Protein AF-I6B021-F1 (afdb_monomer_lite)

pLDDT: mean 76.32, std 20.02, range [21.48, 98.69]

Structure (mmCIF, N/CA/C/O backbone):
data_AF-I6B021-F1
#
_entry.id   AF-I6B021-F1
#
loop_
_atom_site.group_PDB
_atom_site.id
_atom_site.type_symbol
_atom_site.label_atom_id
_atom_site.label_alt_id
_atom_site.label_comp_id
_atom_site.label_asym_id
_atom_site.label_entity_id
_atom_site.label_seq_id
_atom_site.pdbx_PDB_ins_code
_atom_site.Cartn_x
_atom_site.Cartn_y
_atom_site.Cartn_z
_atom_site.occupancy
_atom_site.B_iso_or_equiv
_atom_site.auth_seq_id
_atom_site.auth_comp_id
_atom_site.auth_asym_id
_atom_site.auth_atom_id
_atom_site.pdbx_PDB_model_num
ATOM 1 N N . MET A 1 1 ? 35.073 -67.194 -48.717 1.00 44.25 1 MET A N 1
ATOM 2 C CA . MET A 1 1 ? 36.075 -68.282 -48.735 1.00 44.25 1 MET A CA 1
ATOM 3 C C . MET A 1 1 ? 36.448 -68.537 -50.189 1.00 44.25 1 MET A C 1
ATOM 5 O O . MET A 1 1 ? 35.555 -68.440 -51.019 1.00 44.25 1 MET A O 1
ATOM 9 N N . HIS A 1 2 ? 37.721 -68.839 -50.458 1.00 30.84 2 HIS A N 1
ATOM 10 C CA . HIS A 1 2 ? 38.329 -69.175 -51.762 1.00 30.84 2 HIS A CA 1
ATOM 11 C C . HIS A 1 2 ? 38.965 -68.032 -52.573 1.00 30.84 2 HIS A C 1
ATOM 13 O O . HIS A 1 2 ? 38.464 -67.554 -53.582 1.00 30.84 2 HIS A O 1
ATOM 19 N N . THR A 1 3 ? 40.152 -67.666 -52.087 1.00 43.66 3 THR A N 1
ATOM 20 C CA . THR A 1 3 ? 41.386 -67.383 -52.840 1.00 43.66 3 THR A CA 1
ATOM 21 C C . THR A 1 3 ? 41.690 -68.418 -53.927 1.00 43.66 3 THR A C 1
ATOM 23 O O . THR A 1 3 ? 41.572 -69.598 -53.617 1.00 43.66 3 THR A O 1
ATOM 26 N N . PHE A 1 4 ? 42.204 -67.997 -55.091 1.00 31.27 4 PHE A N 1
ATOM 27 C CA . PHE A 1 4 ? 43.034 -68.770 -56.046 1.00 31.27 4 PHE A CA 1
ATOM 28 C C . PHE A 1 4 ? 43.664 -67.790 -57.081 1.00 31.27 4 PHE A C 1
ATOM 30 O O . PHE A 1 4 ? 43.164 -66.675 -57.208 1.00 31.27 4 PHE A O 1
ATOM 37 N N . PRO A 1 5 ? 44.714 -68.146 -57.851 1.00 38.25 5 PRO A N 1
ATOM 38 C CA . PRO A 1 5 ? 46.115 -68.289 -57.443 1.00 38.25 5 PRO A CA 1
ATOM 39 C C . PRO A 1 5 ? 47.084 -67.491 -58.362 1.00 38.25 5 PRO A C 1
ATOM 41 O O . PRO A 1 5 ? 46.697 -66.927 -59.382 1.00 38.25 5 PRO A O 1
ATOM 44 N N . ALA A 1 6 ? 48.372 -67.466 -58.007 1.00 42.97 6 ALA A N 1
ATOM 45 C CA . ALA A 1 6 ? 49.461 -66.880 -58.798 1.00 42.97 6 ALA A CA 1
ATOM 46 C C . ALA A 1 6 ? 50.047 -67.867 -59.833 1.00 42.97 6 ALA A C 1
ATOM 48 O O . ALA A 1 6 ? 50.184 -69.049 -59.524 1.00 42.97 6 ALA A O 1
ATOM 49 N N . ILE A 1 7 ? 50.477 -67.372 -61.007 1.00 38.78 7 ILE A N 1
ATOM 50 C CA . ILE A 1 7 ? 51.401 -68.045 -61.955 1.00 38.78 7 ILE A CA 1
ATOM 51 C C . ILE A 1 7 ? 52.259 -66.966 -62.687 1.00 38.78 7 ILE A C 1
ATOM 53 O O . ILE A 1 7 ? 51.907 -65.790 -62.628 1.00 38.78 7 ILE A O 1
ATOM 57 N N . PRO A 1 8 ? 53.411 -67.281 -63.317 1.00 40.53 8 PRO A N 1
ATOM 58 C CA . PRO A 1 8 ? 54.750 -67.041 -62.789 1.00 40.53 8 PRO A CA 1
ATOM 59 C C . PRO A 1 8 ? 55.560 -65.995 -63.587 1.00 40.53 8 PRO A C 1
ATOM 61 O O . PRO A 1 8 ? 55.334 -65.737 -64.768 1.00 40.53 8 PRO A O 1
ATOM 64 N N . VAL A 1 9 ? 56.584 -65.446 -62.935 1.00 39.09 9 VAL A N 1
ATOM 65 C CA . VAL A 1 9 ? 57.561 -64.513 -63.513 1.00 39.09 9 VAL A CA 1
ATOM 66 C C . VAL A 1 9 ? 58.568 -65.269 -64.388 1.00 39.09 9 VAL A C 1
ATOM 68 O O . VAL A 1 9 ? 59.247 -66.176 -63.907 1.00 39.09 9 VAL A O 1
ATOM 71 N N . LYS A 1 10 ? 58.722 -64.862 -65.655 1.00 38.31 10 LYS A N 1
ATOM 72 C CA . LYS A 1 10 ? 59.912 -65.167 -66.465 1.00 38.31 10 LYS A CA 1
ATOM 73 C C . LYS A 1 10 ? 60.809 -63.934 -66.539 1.00 38.31 10 LYS A C 1
ATOM 75 O O . LYS A 1 10 ? 60.408 -62.886 -67.031 1.00 38.31 10 LYS A O 1
ATOM 80 N N . ASN A 1 11 ? 62.029 -64.112 -66.040 1.00 43.03 11 ASN A N 1
ATOM 81 C CA . ASN A 1 11 ? 63.150 -63.191 -66.159 1.00 43.03 11 ASN A CA 1
ATOM 82 C C . ASN A 1 11 ? 63.643 -63.118 -67.608 1.00 43.03 11 ASN A C 1
ATOM 84 O O . ASN A 1 11 ? 64.156 -64.106 -68.132 1.00 43.03 11 ASN A O 1
ATOM 88 N N . THR A 1 12 ? 63.617 -61.924 -68.191 1.00 42.97 12 THR A N 1
ATOM 89 C CA . THR A 1 12 ? 64.506 -61.532 -69.291 1.00 42.97 12 THR A CA 1
ATOM 90 C C . THR A 1 12 ? 65.061 -60.145 -68.977 1.00 42.97 12 THR A C 1
ATOM 92 O O . THR A 1 12 ? 64.300 -59.198 -68.786 1.00 42.97 1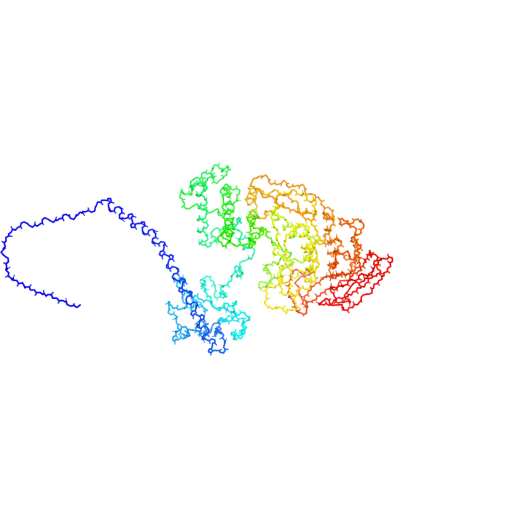2 THR A O 1
ATOM 95 N N . LYS A 1 13 ? 66.391 -60.050 -68.853 1.00 40.66 13 LYS A N 1
ATOM 96 C CA . LYS A 1 13 ? 67.132 -58.793 -68.666 1.00 40.66 13 LYS A CA 1
ATOM 97 C C . LYS A 1 13 ? 66.905 -57.868 -69.876 1.00 40.66 13 LYS A C 1
ATOM 99 O O . LYS A 1 13 ? 66.907 -58.377 -70.994 1.00 40.66 13 LYS A O 1
ATOM 104 N N . PRO A 1 14 ? 66.750 -56.549 -69.681 1.00 42.84 14 PRO A N 1
ATOM 105 C CA . PRO A 1 14 ? 66.536 -55.619 -70.780 1.00 42.84 14 PRO A CA 1
ATOM 106 C C . PRO A 1 14 ? 67.863 -55.216 -71.439 1.00 42.84 14 PRO A C 1
ATOM 108 O O . PRO A 1 14 ? 68.812 -54.822 -70.758 1.00 42.84 14 PRO A O 1
ATOM 111 N N . GLU A 1 15 ? 67.903 -55.289 -72.769 1.00 42.53 15 GLU A N 1
ATOM 112 C CA . GLU A 1 15 ? 68.868 -54.566 -73.597 1.00 42.53 15 GLU A CA 1
ATOM 113 C C . GLU A 1 15 ? 68.577 -53.061 -73.541 1.00 42.53 15 GLU A C 1
ATOM 115 O O . GLU A 1 15 ? 67.431 -52.609 -73.595 1.00 42.53 15 GLU A O 1
ATOM 120 N N . SER A 1 16 ? 69.642 -52.278 -73.401 1.00 47.78 16 SER A N 1
ATOM 121 C CA . SER A 1 16 ? 69.618 -50.825 -73.303 1.00 47.78 16 SER A CA 1
ATOM 122 C C . SER A 1 16 ? 69.362 -50.180 -74.665 1.00 47.78 16 SER A C 1
ATOM 124 O O . SER A 1 16 ? 70.294 -49.934 -75.431 1.00 47.78 16 SER A O 1
ATOM 126 N N . THR A 1 17 ? 68.108 -49.841 -74.948 1.00 46.66 17 THR A N 1
ATOM 127 C CA . THR A 1 17 ? 67.757 -48.880 -76.000 1.00 46.66 17 THR A CA 1
ATOM 128 C C . THR A 1 17 ? 67.484 -47.518 -75.369 1.00 46.66 17 THR A C 1
ATOM 130 O O . THR A 1 17 ? 66.513 -47.351 -74.630 1.00 46.66 17 THR A O 1
ATOM 133 N N . ASN A 1 18 ? 68.351 -46.545 -75.661 1.00 52.41 18 ASN A N 1
ATOM 134 C CA . ASN A 1 18 ? 68.169 -45.132 -75.332 1.00 52.41 18 ASN A CA 1
ATOM 135 C C . ASN A 1 18 ? 66.909 -44.590 -76.026 1.00 52.41 18 ASN A C 1
ATOM 137 O O . ASN A 1 18 ? 66.957 -44.170 -77.181 1.00 52.41 18 ASN A O 1
ATOM 141 N N . LEU A 1 19 ? 65.783 -44.600 -75.312 1.00 55.53 19 LEU A N 1
ATOM 142 C CA . LEU A 1 19 ? 64.585 -43.847 -75.667 1.00 55.53 19 LEU A CA 1
ATOM 143 C C . LEU A 1 19 ? 64.629 -42.488 -74.948 1.00 55.53 19 LEU A C 1
ATOM 145 O O . LEU A 1 19 ? 64.974 -42.446 -73.764 1.00 55.53 19 LEU A O 1
ATOM 149 N N . PRO A 1 20 ? 64.282 -41.373 -75.616 1.00 51.31 20 PRO A N 1
ATOM 150 C CA . PRO A 1 20 ? 64.139 -40.087 -74.948 1.00 51.31 20 PRO A CA 1
ATOM 151 C C . PRO A 1 20 ? 63.065 -40.218 -73.861 1.00 51.31 20 PRO A C 1
ATOM 153 O O . PRO A 1 20 ? 61.942 -40.646 -74.133 1.00 51.31 20 PRO A O 1
ATOM 156 N N . GLY A 1 21 ? 63.434 -39.907 -72.616 1.00 48.12 21 GLY A N 1
ATOM 157 C CA . GLY A 1 21 ? 62.544 -40.026 -71.464 1.00 48.12 21 GLY A CA 1
ATOM 158 C C . GLY A 1 21 ? 61.235 -39.250 -71.665 1.00 48.12 21 GLY A C 1
ATOM 159 O O . GLY A 1 21 ? 61.222 -38.234 -72.367 1.00 48.12 21 GLY A O 1
ATOM 160 N N . PRO A 1 22 ? 60.122 -39.700 -71.059 1.00 54.19 22 PRO A N 1
ATOM 161 C CA . PRO A 1 22 ? 58.865 -38.975 -71.126 1.00 54.19 22 PRO A CA 1
ATOM 162 C C . PRO A 1 22 ? 59.081 -37.572 -70.561 1.00 54.19 22 PRO A C 1
ATOM 164 O O . PRO A 1 22 ? 59.478 -37.408 -69.407 1.00 54.19 22 PRO A O 1
ATOM 167 N N . VAL A 1 23 ? 58.822 -36.559 -71.390 1.00 57.12 23 VAL A N 1
ATOM 168 C CA . VAL A 1 23 ? 58.752 -35.160 -70.961 1.00 57.12 23 VAL A CA 1
ATOM 169 C C . VAL A 1 23 ? 57.864 -35.119 -69.712 1.00 57.12 23 VAL A C 1
ATOM 171 O O . VAL A 1 23 ? 56.741 -35.635 -69.779 1.00 57.12 23 VAL A O 1
ATOM 174 N N . PRO A 1 24 ? 58.324 -34.570 -68.571 1.00 55.91 24 PRO A N 1
ATOM 175 C CA . PRO A 1 24 ? 57.496 -34.500 -67.379 1.00 55.91 24 PRO A CA 1
ATOM 176 C C . PRO A 1 24 ? 56.203 -33.788 -67.765 1.00 55.91 24 PRO A C 1
ATOM 178 O O . PRO A 1 24 ? 56.232 -32.645 -68.229 1.00 55.91 24 PRO A O 1
ATOM 181 N N . LYS A 1 25 ? 55.061 -34.479 -67.631 1.00 56.03 25 LYS A N 1
ATOM 182 C CA . LYS A 1 25 ? 53.746 -33.843 -67.733 1.00 56.03 25 LYS A CA 1
ATOM 183 C C . LYS A 1 25 ? 53.795 -32.660 -66.778 1.00 56.03 25 LYS A C 1
ATOM 185 O O . LYS A 1 25 ? 53.847 -32.871 -65.569 1.00 56.03 25 LYS A O 1
ATOM 190 N N . ARG A 1 26 ? 53.826 -31.438 -67.325 1.00 52.97 26 ARG A N 1
ATOM 191 C CA . ARG A 1 26 ? 53.701 -30.202 -66.552 1.00 52.97 26 ARG A CA 1
ATOM 192 C C . ARG A 1 26 ? 52.514 -30.402 -65.620 1.00 52.97 26 ARG A C 1
ATOM 194 O O . ARG A 1 26 ? 51.382 -30.524 -66.094 1.00 52.97 26 ARG A O 1
ATOM 201 N N . SER A 1 27 ? 52.775 -30.493 -64.319 1.00 60.56 27 SER A N 1
ATOM 202 C CA . SER A 1 27 ? 51.728 -30.337 -63.326 1.00 60.56 27 SER A CA 1
ATOM 203 C C . SER A 1 27 ? 51.051 -29.014 -63.664 1.00 60.56 27 SER A C 1
ATOM 205 O O . SER A 1 27 ? 51.716 -27.989 -63.824 1.00 60.56 27 SER A O 1
ATOM 207 N N . ARG A 1 28 ? 49.741 -29.052 -63.919 1.00 65.19 28 ARG A N 1
ATOM 208 C CA . ARG A 1 28 ? 48.964 -27.828 -64.100 1.00 65.19 28 ARG A CA 1
ATOM 209 C C . ARG A 1 28 ? 49.164 -27.015 -62.824 1.00 65.19 28 ARG A C 1
ATOM 211 O O . ARG A 1 28 ? 48.706 -27.426 -61.763 1.00 65.19 28 ARG A O 1
ATOM 218 N N . ALA A 1 29 ? 49.940 -25.939 -62.912 1.00 68.19 29 ALA A N 1
ATOM 219 C CA . ALA A 1 29 ? 50.064 -24.983 -61.828 1.00 68.19 29 ALA A CA 1
ATOM 220 C C . ALA A 1 29 ? 48.689 -24.340 -61.635 1.00 68.19 29 ALA A C 1
ATOM 222 O O . ALA A 1 29 ? 48.039 -23.987 -62.622 1.00 68.19 29 ALA A O 1
ATOM 223 N N . PHE A 1 30 ? 48.245 -24.240 -60.383 1.00 70.31 30 PHE A N 1
ATOM 224 C CA . PHE A 1 30 ? 46.992 -23.579 -60.037 1.00 70.31 30 PHE A CA 1
ATOM 225 C C . PHE A 1 30 ? 46.964 -22.177 -60.644 1.00 70.31 30 PHE A C 1
ATOM 227 O O . PHE A 1 30 ? 47.929 -21.417 -60.533 1.00 70.31 30 PHE A O 1
ATOM 234 N N . THR A 1 31 ? 45.860 -21.836 -61.294 1.00 82.31 31 THR A N 1
ATOM 235 C CA . THR A 1 31 ? 45.632 -20.468 -61.750 1.00 82.31 31 THR A CA 1
ATOM 236 C C . THR A 1 31 ? 45.433 -19.554 -60.540 1.00 82.31 31 THR A C 1
ATOM 238 O O . THR A 1 31 ? 44.964 -19.978 -59.481 1.00 82.31 31 THR A O 1
ATOM 241 N N . LEU A 1 32 ? 45.773 -18.270 -60.689 1.00 79.81 32 LEU A N 1
ATOM 242 C CA . LEU A 1 32 ? 45.610 -17.275 -59.625 1.00 79.81 32 LEU A CA 1
ATOM 243 C C . LEU A 1 32 ? 44.162 -17.231 -59.099 1.00 79.81 32 LEU A C 1
ATOM 245 O O . LEU A 1 32 ? 43.950 -17.070 -57.900 1.00 79.81 32 LEU A O 1
ATOM 249 N N . ILE A 1 33 ? 43.177 -17.428 -59.984 1.00 86.88 33 ILE A N 1
ATOM 250 C CA . ILE A 1 33 ? 41.755 -17.452 -59.625 1.00 86.88 33 ILE A CA 1
ATOM 251 C C . ILE A 1 33 ? 41.374 -18.693 -58.805 1.00 86.88 33 ILE A C 1
ATOM 253 O O . ILE A 1 33 ? 40.641 -18.561 -57.828 1.00 86.88 33 ILE A O 1
ATOM 257 N N . GLU A 1 34 ? 41.906 -19.875 -59.132 1.00 87.88 34 GLU A N 1
ATOM 258 C CA . GLU A 1 34 ? 41.675 -21.097 -58.350 1.00 87.88 34 GLU A CA 1
ATOM 259 C C . GLU A 1 34 ? 42.281 -20.973 -56.947 1.00 87.88 34 GLU A C 1
ATOM 261 O O . GLU A 1 34 ? 41.646 -21.349 -55.964 1.00 87.88 34 GLU A O 1
ATOM 266 N N . LEU A 1 35 ? 43.473 -20.378 -56.829 1.00 85.75 35 LEU A N 1
ATOM 267 C CA . LEU A 1 35 ? 44.103 -20.136 -55.532 1.00 85.75 35 LEU A CA 1
ATOM 268 C C . LEU A 1 35 ? 43.315 -19.117 -54.691 1.00 85.75 35 LEU A C 1
ATOM 270 O O . LEU A 1 35 ? 43.081 -19.354 -53.505 1.00 85.75 35 LEU A O 1
ATOM 274 N N . LEU A 1 36 ? 42.866 -18.016 -55.304 1.00 85.50 36 LEU A N 1
ATOM 275 C CA . LEU A 1 36 ? 42.038 -16.992 -54.655 1.00 85.50 36 LEU A CA 1
ATOM 276 C C . LEU A 1 36 ? 40.701 -17.562 -54.158 1.00 85.50 36 LEU A C 1
ATOM 278 O O . LEU A 1 36 ? 40.280 -17.266 -53.040 1.00 85.50 36 LEU A O 1
ATOM 282 N N . ALA A 1 37 ? 40.050 -18.412 -54.955 1.00 89.00 37 ALA A N 1
ATOM 283 C CA . ALA A 1 37 ? 38.807 -19.066 -54.560 1.00 89.00 37 ALA A CA 1
ATOM 284 C C . ALA A 1 37 ? 39.014 -20.010 -53.364 1.00 89.00 37 ALA A C 1
ATOM 286 O O . ALA A 1 37 ? 38.209 -20.008 -52.433 1.00 89.00 37 ALA A O 1
ATOM 287 N N . VAL A 1 38 ? 40.114 -20.770 -53.339 1.00 91.94 38 VAL A N 1
ATOM 288 C CA . VAL A 1 38 ? 40.426 -21.685 -52.229 1.00 91.94 38 VAL A CA 1
ATOM 289 C C . VAL A 1 38 ? 40.679 -20.922 -50.931 1.00 91.94 38 VAL A C 1
ATOM 291 O O . VAL A 1 38 ? 40.096 -21.274 -49.906 1.00 91.94 38 VAL A O 1
ATOM 294 N N . ILE A 1 39 ? 41.482 -19.854 -50.949 1.00 93.38 39 ILE A N 1
ATOM 295 C CA . ILE A 1 39 ? 41.706 -19.057 -49.732 1.00 93.38 39 ILE A CA 1
ATOM 296 C C . ILE A 1 39 ? 40.427 -18.346 -49.272 1.00 93.38 39 ILE A C 1
ATOM 298 O O . ILE A 1 39 ? 40.205 -18.233 -48.069 1.00 93.38 39 ILE A O 1
ATOM 302 N N . ALA A 1 40 ? 39.555 -17.928 -50.199 1.00 91.62 40 ALA A N 1
ATOM 303 C CA . ALA A 1 40 ? 38.261 -17.338 -49.868 1.00 91.62 40 ALA A CA 1
ATOM 304 C C . ALA A 1 40 ? 37.332 -18.357 -49.192 1.00 91.62 40 ALA A C 1
ATOM 306 O O . ALA A 1 40 ? 36.742 -18.053 -48.157 1.00 91.62 40 ALA A O 1
ATOM 307 N N . ILE A 1 41 ? 37.250 -19.587 -49.714 1.00 94.19 41 ILE A N 1
ATOM 308 C CA . ILE A 1 41 ? 36.461 -20.668 -49.106 1.00 94.19 41 ILE A CA 1
ATOM 309 C C . ILE A 1 41 ? 37.026 -21.039 -47.730 1.00 94.19 41 ILE A C 1
ATOM 311 O O . ILE A 1 41 ? 36.262 -21.128 -46.771 1.00 94.19 41 ILE A O 1
ATOM 315 N N . ILE A 1 42 ? 38.349 -21.198 -47.597 1.00 93.50 42 ILE A N 1
ATOM 316 C CA . ILE A 1 42 ? 38.997 -21.454 -46.299 1.00 93.50 42 ILE A CA 1
ATOM 317 C C . ILE A 1 42 ? 38.700 -20.311 -45.320 1.00 93.50 42 ILE A C 1
ATOM 319 O O . ILE A 1 42 ? 38.382 -20.577 -44.164 1.00 93.50 42 ILE A O 1
ATOM 323 N N . GLY A 1 43 ? 38.743 -19.056 -45.776 1.00 92.50 43 GLY A N 1
ATOM 324 C CA . GLY A 1 43 ? 38.418 -17.878 -44.974 1.00 92.50 43 GLY A CA 1
ATOM 325 C C . GLY A 1 43 ? 36.968 -17.866 -44.484 1.00 92.50 43 GLY A C 1
ATOM 326 O O . GLY A 1 43 ? 36.733 -17.640 -43.300 1.00 92.50 43 GLY A O 1
ATOM 327 N N . ILE A 1 44 ? 36.003 -18.176 -45.356 1.00 91.19 44 ILE A N 1
ATOM 328 C CA . ILE A 1 44 ? 34.578 -18.277 -44.999 1.00 91.19 44 ILE A CA 1
ATOM 329 C C . ILE A 1 44 ? 34.350 -19.424 -44.008 1.00 91.19 44 ILE A C 1
ATOM 331 O O . ILE A 1 44 ? 33.704 -19.233 -42.977 1.00 91.19 44 ILE A O 1
ATOM 335 N N . LEU A 1 45 ? 34.914 -20.604 -44.281 1.00 90.81 45 LEU A N 1
ATOM 336 C CA . LEU A 1 45 ? 34.806 -21.757 -43.387 1.00 90.81 45 LEU A CA 1
ATOM 337 C C . LEU A 1 45 ? 35.422 -21.444 -42.018 1.00 90.81 45 LEU A C 1
ATOM 339 O O . LEU A 1 45 ? 34.778 -21.674 -40.997 1.00 90.81 45 LEU A O 1
ATOM 343 N N . ALA A 1 46 ? 36.619 -20.854 -41.976 1.00 86.19 46 ALA A N 1
ATOM 344 C CA . ALA A 1 46 ? 37.273 -20.444 -40.737 1.00 86.19 46 ALA A CA 1
ATOM 345 C C . ALA A 1 46 ? 36.458 -19.386 -39.974 1.00 86.19 46 ALA A C 1
ATOM 347 O O . ALA A 1 46 ? 36.302 -19.507 -38.759 1.00 86.19 46 ALA A O 1
ATOM 348 N N . ALA A 1 47 ? 35.878 -18.399 -40.666 1.00 84.19 47 ALA A N 1
ATOM 349 C CA . ALA A 1 47 ? 35.047 -17.358 -40.058 1.00 84.19 47 ALA A CA 1
ATOM 350 C C . ALA A 1 47 ? 33.793 -17.919 -39.366 1.00 84.19 47 ALA A C 1
ATOM 352 O O . ALA A 1 47 ? 33.356 -17.368 -38.358 1.00 84.19 47 ALA A O 1
ATOM 353 N N . ILE A 1 48 ? 33.244 -19.034 -39.859 1.00 85.94 48 ILE A N 1
ATOM 354 C CA . ILE A 1 48 ? 32.105 -19.727 -39.236 1.00 85.94 48 ILE A CA 1
ATOM 355 C C . ILE A 1 48 ? 32.578 -20.675 -38.120 1.00 85.94 48 ILE A C 1
ATOM 357 O O . ILE A 1 48 ? 31.982 -20.727 -37.040 1.00 85.94 48 ILE A O 1
ATOM 361 N N . LEU A 1 49 ? 33.664 -21.419 -38.346 1.00 81.12 49 LEU A N 1
ATOM 362 C CA . LEU A 1 49 ? 34.179 -22.422 -37.408 1.00 81.12 49 LEU A CA 1
ATOM 363 C C . LEU A 1 49 ? 34.775 -21.802 -36.137 1.00 81.12 49 LEU A C 1
ATOM 365 O O . LEU A 1 49 ? 34.494 -22.288 -35.044 1.00 81.12 49 LEU A O 1
ATOM 369 N N . ILE A 1 50 ? 35.552 -20.721 -36.239 1.00 80.50 50 ILE A N 1
ATOM 370 C CA . ILE A 1 50 ? 36.254 -20.104 -35.098 1.00 80.50 50 ILE A CA 1
ATOM 371 C C . ILE A 1 50 ? 35.299 -19.665 -33.964 1.00 80.50 50 ILE A C 1
ATOM 373 O O . ILE A 1 50 ? 35.508 -20.100 -32.825 1.00 80.50 50 ILE A O 1
ATOM 377 N N . PRO A 1 51 ? 34.235 -18.868 -34.207 1.00 73.62 51 PRO A N 1
ATOM 378 C CA . PRO A 1 51 ? 33.311 -18.465 -33.143 1.00 73.62 51 PRO A CA 1
ATOM 379 C C . PRO A 1 51 ? 32.470 -19.640 -32.620 1.00 73.62 51 PRO A C 1
ATOM 381 O O . PRO A 1 51 ? 32.159 -19.699 -31.428 1.00 73.62 51 PRO A O 1
ATOM 384 N N . THR A 1 52 ? 32.139 -20.602 -33.486 1.00 74.38 52 THR A N 1
ATOM 385 C CA . THR A 1 52 ? 31.336 -21.779 -33.120 1.00 74.38 52 THR A CA 1
ATOM 386 C C . THR A 1 52 ? 32.109 -22.720 -32.196 1.00 74.38 52 THR A C 1
ATOM 388 O O . THR A 1 52 ? 31.579 -23.162 -31.178 1.00 74.38 52 THR A O 1
ATOM 391 N N . VAL A 1 53 ? 33.393 -22.961 -32.474 1.00 76.50 53 VAL A N 1
ATOM 392 C CA . VAL A 1 53 ? 34.271 -23.790 -31.631 1.00 76.50 53 VAL A CA 1
ATOM 393 C C . VAL A 1 53 ? 34.446 -23.183 -30.236 1.00 76.50 53 VAL A C 1
ATOM 395 O O . VAL A 1 53 ? 34.489 -23.924 -29.254 1.00 76.50 53 VAL A O 1
ATOM 398 N N . GLY A 1 54 ? 34.497 -21.850 -30.121 1.00 76.38 54 GLY A N 1
ATOM 399 C CA . GLY A 1 54 ? 34.533 -21.160 -28.827 1.00 76.38 54 GLY A CA 1
ATOM 400 C C . GLY A 1 54 ? 33.304 -21.463 -27.966 1.00 76.38 54 GLY A C 1
ATOM 401 O O . GLY A 1 54 ? 33.450 -21.873 -26.814 1.00 76.38 54 GLY A O 1
ATOM 402 N N . LYS A 1 55 ? 32.101 -21.349 -28.547 1.00 68.81 55 LYS A N 1
ATOM 403 C CA . LYS A 1 55 ? 30.838 -21.671 -27.861 1.00 68.81 55 LYS A CA 1
ATOM 404 C C . LYS A 1 55 ? 30.746 -23.150 -27.478 1.00 68.81 55 LYS A C 1
ATOM 406 O O . LYS A 1 55 ? 30.414 -23.453 -26.339 1.00 68.81 55 LYS A O 1
ATOM 411 N N . VAL A 1 56 ? 31.103 -24.063 -28.387 1.00 78.31 56 VAL A N 1
ATOM 412 C CA . VAL A 1 56 ? 31.079 -25.517 -28.129 1.00 78.31 56 VAL A CA 1
ATOM 413 C C . VAL A 1 56 ? 32.021 -25.899 -26.986 1.00 78.31 56 VAL A C 1
ATOM 415 O O . VAL A 1 56 ? 31.653 -26.696 -26.124 1.00 78.31 56 VAL A O 1
ATOM 418 N N . ARG A 1 57 ? 33.224 -25.311 -26.940 1.00 77.75 57 ARG A N 1
ATOM 419 C CA . ARG A 1 57 ? 34.174 -25.537 -25.842 1.00 77.75 57 ARG A CA 1
ATOM 420 C C . ARG A 1 57 ? 33.623 -25.051 -24.508 1.00 77.75 57 ARG A C 1
ATOM 422 O O . ARG A 1 57 ? 33.774 -25.759 -23.520 1.00 77.75 57 ARG A O 1
ATOM 429 N N . GLU A 1 58 ? 32.981 -23.887 -24.476 1.00 80.56 58 GLU A N 1
ATOM 430 C CA . GLU A 1 58 ? 32.404 -23.363 -23.237 1.00 80.56 58 GLU A CA 1
ATOM 431 C C . GLU A 1 58 ? 31.214 -24.203 -22.761 1.00 80.56 58 GLU A C 1
ATOM 433 O O . GLU A 1 58 ? 31.163 -24.584 -21.597 1.00 80.56 58 GLU A O 1
ATOM 438 N N . SER A 1 59 ? 30.320 -24.613 -23.666 1.00 77.00 59 SER A N 1
ATOM 439 C CA . SER A 1 59 ? 29.227 -25.534 -23.332 1.00 77.00 59 SER A CA 1
ATOM 440 C C . SER A 1 59 ? 29.735 -26.877 -22.795 1.00 77.00 59 SER A C 1
ATOM 442 O O . SER A 1 59 ? 29.169 -27.405 -21.840 1.00 77.00 59 SER A O 1
ATOM 444 N N . ALA A 1 60 ? 30.822 -27.418 -23.358 1.00 81.88 60 ALA A N 1
ATOM 445 C CA . ALA A 1 60 ? 31.442 -28.645 -22.859 1.00 81.88 60 ALA A CA 1
ATOM 446 C C . ALA A 1 60 ? 32.025 -28.472 -21.444 1.00 81.88 60 ALA A C 1
ATOM 448 O O . ALA A 1 60 ? 31.855 -29.351 -20.597 1.00 81.88 60 ALA A O 1
ATOM 449 N N . ARG A 1 61 ? 32.663 -27.328 -21.160 1.00 83.56 61 ARG A N 1
ATOM 450 C CA . ARG A 1 61 ? 33.176 -26.998 -19.819 1.00 83.56 61 ARG A CA 1
ATOM 451 C C . ARG A 1 61 ? 32.046 -26.817 -18.808 1.00 83.56 61 ARG A C 1
ATOM 453 O O . ARG A 1 61 ? 32.112 -27.410 -17.736 1.00 83.56 61 ARG A O 1
ATOM 460 N N . ALA A 1 62 ? 30.981 -26.105 -19.170 1.00 80.62 62 ALA A N 1
ATOM 461 C CA . ALA A 1 62 ? 29.803 -25.930 -18.322 1.00 80.62 62 ALA A CA 1
ATOM 462 C C . ALA A 1 62 ? 29.128 -27.275 -17.995 1.00 80.62 62 ALA A C 1
ATOM 464 O O . ALA A 1 62 ? 28.801 -27.547 -16.839 1.00 80.62 62 ALA A O 1
ATOM 465 N N . ALA A 1 63 ? 28.991 -28.161 -18.989 1.00 84.62 63 ALA A N 1
ATOM 466 C CA . ALA A 1 63 ? 28.473 -29.512 -18.783 1.00 84.62 63 ALA A CA 1
ATOM 467 C C . ALA A 1 63 ? 29.349 -30.325 -17.812 1.00 84.62 63 ALA A C 1
ATOM 469 O O . ALA A 1 63 ? 28.827 -31.055 -16.967 1.00 84.62 63 ALA A O 1
ATOM 470 N N . GLN A 1 64 ? 30.672 -30.162 -17.886 1.00 85.44 64 GLN A N 1
ATOM 471 C CA . GLN A 1 64 ? 31.602 -30.776 -16.943 1.00 85.44 64 GLN A CA 1
ATOM 472 C C . GLN A 1 64 ? 31.480 -30.170 -15.535 1.00 85.44 64 GLN A C 1
ATOM 474 O O . GLN A 1 64 ? 31.487 -30.930 -14.568 1.00 85.44 64 GLN A O 1
ATOM 479 N N . CYS A 1 65 ? 31.294 -28.850 -15.392 1.00 83.88 65 CYS A N 1
ATOM 480 C CA . CYS A 1 65 ? 31.071 -28.233 -14.079 1.00 83.88 65 CYS A CA 1
ATOM 481 C C . CYS A 1 65 ? 29.776 -28.735 -13.421 1.00 83.88 65 CYS A C 1
ATOM 483 O O . CYS A 1 65 ? 29.762 -29.094 -12.244 1.00 83.88 65 CYS A O 1
ATOM 485 N N . LEU A 1 66 ? 28.699 -28.868 -14.200 1.00 84.38 66 LEU A N 1
ATOM 486 C CA . LEU A 1 66 ? 27.448 -29.461 -13.726 1.00 84.38 66 LEU A CA 1
ATOM 487 C C . LEU A 1 66 ? 27.623 -30.938 -13.331 1.00 84.38 66 LEU A C 1
ATOM 489 O O . LEU A 1 66 ? 27.079 -31.389 -12.321 1.00 84.38 66 LEU A O 1
ATOM 493 N N . GLY A 1 67 ? 28.391 -31.701 -14.113 1.00 89.19 67 GLY A N 1
ATOM 494 C CA . GLY A 1 67 ? 28.734 -33.089 -13.798 1.00 89.19 67 GLY A CA 1
ATOM 495 C C . GLY A 1 67 ? 29.531 -33.220 -12.498 1.00 89.19 67 GLY A C 1
ATOM 496 O O . GLY A 1 67 ? 29.269 -34.125 -11.705 1.00 89.19 67 GLY A O 1
ATOM 497 N N . ASN A 1 68 ? 30.454 -32.295 -12.254 1.00 87.81 68 ASN A N 1
ATOM 498 C CA . ASN A 1 68 ? 31.216 -32.202 -11.015 1.00 87.81 68 ASN A CA 1
ATOM 499 C C . ASN A 1 68 ? 30.306 -31.884 -9.821 1.00 87.81 68 ASN A C 1
ATOM 501 O O . ASN A 1 68 ? 30.379 -32.573 -8.807 1.00 87.81 68 ASN A O 1
ATOM 505 N N . LEU A 1 69 ? 29.375 -30.933 -9.962 1.00 86.69 69 LEU A N 1
ATOM 506 C CA . LEU A 1 69 ? 28.418 -30.581 -8.909 1.00 86.69 69 LEU A CA 1
ATOM 507 C C . LEU A 1 69 ? 27.523 -31.764 -8.505 1.00 86.69 69 LEU A C 1
ATOM 509 O O . LEU A 1 69 ? 27.299 -32.006 -7.319 1.00 86.69 69 LEU A O 1
ATOM 513 N N . ARG A 1 70 ? 27.058 -32.555 -9.481 1.00 86.88 70 ARG A N 1
ATOM 514 C CA . ARG A 1 70 ? 26.294 -33.787 -9.213 1.00 86.88 70 ARG A CA 1
ATOM 515 C C . ARG A 1 70 ? 27.111 -34.811 -8.428 1.00 86.88 70 ARG A C 1
ATOM 517 O O . ARG A 1 70 ? 26.592 -35.411 -7.491 1.00 86.88 70 ARG A O 1
ATOM 524 N N . GLN A 1 71 ? 28.380 -34.997 -8.790 1.00 87.75 71 GLN A N 1
ATOM 525 C CA . GLN A 1 71 ? 29.275 -35.907 -8.074 1.00 87.75 71 GLN A CA 1
ATOM 526 C C . GLN A 1 71 ? 29.591 -35.399 -6.655 1.00 87.75 71 GLN A C 1
ATOM 528 O O . GLN A 1 71 ? 29.665 -36.202 -5.730 1.00 87.75 71 GLN A O 1
ATOM 533 N N . ILE A 1 72 ? 29.702 -34.079 -6.455 1.00 86.94 72 ILE A N 1
ATOM 534 C CA . ILE A 1 72 ? 29.860 -33.464 -5.128 1.00 86.94 72 ILE A CA 1
ATOM 535 C C . ILE A 1 72 ? 28.625 -33.741 -4.267 1.00 86.94 72 ILE A C 1
ATOM 537 O O . ILE A 1 72 ? 28.764 -34.218 -3.143 1.00 86.94 72 ILE A O 1
ATOM 541 N N . GLY A 1 73 ? 27.420 -33.515 -4.800 1.00 87.88 73 GLY A N 1
ATOM 542 C CA . GLY A 1 73 ? 26.175 -33.831 -4.098 1.00 87.88 73 GLY A CA 1
ATOM 543 C C . GLY A 1 73 ? 26.089 -35.309 -3.702 1.00 87.88 73 GLY A C 1
ATOM 544 O O . GLY A 1 73 ? 25.767 -35.619 -2.558 1.00 87.88 73 GLY A O 1
ATOM 545 N N . ALA A 1 74 ? 26.462 -36.224 -4.602 1.00 90.75 74 ALA A N 1
ATOM 546 C CA . ALA A 1 74 ? 26.528 -37.652 -4.291 1.00 90.75 74 ALA A CA 1
ATOM 547 C C . ALA A 1 74 ? 27.531 -37.957 -3.162 1.00 90.75 74 ALA A C 1
ATOM 549 O O . ALA A 1 74 ? 27.194 -38.687 -2.232 1.00 90.75 74 ALA A O 1
ATOM 550 N N . ALA A 1 75 ? 28.725 -37.358 -3.193 1.00 88.44 75 ALA A N 1
ATOM 551 C CA . ALA A 1 75 ? 29.735 -37.518 -2.146 1.00 88.44 75 ALA A CA 1
ATOM 552 C C . ALA A 1 75 ? 29.253 -37.006 -0.774 1.00 88.44 75 ALA A C 1
ATOM 554 O O . ALA A 1 75 ? 29.521 -37.639 0.245 1.00 88.44 75 ALA A O 1
ATOM 555 N N . MET A 1 76 ? 28.498 -35.903 -0.738 1.00 87.38 76 MET A N 1
ATOM 556 C CA . MET A 1 76 ? 27.899 -35.376 0.497 1.00 87.38 76 MET A CA 1
ATOM 557 C C . MET A 1 76 ? 26.820 -36.300 1.072 1.00 87.38 76 MET A C 1
ATOM 559 O O . MET A 1 76 ? 26.754 -36.471 2.287 1.00 87.38 76 MET A O 1
ATOM 563 N N . ILE A 1 77 ? 25.995 -36.916 0.221 1.00 89.19 77 ILE A N 1
ATOM 564 C CA . ILE A 1 77 ? 24.984 -37.888 0.662 1.00 89.19 77 ILE A CA 1
ATOM 565 C C . ILE A 1 77 ? 25.643 -39.179 1.161 1.00 89.19 77 ILE A C 1
ATOM 567 O O . ILE A 1 77 ? 25.244 -39.699 2.200 1.00 89.19 77 ILE A O 1
ATOM 571 N N . LEU A 1 78 ? 26.683 -39.669 0.478 1.00 90.88 78 LEU A N 1
ATOM 572 C CA . LEU A 1 78 ? 27.463 -40.819 0.950 1.00 90.88 78 LEU A CA 1
ATOM 573 C C . LEU A 1 78 ? 28.094 -40.542 2.320 1.00 90.88 78 LEU A C 1
ATOM 575 O O . LEU A 1 78 ? 27.986 -41.373 3.218 1.00 90.88 78 LEU A O 1
ATOM 579 N N . TYR A 1 79 ? 28.667 -39.348 2.506 1.00 88.38 79 TYR A N 1
ATOM 580 C CA . TYR A 1 79 ? 29.154 -38.908 3.810 1.00 88.38 79 TYR A CA 1
ATOM 581 C C . TYR A 1 79 ? 28.039 -38.926 4.862 1.00 88.38 79 TYR A C 1
ATOM 583 O O . TYR A 1 79 ? 28.228 -39.491 5.938 1.00 88.38 79 TYR A O 1
ATOM 591 N N . ALA A 1 80 ? 26.877 -38.338 4.565 1.00 88.06 80 ALA A N 1
ATOM 592 C CA . ALA A 1 80 ? 25.772 -38.260 5.517 1.00 88.06 80 ALA A CA 1
ATOM 593 C C . ALA A 1 80 ? 25.281 -39.648 5.953 1.00 88.06 80 ALA A C 1
ATOM 595 O O . ALA A 1 80 ? 25.096 -39.879 7.149 1.00 88.06 80 ALA A O 1
ATOM 596 N N . ASN A 1 81 ? 25.181 -40.594 5.014 1.00 90.69 81 ASN A N 1
ATOM 597 C CA . ASN A 1 81 ? 24.806 -41.979 5.300 1.00 90.69 81 ASN A CA 1
ATOM 598 C C . ASN A 1 81 ? 25.774 -42.656 6.291 1.00 90.69 81 ASN A C 1
ATOM 600 O O . ASN A 1 81 ? 25.337 -43.392 7.173 1.00 90.69 81 ASN A O 1
ATOM 604 N N . GLU A 1 82 ? 27.078 -42.379 6.199 1.00 90.75 82 GLU A N 1
ATOM 605 C CA . GLU A 1 82 ? 28.087 -42.921 7.126 1.00 90.75 82 GLU A CA 1
ATOM 606 C C . GLU A 1 82 ? 28.202 -42.125 8.442 1.00 90.75 82 GLU A C 1
ATOM 608 O O . GLU A 1 82 ? 28.801 -42.595 9.411 1.00 90.75 82 GLU A O 1
ATOM 613 N N . ASN A 1 83 ? 27.596 -40.935 8.521 1.00 88.06 83 ASN A N 1
ATOM 614 C CA . ASN A 1 83 ? 27.746 -39.999 9.639 1.00 88.06 83 ASN A CA 1
ATOM 615 C C . ASN A 1 83 ? 26.418 -39.674 10.347 1.00 88.06 83 ASN A C 1
ATOM 617 O O . ASN A 1 83 ? 26.222 -38.557 10.827 1.00 88.06 83 ASN A O 1
ATOM 621 N N . LYS A 1 84 ? 25.527 -40.667 10.498 1.00 89.38 84 LYS A N 1
ATOM 622 C CA . LYS A 1 84 ? 24.230 -40.538 11.206 1.00 89.38 84 LYS A CA 1
ATOM 623 C C . LYS A 1 84 ? 23.347 -39.423 10.626 1.00 89.38 84 LYS A C 1
ATOM 625 O O . LYS A 1 84 ? 22.818 -38.596 11.373 1.00 89.38 84 LYS A O 1
ATOM 630 N N . ASP A 1 85 ? 23.252 -39.390 9.301 1.00 87.94 85 ASP A N 1
ATOM 631 C CA . ASP A 1 85 ? 22.544 -38.391 8.492 1.00 87.94 85 ASP A CA 1
ATOM 632 C C . ASP A 1 85 ? 23.087 -36.963 8.610 1.00 87.94 85 ASP A C 1
ATOM 634 O O . ASP A 1 85 ? 22.470 -36.035 8.089 1.00 87.94 85 ASP A O 1
ATOM 638 N N . ALA A 1 86 ? 24.224 -36.755 9.279 1.00 83.50 86 ALA A N 1
ATOM 639 C CA . ALA A 1 86 ? 24.826 -35.436 9.410 1.00 83.50 86 ALA A CA 1
ATOM 640 C C . ALA A 1 86 ? 25.486 -35.006 8.098 1.00 83.50 86 ALA A C 1
ATOM 642 O O . ALA A 1 86 ? 26.325 -35.720 7.548 1.00 83.50 86 ALA A O 1
ATOM 643 N N . LEU A 1 87 ? 25.157 -33.805 7.628 1.00 84.88 87 LEU A N 1
ATOM 644 C CA . LEU A 1 87 ? 25.852 -33.203 6.496 1.00 84.88 87 LEU A CA 1
ATOM 645 C C . LEU A 1 87 ? 27.326 -32.915 6.842 1.00 84.88 87 LEU A C 1
ATOM 647 O O . LEU A 1 87 ? 27.660 -32.691 8.013 1.00 84.88 87 LEU A O 1
ATOM 651 N N . PRO A 1 88 ? 28.228 -32.923 5.840 1.00 79.00 88 PRO A N 1
ATOM 652 C CA . PRO A 1 88 ? 29.628 -32.581 6.065 1.00 79.00 88 PRO A CA 1
ATOM 653 C C . PRO A 1 88 ? 29.731 -31.153 6.592 1.00 79.00 88 PRO A C 1
ATOM 655 O O . PRO A 1 88 ? 28.966 -30.288 6.191 1.00 79.00 88 PRO A O 1
ATOM 658 N N . TYR A 1 89 ? 30.679 -30.884 7.478 1.00 72.44 89 TYR A N 1
ATOM 659 C CA . TYR A 1 89 ? 30.918 -29.550 8.027 1.00 72.44 89 TYR A CA 1
ATOM 660 C C . TYR A 1 89 ? 32.421 -29.345 8.211 1.00 72.44 89 TYR A C 1
ATOM 662 O O . TYR A 1 89 ? 33.171 -30.314 8.339 1.00 72.44 89 TYR A O 1
ATOM 670 N N . GLY A 1 90 ? 32.873 -28.092 8.195 1.00 66.25 90 GLY A N 1
ATOM 671 C CA . GLY A 1 90 ? 34.264 -27.762 8.478 1.00 66.25 90 GLY A CA 1
ATOM 672 C C . GLY A 1 90 ? 34.605 -28.017 9.948 1.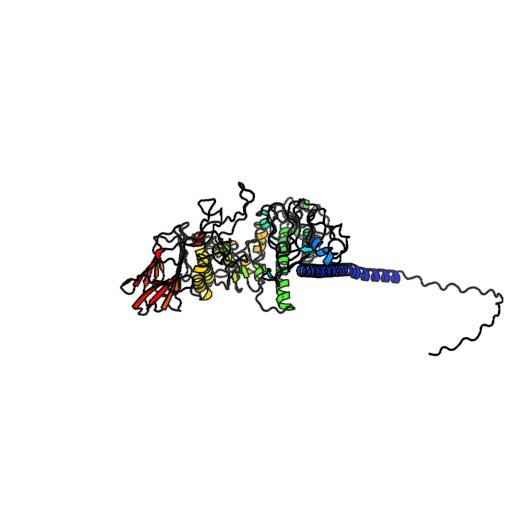00 66.25 90 GLY A C 1
ATOM 673 O O . GLY A 1 90 ? 33.890 -27.580 10.845 1.00 66.25 90 GLY A O 1
ATOM 674 N N . THR A 1 91 ? 35.707 -28.708 10.219 1.00 59.72 91 THR A N 1
ATOM 675 C CA . THR A 1 91 ? 36.202 -28.971 11.572 1.00 59.72 91 THR A CA 1
ATOM 676 C C . THR A 1 91 ? 37.414 -28.079 11.833 1.00 59.72 91 THR A C 1
ATOM 678 O O . THR A 1 91 ? 38.524 -28.566 11.696 1.00 59.72 91 THR A O 1
ATOM 681 N N . GLY A 1 92 ? 37.250 -26.783 12.130 1.00 55.59 92 GLY A N 1
ATOM 682 C CA . GLY A 1 92 ? 38.385 -25.895 12.448 1.00 55.59 92 GLY A CA 1
ATOM 683 C C . GLY A 1 92 ? 38.010 -24.440 12.761 1.00 55.59 92 GLY A C 1
ATOM 684 O O . GLY A 1 92 ? 36.942 -23.972 12.358 1.00 55.59 92 GLY A O 1
ATOM 685 N N . ILE A 1 93 ? 38.912 -23.727 13.446 1.00 50.97 93 ILE A N 1
ATOM 686 C CA . ILE A 1 93 ? 38.833 -22.289 13.784 1.00 50.97 93 ILE A CA 1
ATOM 687 C C . ILE A 1 93 ? 39.839 -21.514 12.911 1.00 50.97 93 ILE A C 1
ATOM 689 O O . ILE A 1 93 ? 40.886 -22.062 12.568 1.00 50.97 93 ILE A O 1
ATOM 693 N N . SER A 1 94 ? 39.570 -20.252 12.551 1.00 46.34 94 SER A N 1
ATOM 694 C CA . SER A 1 94 ? 40.547 -19.371 11.887 1.00 46.34 94 SER A CA 1
ATOM 695 C C . SER A 1 94 ? 41.886 -19.373 12.640 1.00 46.34 94 SER A C 1
ATOM 697 O O . SER A 1 94 ? 41.950 -18.881 13.767 1.00 46.34 94 SER A O 1
ATOM 699 N N . GLY A 1 95 ? 42.939 -19.918 12.018 1.00 46.81 95 GLY A N 1
ATOM 700 C CA . GLY A 1 95 ? 44.284 -20.039 12.601 1.00 46.81 95 GLY A CA 1
ATOM 701 C C . GLY A 1 95 ? 44.676 -21.439 13.100 1.00 46.81 95 GLY A C 1
ATOM 702 O O . GLY A 1 95 ? 45.815 -21.607 13.520 1.00 46.81 95 GLY A O 1
ATOM 703 N N . ASP A 1 96 ? 43.789 -22.440 13.037 1.00 52.12 96 ASP A N 1
ATOM 704 C CA . ASP A 1 96 ? 44.124 -23.842 13.335 1.00 52.12 96 ASP A CA 1
ATOM 705 C C . ASP A 1 96 ? 44.597 -24.580 12.071 1.00 52.12 96 ASP A C 1
ATOM 707 O O . ASP A 1 96 ? 43.831 -24.805 11.131 1.00 52.12 96 ASP A O 1
ATOM 711 N N . GLU A 1 97 ? 45.868 -24.978 12.058 1.00 52.19 97 GLU A N 1
ATOM 712 C CA . GLU A 1 97 ? 46.512 -25.712 10.960 1.00 52.19 97 GLU A CA 1
ATOM 713 C C . GLU A 1 97 ? 45.938 -27.128 10.762 1.00 52.19 97 GLU A C 1
ATOM 715 O O . GLU A 1 97 ? 46.120 -27.729 9.704 1.00 52.19 97 GLU A O 1
ATOM 720 N N . ASN A 1 98 ? 45.215 -27.659 11.757 1.00 54.75 98 ASN A N 1
ATOM 721 C CA . ASN A 1 98 ? 44.638 -29.006 11.730 1.00 54.75 98 ASN A CA 1
ATOM 722 C C . ASN A 1 98 ? 43.174 -29.035 11.268 1.00 54.75 98 ASN A C 1
ATOM 724 O O . ASN A 1 98 ? 42.565 -30.111 11.200 1.00 54.75 98 ASN A O 1
ATOM 728 N N . GLY A 1 99 ? 42.595 -27.870 10.966 1.00 58.59 99 GLY A N 1
ATOM 729 C CA . GLY A 1 99 ? 41.191 -27.767 10.621 1.00 58.59 99 GLY A CA 1
ATOM 730 C C . GLY A 1 99 ? 40.866 -28.266 9.210 1.00 58.59 99 GLY A C 1
ATOM 731 O O . GLY A 1 99 ? 41.507 -27.854 8.248 1.00 58.59 99 GLY A O 1
ATOM 732 N N . LYS A 1 100 ? 39.841 -29.118 9.053 1.00 64.94 100 LYS A N 1
ATOM 733 C CA . LYS A 1 100 ? 39.400 -29.634 7.736 1.00 64.94 100 LYS A CA 1
ATOM 734 C C . LYS A 1 100 ? 38.210 -28.849 7.199 1.00 64.94 100 LYS A C 1
ATOM 736 O O . LYS A 1 100 ? 37.272 -28.570 7.939 1.00 64.94 100 LYS A O 1
ATOM 741 N N . ARG A 1 101 ? 38.188 -28.542 5.904 1.00 68.00 101 ARG A N 1
ATOM 742 C CA . ARG A 1 101 ? 37.046 -27.909 5.215 1.00 68.00 101 ARG A CA 1
ATOM 743 C C . ARG A 1 101 ? 36.027 -28.950 4.760 1.00 68.00 101 ARG A C 1
ATOM 745 O O . ARG A 1 101 ? 36.364 -30.120 4.602 1.00 68.00 101 ARG A O 1
ATOM 752 N N . TRP A 1 102 ? 34.798 -28.526 4.450 1.00 74.06 102 TRP A N 1
ATOM 753 C CA . TRP A 1 102 ? 33.748 -29.435 3.958 1.00 74.06 102 TRP A CA 1
ATOM 754 C C . TRP A 1 102 ? 34.201 -30.242 2.726 1.00 74.06 102 TRP A C 1
ATOM 756 O O . TRP A 1 102 ? 33.917 -31.434 2.632 1.00 74.06 102 TRP A O 1
ATOM 766 N N . SER A 1 103 ? 34.956 -29.621 1.812 1.00 74.19 103 SER A N 1
ATOM 767 C CA . SER A 1 103 ? 35.454 -30.263 0.590 1.00 74.19 103 SER A CA 1
ATOM 768 C C . SER A 1 103 ? 36.511 -31.329 0.887 1.00 74.19 103 SER A C 1
ATOM 770 O O . SER A 1 103 ? 36.561 -32.352 0.214 1.00 74.19 103 SER A O 1
ATOM 772 N N . GLU A 1 104 ? 37.325 -31.123 1.925 1.00 73.31 104 GLU A N 1
ATOM 773 C CA . GLU A 1 104 ? 38.323 -32.090 2.403 1.00 73.31 104 GLU A CA 1
ATOM 774 C C . GLU A 1 104 ? 37.663 -33.236 3.177 1.00 73.31 104 GLU A C 1
ATOM 776 O O . GLU A 1 104 ? 38.081 -34.388 3.065 1.00 73.31 104 GLU A O 1
ATOM 781 N N . VAL A 1 105 ? 36.588 -32.938 3.913 1.00 77.00 105 VAL A N 1
ATOM 782 C CA . VAL A 1 105 ? 35.778 -33.928 4.635 1.00 77.00 105 VAL A CA 1
ATOM 783 C C . VAL A 1 105 ? 35.126 -34.923 3.675 1.00 77.00 105 VAL A C 1
ATOM 785 O O . VAL A 1 105 ? 35.099 -36.118 3.968 1.00 77.00 105 VAL A O 1
ATOM 788 N N . ILE A 1 106 ? 34.658 -34.465 2.511 1.00 80.88 106 ILE A N 1
ATOM 789 C CA . ILE A 1 106 ? 34.041 -35.347 1.509 1.00 80.88 106 ILE A CA 1
ATOM 790 C C . ILE A 1 106 ? 35.016 -35.859 0.439 1.00 80.88 106 ILE A C 1
ATOM 792 O O . ILE A 1 106 ? 34.603 -36.597 -0.455 1.00 80.88 106 ILE A O 1
ATOM 796 N N . ALA A 1 107 ? 36.302 -35.497 0.496 1.00 78.06 107 ALA A N 1
ATOM 797 C CA . ALA A 1 107 ? 37.263 -35.824 -0.559 1.00 78.06 107 ALA A CA 1
ATOM 798 C C . ALA A 1 107 ? 37.389 -37.341 -0.789 1.00 78.06 107 ALA A C 1
ATOM 800 O O . ALA A 1 107 ? 37.440 -37.794 -1.930 1.00 78.06 107 ALA A O 1
ATOM 801 N N . THR A 1 108 ? 37.370 -38.154 0.268 1.00 79.25 108 THR A N 1
ATOM 802 C CA . THR A 1 108 ? 37.435 -39.620 0.137 1.00 79.25 108 THR A CA 1
ATOM 803 C C . THR A 1 108 ? 36.202 -40.204 -0.550 1.00 79.25 108 THR A C 1
ATOM 805 O O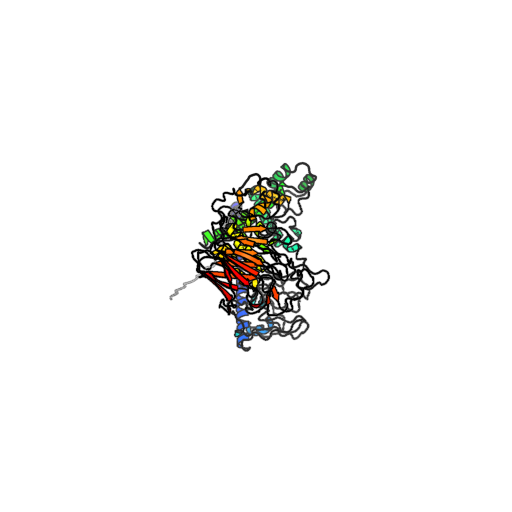 . THR A 1 108 ? 36.328 -41.094 -1.388 1.00 79.25 108 THR A O 1
ATOM 808 N N . TYR A 1 109 ? 35.026 -39.636 -0.283 1.00 83.31 109 TYR A N 1
ATOM 809 C CA . TYR A 1 109 ? 33.757 -39.998 -0.926 1.00 83.31 109 TYR A CA 1
ATOM 810 C C . TYR A 1 109 ? 33.688 -39.528 -2.384 1.00 83.31 109 TYR A C 1
ATOM 812 O O . TYR A 1 109 ? 32.989 -40.116 -3.202 1.00 83.31 109 TYR A O 1
ATOM 820 N N . ALA A 1 110 ? 34.465 -38.499 -2.722 1.00 77.50 110 ALA A N 1
ATOM 821 C CA . ALA A 1 110 ? 34.682 -38.019 -4.080 1.00 77.50 110 ALA A CA 1
ATOM 822 C C . ALA A 1 110 ? 35.832 -38.751 -4.816 1.00 77.50 110 ALA A C 1
ATOM 824 O O . ALA A 1 110 ? 36.252 -38.314 -5.889 1.00 77.50 110 ALA A O 1
ATOM 825 N N . GLY A 1 111 ? 36.364 -39.849 -4.255 1.00 75.50 111 GLY A N 1
ATOM 826 C CA . GLY A 1 111 ? 37.358 -40.717 -4.902 1.00 75.50 111 GLY A CA 1
ATOM 827 C C . GLY A 1 111 ? 38.830 -40.352 -4.660 1.00 75.50 111 GLY A C 1
ATOM 828 O O . GLY A 1 111 ? 39.707 -40.817 -5.395 1.00 75.50 111 GLY A O 1
ATOM 829 N N . PHE A 1 112 ? 39.138 -39.526 -3.656 1.00 72.19 112 PHE A N 1
ATOM 830 C CA . PHE A 1 112 ? 40.515 -39.161 -3.297 1.00 72.19 112 PHE A CA 1
ATOM 831 C C . PHE A 1 112 ? 41.070 -40.050 -2.174 1.00 72.19 112 PHE A C 1
ATOM 833 O O . PHE A 1 112 ? 40.346 -40.479 -1.286 1.00 72.19 112 PHE A O 1
ATOM 840 N N . LYS A 1 113 ? 42.380 -40.331 -2.199 1.00 64.31 113 LYS A N 1
ATOM 841 C CA . LYS A 1 113 ? 43.020 -41.266 -1.252 1.00 64.31 113 LYS A CA 1
ATOM 842 C C . LYS A 1 113 ? 43.425 -40.641 0.093 1.00 64.31 113 LYS A C 1
ATOM 844 O O . LYS A 1 113 ? 43.564 -41.385 1.057 1.00 64.31 113 LYS A O 1
ATOM 849 N N . THR A 1 114 ? 43.613 -39.321 0.183 1.00 57.56 114 THR A N 1
ATOM 850 C CA . THR A 1 114 ? 43.999 -38.625 1.427 1.00 57.56 114 THR A CA 1
ATOM 851 C C . THR A 1 114 ? 43.210 -37.318 1.613 1.00 57.56 114 THR A C 1
ATOM 853 O O . THR A 1 114 ? 43.037 -36.590 0.637 1.00 57.56 114 THR A O 1
ATOM 856 N N . PRO A 1 115 ? 42.750 -36.989 2.842 1.00 52.44 115 PRO A N 1
ATOM 857 C CA . PRO A 1 115 ? 42.053 -35.728 3.141 1.00 52.44 115 PRO A CA 1
ATOM 858 C C . PRO A 1 115 ? 42.962 -34.494 3.256 1.00 52.44 115 PRO A C 1
ATOM 860 O O . PRO A 1 115 ? 42.453 -33.408 3.495 1.00 52.44 115 PRO A O 1
ATOM 863 N N . THR A 1 116 ? 44.286 -34.655 3.167 1.00 49.88 116 THR A N 1
ATOM 864 C CA . THR A 1 116 ? 45.273 -33.589 3.385 1.00 49.88 116 THR A CA 1
ATOM 865 C C . THR A 1 116 ? 46.325 -33.594 2.272 1.00 49.88 116 THR A C 1
ATOM 867 O O . THR A 1 116 ? 46.900 -34.637 1.949 1.00 49.88 116 THR A O 1
ATOM 870 N N . GLY A 1 117 ? 46.548 -32.424 1.668 1.00 53.16 117 GLY A N 1
ATOM 871 C CA . GLY A 1 117 ? 47.491 -32.197 0.567 1.00 53.16 117 GLY A CA 1
ATOM 872 C C . GLY A 1 117 ? 46.869 -31.387 -0.573 1.00 53.16 117 GLY A C 1
ATOM 873 O O . GLY A 1 117 ? 45.670 -31.497 -0.826 1.00 53.16 117 GLY A O 1
ATOM 874 N N . ASP A 1 118 ? 47.684 -30.566 -1.246 1.00 51.09 118 ASP A N 1
ATOM 875 C CA . ASP A 1 118 ? 47.250 -29.722 -2.362 1.00 51.09 118 ASP A CA 1
ATOM 876 C C . ASP A 1 118 ? 46.477 -30.544 -3.402 1.00 51.09 118 ASP A C 1
ATOM 878 O O . ASP A 1 118 ? 47.001 -31.492 -3.994 1.00 51.09 118 ASP A O 1
ATOM 882 N N . ILE A 1 119 ? 45.207 -30.193 -3.615 1.00 52.97 119 ILE A N 1
ATOM 883 C CA . ILE A 1 119 ? 44.365 -30.825 -4.630 1.00 52.97 119 ILE A CA 1
ATOM 884 C C . ILE A 1 119 ? 45.025 -30.581 -5.991 1.00 52.97 119 ILE A C 1
ATOM 886 O O . ILE A 1 119 ? 45.167 -29.424 -6.393 1.00 52.97 119 ILE A O 1
ATOM 890 N N . PRO A 1 120 ? 45.402 -31.632 -6.743 1.00 48.59 120 PRO A N 1
ATOM 891 C CA . PRO A 1 120 ? 45.937 -31.441 -8.078 1.00 48.59 120 PRO A CA 1
ATOM 892 C C . PRO A 1 120 ? 44.875 -30.758 -8.940 1.00 48.59 120 PRO A C 1
ATOM 894 O O . PRO A 1 120 ? 43.741 -31.245 -9.027 1.00 48.59 120 PRO A O 1
ATOM 897 N N . ALA A 1 121 ? 45.239 -29.639 -9.567 1.00 46.25 121 ALA A N 1
ATOM 898 C CA . ALA A 1 121 ? 44.396 -28.948 -10.533 1.00 46.25 121 ALA A CA 1
ATOM 899 C C . ALA A 1 121 ? 43.806 -29.949 -11.552 1.00 46.25 121 ALA A C 1
ATOM 901 O O . ALA A 1 121 ? 44.521 -30.814 -12.061 1.00 46.25 121 ALA A O 1
ATOM 902 N N . GLY A 1 122 ? 42.501 -29.843 -11.836 1.00 51.31 122 GLY A N 1
ATOM 903 C CA . GLY A 1 122 ? 41.820 -30.660 -12.855 1.00 51.31 122 GLY A CA 1
ATOM 904 C C . GLY A 1 122 ? 40.921 -31.806 -12.363 1.00 51.31 122 GLY A C 1
ATOM 905 O O . GLY A 1 122 ? 40.579 -32.674 -13.164 1.00 51.31 122 GLY A O 1
ATOM 906 N N . LYS A 1 123 ? 40.514 -31.842 -11.086 1.00 68.12 123 LYS A N 1
ATOM 907 C CA . LYS A 1 123 ? 39.583 -32.863 -10.545 1.00 68.12 123 LYS A CA 1
ATOM 908 C C . LYS A 1 123 ? 38.201 -32.291 -10.180 1.00 68.12 123 LYS A C 1
ATOM 910 O O . LYS A 1 123 ? 37.962 -31.111 -10.376 1.00 68.12 123 LYS A O 1
ATOM 915 N N . ILE A 1 124 ? 37.294 -33.128 -9.660 1.00 79.31 124 ILE A N 1
ATOM 916 C CA . ILE A 1 124 ? 35.876 -32.833 -9.335 1.00 79.31 124 ILE A CA 1
ATOM 917 C C . ILE A 1 124 ? 35.614 -31.482 -8.632 1.00 79.31 124 ILE A C 1
ATOM 919 O O . ILE A 1 124 ? 34.596 -30.859 -8.894 1.00 79.31 124 ILE A O 1
ATOM 923 N N . PHE A 1 125 ? 36.524 -30.973 -7.795 1.00 76.62 125 PHE A N 1
ATOM 924 C CA . PHE A 1 125 ? 36.363 -29.674 -7.117 1.00 76.62 125 PHE A CA 1
ATOM 925 C C . PHE A 1 125 ? 36.765 -28.459 -7.970 1.00 76.62 125 PHE A C 1
ATOM 927 O O . PHE A 1 125 ? 36.657 -27.319 -7.526 1.00 76.62 125 PHE A O 1
ATOM 934 N N . TRP A 1 126 ? 37.206 -28.678 -9.207 1.00 76.19 126 TRP A N 1
ATOM 935 C CA . TRP A 1 126 ? 37.583 -27.643 -10.160 1.00 76.19 126 TRP A CA 1
ATOM 936 C C . TRP A 1 126 ? 36.516 -27.516 -11.252 1.00 76.19 126 TRP A C 1
ATOM 938 O O . TRP A 1 126 ? 36.137 -28.498 -11.894 1.00 76.19 126 TRP A O 1
ATOM 948 N N . CYS A 1 127 ? 36.005 -26.305 -11.461 1.00 78.88 127 CYS A N 1
ATOM 949 C CA . CYS A 1 127 ? 35.169 -25.987 -12.617 1.00 78.88 127 CYS A CA 1
ATOM 950 C C . CYS A 1 127 ? 36.062 -25.550 -13.790 1.00 78.88 127 CYS A C 1
ATOM 952 O O . CYS A 1 127 ? 36.731 -24.525 -13.653 1.00 78.88 127 CYS A O 1
ATOM 954 N N . PRO A 1 128 ? 36.083 -26.278 -14.928 1.00 78.12 128 PRO A N 1
ATOM 955 C CA . PRO A 1 128 ? 36.881 -25.912 -16.102 1.00 78.12 128 PRO A CA 1
ATOM 956 C C . PRO A 1 128 ? 36.498 -24.608 -16.803 1.00 78.12 128 PRO A C 1
ATOM 958 O O . PRO A 1 128 ? 37.277 -24.130 -17.632 1.00 78.12 128 PRO A O 1
ATOM 961 N N . SER A 1 129 ? 35.324 -24.043 -16.513 1.00 78.81 129 SER A N 1
ATOM 962 C CA . SER A 1 129 ? 34.955 -22.699 -16.969 1.00 78.81 129 SER A CA 1
ATOM 963 C C . SER A 1 129 ? 35.683 -21.598 -16.187 1.00 78.81 129 SER A C 1
ATOM 965 O O . SER A 1 129 ? 35.861 -20.503 -16.719 1.00 78.81 129 SER A O 1
ATOM 967 N N . GLU A 1 130 ? 36.199 -21.900 -14.987 1.00 72.00 130 GLU A N 1
ATOM 968 C CA . GLU A 1 130 ? 36.845 -20.909 -14.128 1.00 72.00 130 GLU A CA 1
ATOM 969 C C . GLU A 1 130 ? 38.349 -20.803 -14.352 1.00 72.00 130 GLU A C 1
ATOM 971 O O . GLU A 1 130 ? 39.113 -21.761 -14.219 1.00 72.00 130 GLU A O 1
ATOM 976 N N . LYS A 1 131 ? 38.763 -19.583 -14.713 1.00 62.94 131 LYS A N 1
ATOM 977 C CA . LYS A 1 131 ? 40.133 -19.250 -15.130 1.00 62.94 131 LYS A CA 1
ATOM 978 C C . LYS A 1 131 ? 41.039 -18.832 -13.974 1.00 62.94 131 LYS A C 1
ATOM 980 O O . LYS A 1 131 ? 42.257 -18.871 -14.128 1.00 62.94 131 LYS A O 1
ATOM 985 N N . ASN A 1 132 ? 40.462 -18.424 -12.847 1.00 60.38 132 ASN A N 1
ATOM 986 C CA . ASN A 1 132 ? 41.220 -18.004 -11.676 1.00 60.38 132 ASN A CA 1
ATOM 987 C C . ASN A 1 132 ? 41.541 -19.226 -10.816 1.00 60.38 132 ASN A C 1
ATOM 989 O O . ASN A 1 132 ? 40.648 -20.005 -10.499 1.00 60.38 132 ASN A O 1
ATOM 993 N N . LEU A 1 133 ? 42.804 -19.388 -10.419 1.00 54.22 133 LEU A N 1
ATOM 994 C CA . LEU A 1 133 ? 43.132 -20.300 -9.325 1.00 54.22 133 LEU A CA 1
ATOM 995 C C . LEU A 1 133 ? 42.601 -19.692 -8.018 1.00 54.22 133 LEU A C 1
ATOM 997 O O . LEU A 1 133 ? 42.713 -18.473 -7.847 1.00 54.22 133 LEU A O 1
ATOM 1001 N N . PRO A 1 134 ? 42.059 -20.493 -7.085 1.00 54.03 134 PRO A N 1
ATOM 1002 C CA . PRO A 1 134 ? 41.722 -19.991 -5.761 1.00 54.03 134 PRO A CA 1
ATOM 1003 C C . PRO A 1 134 ? 42.988 -19.407 -5.120 1.00 54.03 134 PRO A C 1
ATOM 1005 O O . PRO A 1 134 ? 43.965 -20.118 -4.877 1.00 54.03 134 PRO A O 1
ATOM 1008 N N . VAL A 1 135 ? 43.000 -18.090 -4.907 1.00 45.75 135 VAL A N 1
ATOM 1009 C CA . VAL A 1 135 ? 44.142 -17.374 -4.319 1.00 45.75 135 VAL A CA 1
ATOM 1010 C C . VAL A 1 135 ? 44.344 -17.836 -2.875 1.00 45.75 135 VAL A C 1
ATOM 1012 O O . VAL A 1 135 ? 43.407 -18.294 -2.218 1.00 45.75 135 VAL A O 1
ATOM 1015 N N . SER A 1 136 ? 45.574 -17.728 -2.369 1.00 45.28 136 SER A N 1
ATOM 1016 C CA . SER A 1 136 ? 45.960 -18.140 -1.018 1.00 45.28 136 SER A CA 1
ATOM 1017 C C . SER A 1 136 ? 45.191 -17.374 0.069 1.00 45.28 136 SER A C 1
ATOM 1019 O O . SER A 1 136 ? 45.647 -16.351 0.570 1.00 45.28 136 SER A O 1
ATOM 1021 N N . GLY A 1 137 ? 44.034 -17.904 0.452 1.00 45.38 137 GLY A N 1
ATOM 1022 C CA . GLY A 1 137 ? 43.269 -17.528 1.636 1.00 45.38 137 GLY A CA 1
ATOM 1023 C C . GLY A 1 137 ? 42.947 -18.774 2.461 1.00 45.38 137 GLY A C 1
ATOM 1024 O O . GLY A 1 137 ? 42.730 -19.859 1.912 1.00 45.38 137 GLY A O 1
ATOM 1025 N N . TRP A 1 138 ? 42.941 -18.626 3.785 1.00 45.06 138 TRP A N 1
ATOM 1026 C CA . TRP A 1 138 ? 42.859 -19.714 4.771 1.00 45.06 138 TRP A CA 1
ATOM 1027 C C . TRP A 1 138 ? 41.589 -20.584 4.673 1.00 45.06 138 TRP A C 1
ATOM 1029 O O . TRP A 1 138 ? 41.578 -21.710 5.169 1.00 45.06 138 TRP A O 1
ATOM 1039 N N . CYS A 1 139 ? 40.561 -20.129 3.954 1.00 44.03 139 CYS A N 1
ATOM 1040 C CA . CYS A 1 139 ? 39.265 -20.796 3.794 1.00 44.03 139 CYS A CA 1
ATOM 1041 C C . CYS A 1 139 ? 38.963 -21.334 2.375 1.00 44.03 139 CYS A C 1
ATOM 1043 O O . CYS A 1 139 ? 38.075 -22.172 2.246 1.00 44.03 139 CYS A O 1
ATOM 1045 N N . TRP A 1 140 ? 39.710 -20.950 1.325 1.00 45.00 140 TRP A N 1
ATOM 1046 C CA . TRP A 1 140 ? 39.249 -21.131 -0.074 1.00 45.00 140 TRP A CA 1
ATOM 1047 C C . TRP A 1 140 ? 40.185 -21.894 -1.020 1.00 45.00 140 TRP A C 1
ATOM 1049 O O . TRP A 1 140 ? 39.856 -22.059 -2.190 1.00 45.00 140 TRP A O 1
ATOM 1059 N N . LYS A 1 141 ? 41.321 -22.421 -0.548 1.00 52.12 141 LYS A N 1
ATOM 1060 C CA . LYS A 1 141 ? 42.343 -23.068 -1.404 1.00 52.12 141 LYS A CA 1
ATOM 1061 C C . LYS A 1 141 ? 41.886 -24.294 -2.238 1.00 52.12 141 LYS A C 1
ATOM 1063 O O . LYS A 1 141 ? 42.703 -24.801 -2.995 1.00 52.12 141 LYS A O 1
ATOM 1068 N N . PHE A 1 142 ? 40.649 -24.801 -2.134 1.00 58.16 142 PHE A N 1
ATOM 1069 C CA . PHE A 1 142 ? 40.341 -26.187 -2.542 1.00 58.16 142 PHE A CA 1
ATOM 1070 C C . PHE A 1 142 ? 39.059 -26.451 -3.362 1.00 58.16 142 PHE A C 1
ATOM 1072 O O . PHE A 1 142 ? 38.801 -27.612 -3.671 1.00 58.16 142 PHE A O 1
ATOM 1079 N N . SER A 1 143 ? 38.260 -25.451 -3.762 1.00 67.50 143 SER A N 1
ATOM 1080 C CA . SER A 1 143 ? 37.057 -25.710 -4.583 1.00 67.50 143 SER A CA 1
ATOM 1081 C C . SER A 1 143 ? 36.559 -24.477 -5.357 1.00 67.50 143 SER A C 1
ATOM 1083 O O . SER A 1 143 ? 36.508 -23.389 -4.795 1.00 67.50 143 SER A O 1
ATOM 1085 N N . HIS A 1 144 ? 36.140 -24.657 -6.619 1.00 72.19 144 HIS A N 1
ATOM 1086 C CA . HIS A 1 144 ? 35.332 -23.695 -7.409 1.00 72.19 144 HIS A CA 1
ATOM 1087 C C . HIS A 1 144 ? 33.818 -23.838 -7.150 1.00 72.19 144 HIS A C 1
ATOM 1089 O O . HIS A 1 144 ? 32.985 -23.250 -7.832 1.00 72.19 144 HIS A O 1
ATOM 1095 N N . TYR A 1 145 ? 33.452 -24.672 -6.186 1.00 75.50 145 TYR A N 1
ATOM 1096 C CA . TYR A 1 145 ? 32.080 -24.900 -5.757 1.00 75.50 145 TYR A CA 1
ATOM 1097 C C . TYR A 1 145 ? 31.941 -24.470 -4.303 1.00 75.50 145 TYR A C 1
ATOM 1099 O O . TYR A 1 145 ? 32.865 -24.671 -3.510 1.00 75.50 145 TYR A O 1
ATOM 1107 N N . GLY A 1 146 ? 30.796 -23.888 -3.968 1.00 70.19 146 GLY A N 1
ATOM 1108 C CA . GLY A 1 146 ? 30.382 -23.552 -2.617 1.00 70.19 146 GLY A CA 1
ATOM 1109 C C . GLY A 1 146 ? 29.479 -24.631 -2.025 1.00 70.19 146 GLY A C 1
ATOM 1110 O O . GLY A 1 146 ? 28.842 -25.409 -2.736 1.00 70.19 146 GLY A O 1
ATOM 1111 N N . CYS A 1 147 ? 29.408 -24.651 -0.701 1.00 70.50 147 CYS A N 1
ATOM 1112 C CA . CYS A 1 147 ? 28.421 -25.421 0.039 1.00 70.50 147 CYS A CA 1
ATOM 1113 C C . CYS A 1 147 ? 27.574 -24.450 0.861 1.00 70.50 147 CYS A C 1
ATOM 1115 O O . CYS A 1 147 ? 28.072 -23.405 1.282 1.00 70.50 147 CYS A O 1
ATOM 1117 N N . ASN A 1 148 ? 26.299 -24.770 1.060 1.00 71.44 148 ASN A N 1
ATOM 1118 C CA . ASN A 1 148 ? 25.379 -23.925 1.810 1.00 71.44 148 ASN A CA 1
ATOM 1119 C C . ASN A 1 148 ? 25.837 -23.811 3.282 1.00 71.44 148 ASN A C 1
ATOM 1121 O O . ASN A 1 148 ? 25.777 -24.806 4.014 1.00 71.44 148 ASN A O 1
ATOM 1125 N N . PRO A 1 149 ? 26.273 -22.620 3.737 1.00 63.78 149 PRO A N 1
ATOM 1126 C CA . PRO A 1 149 ? 26.919 -22.460 5.037 1.00 63.78 149 PRO A CA 1
ATOM 1127 C C . PRO A 1 149 ? 25.948 -22.624 6.211 1.00 63.78 149 PRO A C 1
ATOM 1129 O O . PRO A 1 149 ? 26.383 -22.920 7.320 1.00 63.78 149 PRO A O 1
ATOM 1132 N N . GLN A 1 150 ? 24.637 -22.489 5.979 1.00 61.75 150 GLN A N 1
ATOM 1133 C CA . GLN A 1 150 ? 23.619 -22.680 7.012 1.00 61.75 150 GLN A CA 1
ATOM 1134 C C . GLN A 1 150 ? 23.444 -24.148 7.400 1.00 61.75 150 GLN A C 1
ATOM 1136 O O . GLN A 1 150 ? 23.001 -24.410 8.512 1.00 61.75 150 GLN A O 1
ATOM 1141 N N . ILE A 1 151 ? 23.754 -25.086 6.498 1.00 67.81 151 ILE A N 1
ATOM 1142 C CA . ILE A 1 151 ? 23.571 -26.535 6.708 1.00 67.81 151 ILE A CA 1
ATOM 1143 C C . ILE A 1 151 ? 24.888 -27.319 6.703 1.00 67.81 151 ILE A C 1
ATOM 1145 O O . ILE A 1 151 ? 24.940 -28.450 7.176 1.00 67.81 151 ILE A O 1
ATOM 1149 N N . SER A 1 152 ? 25.950 -26.709 6.185 1.00 64.50 152 SER A N 1
ATOM 1150 C CA . SER A 1 152 ? 27.307 -27.240 6.108 1.00 64.50 152 SER A CA 1
ATOM 1151 C C . SER A 1 152 ? 28.288 -26.080 6.336 1.00 64.50 152 SER A C 1
ATOM 1153 O O . SER A 1 152 ? 28.874 -25.549 5.387 1.00 64.50 152 SER A O 1
ATOM 1155 N N . PRO A 1 153 ? 28.408 -25.592 7.585 1.00 58.34 153 PRO A N 1
ATOM 1156 C CA . PRO A 1 153 ? 29.238 -24.431 7.884 1.00 58.34 153 PRO A CA 1
ATOM 1157 C C . PRO A 1 153 ? 30.716 -24.708 7.578 1.00 58.34 153 PRO A C 1
ATOM 1159 O O . PRO A 1 153 ? 31.217 -25.820 7.768 1.00 58.34 153 PRO A O 1
ATOM 1162 N N . GLY A 1 154 ? 31.409 -23.679 7.084 1.00 56.75 154 GLY A N 1
ATOM 1163 C CA . GLY A 1 154 ? 32.856 -23.688 6.861 1.00 56.75 154 GLY A CA 1
ATOM 1164 C C . GLY A 1 154 ? 33.673 -23.493 8.148 1.00 56.75 154 GLY A C 1
ATOM 1165 O O . GLY A 1 154 ? 33.138 -23.512 9.253 1.00 56.75 154 GLY A O 1
ATOM 1166 N N . VAL A 1 155 ? 34.989 -23.307 7.992 1.00 50.47 155 VAL A N 1
ATOM 1167 C CA . VAL A 1 155 ? 35.940 -23.017 9.088 1.00 50.47 155 VAL A CA 1
ATOM 1168 C C . VAL A 1 155 ? 35.621 -21.645 9.711 1.00 50.47 155 VAL A C 1
ATOM 1170 O O . VAL A 1 155 ? 35.366 -20.690 8.981 1.00 50.47 155 VAL A O 1
ATOM 1173 N N . GLN A 1 156 ? 35.618 -21.563 11.047 1.00 51.41 156 GLN A N 1
ATOM 1174 C CA . GLN A 1 156 ? 35.145 -20.426 11.860 1.00 51.41 156 GLN A CA 1
ATOM 1175 C C . GLN A 1 156 ? 35.928 -19.116 11.612 1.00 51.41 156 GLN A C 1
ATOM 1177 O O . GLN A 1 156 ? 37.151 -19.163 11.518 1.00 51.41 156 GLN A O 1
ATOM 1182 N N . SER A 1 157 ? 35.264 -17.953 11.642 1.00 43.53 157 SER A N 1
ATOM 1183 C CA . SER A 1 157 ? 35.851 -16.688 12.124 1.00 43.53 157 SER A CA 1
ATOM 1184 C C . SER A 1 157 ? 35.589 -16.600 13.640 1.00 43.53 157 SER A C 1
ATOM 1186 O O . SER A 1 157 ? 34.575 -17.102 14.121 1.00 43.53 157 SER A O 1
ATOM 1188 N N . SER A 1 158 ? 36.500 -16.034 14.431 1.00 42.44 158 SER A N 1
ATOM 1189 C CA . SER A 1 158 ? 36.568 -16.141 15.908 1.00 42.44 158 SER A CA 1
ATOM 1190 C C . SER A 1 158 ? 35.369 -15.611 16.741 1.00 42.44 158 SER A C 1
ATOM 1192 O O . SER A 1 158 ? 35.495 -15.472 17.956 1.00 42.44 158 SER A O 1
ATOM 1194 N N . TRP A 1 159 ? 34.194 -15.354 16.148 1.00 36.94 159 TRP A N 1
ATOM 1195 C CA . TRP A 1 159 ? 33.090 -14.585 16.746 1.00 36.94 159 TRP A CA 1
ATOM 1196 C C . TRP A 1 159 ? 31.709 -15.269 16.807 1.00 36.94 159 TRP A C 1
ATOM 1198 O O . TRP A 1 159 ? 30.724 -14.600 17.117 1.00 36.94 159 TRP A O 1
ATOM 1208 N N . SER A 1 160 ? 31.568 -16.578 16.562 1.00 39.69 160 SER A N 1
ATOM 1209 C CA . SER A 1 160 ? 30.249 -17.235 16.701 1.00 39.69 160 SER A CA 1
ATOM 1210 C C . SER A 1 160 ? 30.304 -18.734 17.019 1.00 39.69 160 SER A C 1
ATOM 1212 O O . SER A 1 160 ? 31.039 -19.498 16.407 1.00 39.69 160 SER A O 1
ATOM 1214 N N . SER A 1 161 ? 29.510 -19.169 18.000 1.00 43.72 161 SER A N 1
ATOM 1215 C CA . SER A 1 161 ? 29.295 -20.572 18.374 1.00 43.72 161 SER A CA 1
ATOM 1216 C C . SER A 1 161 ? 28.685 -21.382 17.218 1.00 43.72 161 SER A C 1
ATOM 1218 O O . SER A 1 161 ? 27.646 -20.996 16.686 1.00 43.72 161 SER A O 1
ATOM 1220 N N . ILE A 1 162 ? 29.303 -22.515 16.871 1.00 49.16 162 ILE A N 1
ATOM 1221 C CA . ILE A 1 162 ? 28.858 -23.465 15.834 1.00 49.16 162 ILE A CA 1
ATOM 1222 C C . ILE A 1 162 ? 27.391 -23.905 16.066 1.00 49.16 162 ILE A C 1
ATOM 1224 O O . ILE A 1 162 ? 27.082 -24.371 17.167 1.00 49.16 162 ILE A O 1
ATOM 1228 N N . PRO A 1 163 ? 26.487 -23.853 15.063 1.00 50.12 163 PRO A N 1
ATOM 1229 C CA . PRO A 1 163 ? 25.270 -24.663 15.075 1.00 50.12 163 PRO A CA 1
ATOM 1230 C C . PRO A 1 163 ? 25.645 -26.150 15.032 1.00 50.12 163 PRO A C 1
ATOM 1232 O O . PRO A 1 163 ? 26.496 -26.553 14.242 1.00 50.12 163 PRO A O 1
ATOM 1235 N N . ALA A 1 164 ? 25.015 -26.968 15.877 1.00 55.62 164 ALA A N 1
ATOM 1236 C CA . ALA A 1 164 ? 25.217 -28.417 15.919 1.00 55.62 164 ALA A CA 1
ATOM 1237 C C . ALA A 1 164 ? 25.115 -29.070 14.524 1.00 55.62 164 ALA A C 1
ATOM 1239 O O . ALA A 1 164 ? 24.415 -28.560 13.655 1.00 55.62 164 ALA A O 1
ATOM 1240 N N . LYS A 1 165 ? 25.796 -30.213 14.331 1.00 68.75 165 LYS A N 1
ATOM 1241 C CA . LYS A 1 165 ? 25.713 -31.063 13.126 1.00 68.75 165 LYS A CA 1
ATOM 1242 C C . LYS A 1 165 ? 24.266 -31.154 12.620 1.00 68.75 165 LYS A C 1
ATOM 1244 O O . LYS A 1 165 ? 23.456 -31.801 13.281 1.00 68.75 165 LYS A O 1
ATOM 1249 N N . ILE A 1 166 ? 23.969 -30.547 11.470 1.00 74.50 166 ILE A N 1
ATOM 1250 C CA . ILE A 1 166 ? 22.625 -30.581 10.881 1.00 74.50 166 ILE A CA 1
ATOM 1251 C C . ILE A 1 166 ? 22.426 -31.918 10.185 1.00 74.50 166 ILE A C 1
ATOM 1253 O O . ILE A 1 166 ? 23.239 -32.328 9.349 1.00 74.50 166 ILE A O 1
ATOM 1257 N N . ARG A 1 167 ? 21.341 -32.603 10.542 1.00 84.12 167 ARG A N 1
ATOM 1258 C CA . ARG A 1 167 ? 20.967 -33.875 9.919 1.00 84.12 167 ARG A CA 1
ATOM 1259 C C . ARG A 1 167 ? 20.041 -33.651 8.734 1.00 84.12 167 ARG A C 1
ATOM 1261 O O . ARG A 1 167 ? 19.232 -32.729 8.748 1.00 84.12 167 ARG A O 1
ATOM 1268 N N . LEU A 1 168 ? 20.082 -34.535 7.738 1.00 79.94 168 LEU A N 1
ATOM 1269 C CA . LEU A 1 168 ? 19.188 -34.477 6.572 1.00 79.94 168 LEU A CA 1
ATOM 1270 C C . LEU A 1 168 ? 17.704 -34.387 6.974 1.00 79.94 168 LEU A C 1
ATOM 1272 O O . LEU A 1 168 ? 16.956 -33.611 6.383 1.00 79.94 168 LEU A O 1
ATOM 1276 N N . GLY A 1 169 ? 17.290 -35.120 8.014 1.00 77.06 169 GLY A N 1
ATOM 1277 C CA . GLY A 1 169 ? 15.917 -35.091 8.538 1.00 77.06 169 GLY A CA 1
ATOM 1278 C C . GLY A 1 169 ? 15.525 -33.800 9.271 1.00 77.06 169 GLY A C 1
ATOM 1279 O O . GLY A 1 169 ? 14.341 -33.560 9.487 1.00 77.06 169 GLY A O 1
ATOM 1280 N N . GLU A 1 170 ? 16.491 -32.957 9.636 1.00 76.88 170 GLU A N 1
ATOM 1281 C CA . GLU A 1 170 ? 16.251 -31.656 10.274 1.00 76.88 170 GLU A CA 1
ATOM 1282 C C . GLU A 1 170 ? 16.028 -30.542 9.239 1.00 76.88 170 GLU A C 1
ATOM 1284 O O . GLU A 1 170 ? 15.678 -29.424 9.613 1.00 76.88 170 GLU A O 1
ATOM 1289 N N . ILE A 1 171 ? 16.192 -30.835 7.941 1.00 78.69 171 ILE A N 1
ATOM 1290 C CA . ILE A 1 171 ? 15.978 -29.888 6.843 1.00 78.69 171 ILE A CA 1
ATOM 1291 C C . ILE A 1 171 ? 14.472 -29.832 6.529 1.00 78.69 171 ILE A C 1
ATOM 1293 O O . ILE A 1 171 ? 13.950 -30.736 5.871 1.00 78.69 171 ILE A O 1
ATOM 1297 N N . PRO A 1 172 ? 13.743 -28.761 6.910 1.00 63.06 172 PRO A N 1
ATOM 1298 C CA . PRO A 1 172 ? 12.277 -28.751 6.846 1.00 63.06 172 PRO A CA 1
ATOM 1299 C C . PRO A 1 172 ? 11.724 -28.775 5.414 1.00 63.06 172 PRO A C 1
ATOM 1301 O O . PRO A 1 172 ? 10.544 -29.048 5.204 1.00 63.06 172 PRO A O 1
ATOM 1304 N N . ARG A 1 173 ? 12.560 -28.430 4.422 1.00 72.38 173 ARG A N 1
ATOM 1305 C CA . ARG A 1 173 ? 12.204 -28.342 2.999 1.00 72.38 173 ARG A CA 1
ATOM 1306 C C . ARG A 1 173 ? 13.352 -28.828 2.116 1.00 72.38 173 ARG A C 1
ATOM 1308 O O . ARG A 1 173 ? 13.923 -28.055 1.348 1.00 72.38 173 ARG A O 1
ATOM 1315 N N . ALA A 1 174 ? 13.703 -30.107 2.230 1.00 70.50 174 ALA A N 1
ATOM 1316 C CA . ALA A 1 174 ? 14.803 -30.705 1.466 1.00 70.50 174 ALA A CA 1
ATOM 1317 C C . ALA A 1 174 ? 14.685 -30.463 -0.054 1.00 70.50 174 ALA A C 1
ATOM 1319 O O . ALA A 1 174 ? 15.673 -30.128 -0.699 1.00 70.50 174 ALA A O 1
ATOM 1320 N N . SER A 1 175 ? 13.470 -30.510 -0.615 1.00 72.56 175 SER A N 1
ATOM 1321 C CA . SER A 1 175 ? 13.208 -30.240 -2.041 1.00 72.56 175 SER A CA 1
ATOM 1322 C C . SER A 1 175 ? 13.434 -28.786 -2.480 1.00 72.56 175 SER A C 1
ATOM 1324 O O . SER A 1 175 ? 13.472 -28.517 -3.676 1.00 72.56 175 SER A O 1
ATOM 1326 N N . GLN A 1 176 ? 13.581 -27.850 -1.537 1.00 69.88 176 GLN A N 1
ATOM 1327 C CA . GLN A 1 176 ? 13.829 -26.423 -1.785 1.00 69.88 176 GLN A CA 1
ATOM 1328 C C . GLN A 1 176 ? 15.201 -25.967 -1.266 1.00 69.88 176 GLN A C 1
ATOM 1330 O O . GLN A 1 176 ? 15.480 -24.771 -1.236 1.00 69.88 176 GLN A O 1
ATOM 1335 N N . THR A 1 177 ? 16.045 -26.898 -0.816 1.00 67.25 177 THR A N 1
ATOM 1336 C CA . THR A 1 177 ? 17.324 -26.583 -0.176 1.00 67.25 177 THR A CA 1
ATOM 1337 C C . THR A 1 177 ? 18.476 -26.990 -1.085 1.00 67.25 177 THR A C 1
ATOM 1339 O O . THR A 1 177 ? 18.674 -28.171 -1.360 1.00 67.25 177 THR A O 1
ATOM 1342 N N . PHE A 1 178 ? 19.269 -26.015 -1.528 1.00 76.50 178 PHE A N 1
ATOM 1343 C CA . PHE A 1 178 ? 20.523 -26.285 -2.228 1.00 76.50 178 PHE A CA 1
ATOM 1344 C C . PHE A 1 178 ? 21.608 -26.668 -1.219 1.00 76.50 178 PHE A C 1
ATOM 1346 O O . PHE A 1 178 ? 21.801 -25.966 -0.224 1.00 76.50 178 PHE A O 1
ATOM 1353 N N . ILE A 1 179 ? 22.301 -27.781 -1.475 1.00 74.00 179 ILE A N 1
ATOM 1354 C CA . ILE A 1 179 ? 23.401 -28.271 -0.631 1.00 74.00 179 ILE A CA 1
ATOM 1355 C C . ILE A 1 179 ? 24.745 -27.775 -1.171 1.00 74.00 179 ILE A C 1
ATOM 1357 O O . ILE A 1 179 ? 25.495 -27.137 -0.440 1.00 74.00 179 ILE A O 1
ATOM 1361 N N . ALA A 1 180 ? 25.015 -27.996 -2.458 1.00 76.00 180 ALA A N 1
ATOM 1362 C CA . ALA A 1 180 ? 26.210 -27.522 -3.150 1.00 76.00 180 ALA A CA 1
ATOM 1363 C C . ALA A 1 180 ? 25.823 -26.647 -4.347 1.00 76.00 180 ALA A C 1
ATOM 1365 O O . ALA A 1 180 ? 24.793 -26.886 -4.982 1.00 76.00 180 ALA A O 1
ATOM 1366 N N . ILE A 1 181 ? 26.671 -25.672 -4.662 1.00 71.19 181 ILE A N 1
ATOM 1367 C CA . ILE A 1 181 ? 26.498 -24.703 -5.752 1.00 71.19 181 ILE A CA 1
ATOM 1368 C C . ILE A 1 181 ? 27.843 -24.415 -6.424 1.00 71.19 181 ILE A C 1
ATOM 1370 O O . ILE A 1 181 ? 28.898 -24.607 -5.826 1.00 71.19 181 ILE A O 1
ATOM 1374 N N . ASP A 1 182 ? 27.841 -23.947 -7.663 1.00 72.06 182 ASP A N 1
ATOM 1375 C CA . ASP A 1 182 ? 28.988 -23.259 -8.263 1.00 72.06 182 ASP A CA 1
ATOM 1376 C C . ASP A 1 182 ? 29.275 -21.936 -7.532 1.00 72.06 182 ASP A C 1
ATOM 1378 O O . ASP A 1 182 ? 28.378 -21.304 -6.977 1.00 72.06 182 ASP A O 1
ATOM 1382 N N . SER A 1 183 ? 30.551 -21.547 -7.451 1.00 61.75 183 SER A N 1
ATOM 1383 C CA . SER A 1 183 ? 30.978 -20.350 -6.721 1.00 61.75 183 SER A CA 1
ATOM 1384 C C . SER A 1 183 ? 32.202 -19.709 -7.368 1.00 61.75 183 SER A C 1
ATOM 1386 O O . SER A 1 183 ? 33.193 -20.379 -7.648 1.00 61.75 183 SER A O 1
ATOM 1388 N N . THR A 1 184 ? 32.184 -18.385 -7.521 1.00 51.50 184 THR A N 1
ATOM 1389 C CA . THR A 1 184 ? 33.341 -17.614 -7.998 1.00 51.50 184 THR A CA 1
ATOM 1390 C C . THR A 1 184 ? 34.209 -17.173 -6.819 1.00 51.50 184 THR A C 1
ATOM 1392 O O . THR A 1 184 ? 33.693 -16.604 -5.855 1.00 51.50 184 THR A O 1
ATOM 1395 N N . VAL A 1 185 ? 35.528 -17.367 -6.889 1.00 49.97 185 VAL A N 1
ATOM 1396 C CA . VAL A 1 185 ? 36.465 -16.830 -5.886 1.00 49.97 185 VAL A CA 1
ATOM 1397 C C . VAL A 1 185 ? 36.827 -15.394 -6.280 1.00 49.97 185 VAL A C 1
ATOM 1399 O O . VAL A 1 185 ? 37.517 -15.179 -7.277 1.00 49.97 185 VAL A O 1
ATOM 1402 N N . ASN A 1 186 ? 36.345 -14.397 -5.531 1.00 40.34 186 ASN A N 1
ATOM 1403 C CA . ASN A 1 186 ? 36.705 -12.993 -5.754 1.00 40.34 186 ASN A CA 1
ATOM 1404 C C . ASN A 1 186 ? 38.117 -12.724 -5.206 1.00 40.34 186 ASN A C 1
ATOM 1406 O O . ASN A 1 186 ? 38.401 -13.002 -4.045 1.00 40.34 186 ASN A O 1
ATOM 1410 N N . THR A 1 187 ? 39.012 -12.196 -6.041 1.00 42.50 187 THR A N 1
ATOM 1411 C CA . THR A 1 187 ? 40.443 -12.041 -5.734 1.00 42.50 187 THR A CA 1
ATOM 1412 C C . THR A 1 187 ? 40.807 -10.709 -5.064 1.00 42.50 187 THR A C 1
ATOM 1414 O O . THR A 1 187 ? 41.991 -10.460 -4.859 1.00 42.50 187 THR A O 1
ATOM 1417 N N . ASN A 1 188 ? 39.836 -9.841 -4.742 1.00 33.59 188 ASN A N 1
ATOM 1418 C CA . ASN A 1 188 ? 40.096 -8.432 -4.397 1.00 33.59 188 ASN A CA 1
ATOM 1419 C C . ASN A 1 188 ? 39.640 -7.967 -2.998 1.00 33.59 188 ASN A C 1
ATOM 1421 O O . ASN A 1 188 ? 39.588 -6.759 -2.765 1.00 33.59 188 ASN A O 1
ATOM 1425 N N . THR A 1 189 ? 39.331 -8.854 -2.049 1.00 36.34 189 THR A N 1
ATOM 1426 C CA . THR A 1 189 ? 38.955 -8.432 -0.686 1.00 36.34 189 THR A CA 1
ATOM 1427 C C . THR A 1 189 ? 39.913 -8.962 0.381 1.00 36.34 189 THR A C 1
ATOM 1429 O O . THR A 1 189 ? 40.423 -10.076 0.298 1.00 36.34 189 THR A O 1
ATOM 1432 N N . ALA A 1 190 ? 40.201 -8.102 1.363 1.00 31.19 190 ALA A N 1
ATOM 1433 C CA . ALA A 1 190 ? 41.059 -8.362 2.516 1.00 31.19 190 ALA A CA 1
ATOM 1434 C C . ALA A 1 190 ? 40.645 -9.639 3.293 1.00 31.19 190 ALA A C 1
ATOM 1436 O O . ALA A 1 190 ? 39.494 -10.073 3.164 1.00 31.19 190 ALA A O 1
ATOM 1437 N N . PRO A 1 191 ? 41.547 -10.215 4.123 1.00 34.34 191 PRO A N 1
ATOM 1438 C CA . PRO A 1 191 ? 41.427 -11.572 4.681 1.00 34.34 191 PRO A CA 1
ATOM 1439 C C . PRO A 1 191 ? 40.194 -11.833 5.562 1.00 34.34 191 PRO A C 1
ATOM 1441 O O . PRO A 1 191 ? 39.908 -12.989 5.863 1.00 34.34 191 PRO A O 1
ATOM 1444 N N . ASP A 1 192 ? 39.447 -10.789 5.928 1.00 32.00 192 ASP A N 1
ATOM 1445 C CA . ASP A 1 192 ? 38.429 -10.833 6.982 1.00 32.00 192 ASP A CA 1
ATOM 1446 C C . ASP A 1 192 ? 36.992 -10.668 6.448 1.00 32.00 192 ASP A C 1
ATOM 1448 O O . ASP A 1 192 ? 36.055 -10.453 7.213 1.00 32.00 192 ASP A O 1
ATOM 1452 N N . SER A 1 193 ? 36.790 -10.754 5.128 1.00 32.22 193 SER A N 1
ATOM 1453 C CA . SER A 1 193 ? 35.453 -10.687 4.520 1.00 32.22 193 SER A CA 1
ATOM 1454 C C . SER A 1 193 ? 34.934 -12.085 4.175 1.00 32.22 193 SER A C 1
ATOM 1456 O O . SER A 1 193 ? 35.420 -12.750 3.261 1.00 32.22 193 SER A O 1
ATOM 1458 N N . GLU A 1 194 ? 33.938 -12.538 4.936 1.00 31.88 194 GLU A N 1
ATOM 1459 C CA . GLU A 1 194 ? 33.186 -13.772 4.708 1.00 31.88 194 GLU A CA 1
ATOM 1460 C C . GLU A 1 194 ? 32.515 -13.740 3.325 1.00 31.88 194 GLU A C 1
ATOM 1462 O O . GLU A 1 194 ? 31.427 -13.194 3.137 1.00 31.88 194 GLU A O 1
ATOM 1467 N N . ALA A 1 195 ? 33.178 -14.327 2.328 1.00 33.03 195 ALA A N 1
ATOM 1468 C CA . ALA A 1 195 ? 32.592 -14.606 1.025 1.00 33.03 195 ALA A CA 1
ATOM 1469 C C . ALA A 1 195 ? 31.551 -15.728 1.175 1.00 33.03 195 ALA A C 1
ATOM 1471 O O . ALA A 1 195 ? 31.843 -16.912 1.021 1.00 33.03 195 ALA A O 1
ATOM 1472 N N . ILE A 1 196 ? 30.324 -15.345 1.525 1.00 34.28 196 ILE A N 1
ATOM 1473 C CA . ILE A 1 196 ? 29.149 -16.210 1.458 1.00 34.28 196 ILE A CA 1
ATOM 1474 C C . ILE A 1 196 ? 28.930 -16.566 -0.015 1.00 34.28 196 ILE A C 1
ATOM 1476 O O . ILE A 1 196 ? 28.738 -15.693 -0.866 1.00 34.28 196 ILE A O 1
ATOM 1480 N N . ALA A 1 197 ? 28.991 -17.865 -0.306 1.00 32.00 197 ALA A N 1
ATOM 1481 C CA . ALA A 1 197 ? 28.727 -18.436 -1.615 1.00 32.00 197 ALA A CA 1
ATOM 1482 C C . ALA A 1 197 ? 27.362 -17.946 -2.126 1.00 32.00 197 ALA A C 1
ATOM 1484 O O . ALA A 1 197 ? 26.314 -18.214 -1.538 1.00 32.00 197 ALA A O 1
ATOM 1485 N N . SER A 1 198 ? 27.398 -17.156 -3.194 1.00 24.83 198 SER A N 1
ATOM 1486 C CA . SER A 1 198 ? 26.222 -16.532 -3.785 1.00 24.83 198 SER A CA 1
ATOM 1487 C C . SER A 1 198 ? 25.465 -17.552 -4.629 1.00 24.83 198 SER A C 1
ATOM 1489 O O . SER A 1 198 ? 25.884 -17.846 -5.739 1.00 24.83 198 SER A O 1
ATOM 1491 N N . TYR A 1 199 ? 24.328 -18.041 -4.131 1.00 25.02 199 TYR A N 1
ATOM 1492 C CA . TYR A 1 199 ? 23.173 -18.319 -4.986 1.00 25.02 199 TYR A CA 1
ATOM 1493 C C . TYR A 1 199 ? 21.915 -17.736 -4.359 1.00 25.02 199 TYR A C 1
ATOM 1495 O O . TYR A 1 199 ? 21.457 -18.145 -3.294 1.00 25.02 199 TYR A O 1
ATOM 1503 N N . GLY A 1 200 ? 21.361 -16.774 -5.077 1.00 21.48 200 GLY A N 1
ATOM 1504 C CA . GLY A 1 200 ? 20.101 -16.115 -4.810 1.00 21.48 200 GLY A CA 1
ATOM 1505 C C . GLY A 1 200 ? 20.037 -14.902 -5.720 1.00 21.48 200 GLY A C 1
ATOM 1506 O O . GLY A 1 200 ? 20.991 -14.137 -5.777 1.00 21.48 200 GLY A O 1
ATOM 1507 N N . VAL A 1 201 ? 18.961 -14.785 -6.495 1.00 23.41 201 VAL A N 1
ATOM 1508 C CA . VAL A 1 201 ? 18.163 -13.556 -6.595 1.00 23.41 201 VAL A CA 1
ATOM 1509 C C . VAL A 1 201 ? 18.931 -12.280 -6.235 1.00 23.41 201 VAL A C 1
ATOM 1511 O O . VAL A 1 201 ? 19.330 -12.139 -5.086 1.00 23.41 201 VAL A O 1
ATOM 1514 N N . TYR A 1 202 ? 19.065 -11.335 -7.175 1.00 24.58 202 TYR A N 1
ATOM 1515 C CA . TYR A 1 202 ? 19.441 -9.939 -6.899 1.00 24.58 202 TYR A CA 1
ATOM 1516 C C . TYR A 1 202 ? 18.902 -9.494 -5.525 1.00 24.58 202 TYR A C 1
ATOM 1518 O O . TYR A 1 202 ? 17.711 -9.246 -5.356 1.00 24.58 202 TYR A O 1
ATOM 1526 N N . GLY A 1 203 ? 19.777 -9.494 -4.522 1.00 25.31 203 GLY A N 1
ATOM 1527 C CA . GLY A 1 203 ? 19.351 -9.535 -3.132 1.00 25.31 203 GLY A CA 1
ATOM 1528 C C . GLY A 1 203 ? 20.553 -9.470 -2.206 1.00 25.31 203 GLY A C 1
ATOM 1529 O O . GLY A 1 203 ? 21.112 -10.486 -1.824 1.00 25.31 203 GLY A O 1
ATOM 1530 N N . GLN A 1 204 ? 20.937 -8.239 -1.871 1.00 29.64 204 GLN A N 1
ATOM 1531 C CA . GLN A 1 204 ? 21.709 -7.875 -0.681 1.00 29.64 204 GLN A CA 1
ATOM 1532 C C . GLN A 1 204 ? 22.953 -8.730 -0.362 1.00 29.64 204 GLN A C 1
ATOM 1534 O O . GLN A 1 204 ? 22.954 -9.527 0.570 1.00 29.64 204 GLN A O 1
ATOM 1539 N N . THR A 1 205 ? 24.084 -8.427 -1.000 1.00 22.78 205 THR A N 1
ATOM 1540 C CA . THR A 1 205 ? 25.389 -8.562 -0.330 1.00 22.78 205 THR A CA 1
ATOM 1541 C C . THR A 1 205 ? 25.961 -7.169 -0.131 1.00 22.78 205 THR A C 1
ATOM 1543 O O . THR A 1 205 ? 26.357 -6.496 -1.084 1.00 22.78 205 THR A O 1
ATOM 1546 N N . GLY A 1 206 ? 25.924 -6.713 1.120 1.00 27.22 206 GLY A N 1
ATOM 1547 C CA . GLY A 1 206 ? 26.457 -5.430 1.540 1.00 27.22 206 GLY A CA 1
ATOM 1548 C C . GLY A 1 206 ? 27.962 -5.355 1.314 1.00 27.22 206 GLY A C 1
ATOM 1549 O O . GLY A 1 206 ? 28.743 -5.891 2.091 1.00 27.22 206 GLY A O 1
ATOM 1550 N N . VAL A 1 207 ? 28.362 -4.608 0.291 1.00 23.72 207 VAL A N 1
ATOM 1551 C CA . VAL A 1 207 ? 29.579 -3.805 0.370 1.00 23.72 207 VAL A CA 1
ATOM 1552 C C . VAL A 1 207 ? 29.162 -2.509 1.053 1.00 23.72 207 VAL A C 1
ATOM 1554 O O . VAL A 1 207 ? 28.299 -1.791 0.554 1.00 23.72 207 VAL A O 1
ATOM 1557 N N . GLN A 1 208 ? 29.748 -2.229 2.217 1.00 26.61 208 GLN A N 1
ATOM 1558 C CA . GLN A 1 208 ? 29.638 -0.951 2.921 1.00 26.61 208 GLN A CA 1
ATOM 1559 C C . GLN A 1 208 ? 30.368 0.164 2.149 1.00 26.61 208 GLN A C 1
ATOM 1561 O O . GLN A 1 208 ? 31.301 0.784 2.650 1.00 26.61 208 GLN A O 1
ATOM 1566 N N . SER A 1 209 ? 29.945 0.453 0.922 1.00 23.28 209 SER A N 1
ATOM 1567 C CA . SER A 1 209 ? 30.046 1.806 0.393 1.00 23.28 209 SER A CA 1
ATOM 1568 C C . SER A 1 209 ? 28.686 2.451 0.625 1.00 23.28 209 SER A C 1
ATOM 1570 O O . SER A 1 209 ? 27.664 1.910 0.212 1.00 23.28 209 SER A O 1
ATOM 1572 N N . SER A 1 210 ? 28.678 3.528 1.415 1.00 26.25 210 SER A N 1
ATOM 1573 C CA . SER A 1 210 ? 27.581 4.494 1.583 1.00 26.25 210 SER A CA 1
ATOM 1574 C C . SER A 1 210 ? 26.321 4.161 0.766 1.00 26.25 210 SER A C 1
ATOM 1576 O O . SER A 1 210 ? 26.227 4.501 -0.410 1.00 26.25 210 SER A O 1
ATOM 1578 N N . GLY A 1 211 ? 25.319 3.519 1.382 1.00 25.77 211 GLY A N 1
ATOM 1579 C CA . GLY A 1 211 ? 24.083 3.076 0.710 1.00 25.77 211 GLY A CA 1
ATOM 1580 C C . GLY A 1 211 ? 23.273 4.181 0.006 1.00 25.77 211 GLY A C 1
ATOM 1581 O O . GLY A 1 211 ? 22.338 3.885 -0.733 1.00 25.77 211 GLY A O 1
ATOM 1582 N N . ALA A 1 212 ? 23.649 5.451 0.176 1.00 28.94 212 ALA A N 1
ATOM 1583 C CA . ALA A 1 212 ? 23.130 6.573 -0.599 1.00 28.94 212 ALA A CA 1
ATOM 1584 C C . ALA A 1 212 ? 23.705 6.655 -2.030 1.00 28.94 212 ALA A C 1
ATOM 1586 O O . ALA A 1 212 ? 23.024 7.156 -2.923 1.00 28.94 212 ALA A O 1
ATOM 1587 N N . ASP A 1 213 ? 24.917 6.148 -2.279 1.00 30.47 213 ASP A N 1
ATOM 1588 C CA . ASP A 1 213 ? 25.567 6.239 -3.589 1.00 30.47 213 ASP A CA 1
ATOM 1589 C C . ASP A 1 213 ? 25.159 5.106 -4.529 1.00 30.47 213 ASP A C 1
ATOM 1591 O O . ASP A 1 213 ? 25.061 5.336 -5.728 1.00 30.47 213 ASP A O 1
ATOM 1595 N N . TRP A 1 214 ? 24.852 3.903 -4.035 1.00 29.00 214 TRP A N 1
ATOM 1596 C CA . TRP A 1 214 ? 24.495 2.784 -4.918 1.00 29.00 214 TRP A CA 1
ATOM 1597 C C . TRP A 1 214 ? 23.070 2.888 -5.474 1.00 29.00 214 TRP A C 1
ATOM 1599 O O . TRP A 1 214 ? 22.885 2.704 -6.667 1.00 29.00 214 TRP A O 1
ATOM 1609 N N . LEU A 1 215 ? 22.067 3.276 -4.676 1.00 32.06 215 LEU A N 1
ATOM 1610 C CA . LEU A 1 215 ? 20.714 3.567 -5.193 1.00 32.06 215 LEU A CA 1
ATOM 1611 C C . LEU A 1 215 ? 20.669 4.854 -6.028 1.00 32.06 215 LEU A C 1
ATOM 1613 O O . LEU A 1 215 ? 19.838 4.983 -6.929 1.00 32.06 215 LEU A O 1
ATOM 1617 N N . ALA A 1 216 ? 21.585 5.794 -5.773 1.00 32.25 216 ALA A N 1
ATOM 1618 C CA . ALA A 1 216 ? 21.816 6.888 -6.700 1.00 32.25 216 ALA A CA 1
ATOM 1619 C C . ALA A 1 216 ? 22.430 6.358 -8.011 1.00 32.25 216 ALA A C 1
ATOM 1621 O O . ALA A 1 216 ? 21.939 6.708 -9.075 1.00 32.25 216 ALA A O 1
ATOM 1622 N N . ASN A 1 217 ? 23.432 5.478 -7.978 1.00 33.81 217 ASN A N 1
ATOM 1623 C CA . ASN A 1 217 ? 24.181 5.026 -9.162 1.00 33.81 217 ASN A CA 1
ATOM 1624 C C . ASN A 1 217 ? 23.564 3.836 -9.928 1.00 33.81 217 ASN A C 1
ATOM 1626 O O . ASN A 1 217 ? 23.931 3.622 -11.078 1.00 33.81 217 ASN A O 1
ATOM 1630 N N . ALA A 1 218 ? 22.613 3.095 -9.353 1.00 36.75 218 ALA A N 1
ATOM 1631 C CA . ALA A 1 218 ? 21.909 1.967 -9.985 1.00 36.75 218 ALA A CA 1
ATOM 1632 C C . ALA A 1 218 ? 20.783 2.405 -10.933 1.00 36.75 218 ALA A C 1
ATOM 1634 O O . ALA A 1 218 ? 20.030 1.591 -11.459 1.00 36.75 218 ALA A O 1
ATOM 1635 N N . ASN A 1 219 ? 20.642 3.708 -11.132 1.00 50.81 219 ASN A N 1
ATOM 1636 C CA . ASN A 1 219 ? 19.646 4.266 -12.010 1.00 50.81 219 ASN A CA 1
ATOM 1637 C C . ASN A 1 219 ? 20.252 4.422 -13.415 1.00 50.81 219 ASN A C 1
ATOM 1639 O O . ASN A 1 219 ? 21.099 5.285 -13.641 1.00 50.81 219 ASN A O 1
ATOM 1643 N N . TRP A 1 220 ? 19.799 3.582 -14.349 1.00 55.91 220 TRP A N 1
ATOM 1644 C CA . TRP A 1 220 ? 20.304 3.478 -15.727 1.00 55.91 220 TRP A CA 1
ATOM 1645 C C . TRP A 1 220 ? 20.250 4.795 -16.517 1.00 55.91 220 TRP A C 1
ATOM 1647 O O . TRP A 1 220 ? 21.058 5.036 -17.409 1.00 55.91 220 TRP A O 1
ATOM 1657 N N . TYR A 1 221 ? 19.331 5.684 -16.145 1.00 54.97 221 TYR A N 1
ATOM 1658 C CA . TYR A 1 221 ? 19.160 7.002 -16.751 1.00 54.97 221 TYR A CA 1
ATOM 1659 C C . TYR A 1 221 ? 19.740 8.133 -15.877 1.00 54.97 221 TYR A C 1
ATOM 1661 O O . TYR A 1 221 ? 19.541 9.315 -16.166 1.00 54.97 221 TYR A O 1
ATOM 1669 N N . ASN A 1 222 ? 20.423 7.820 -14.769 1.00 52.69 222 ASN A N 1
ATOM 1670 C CA . ASN A 1 222 ? 21.037 8.843 -13.929 1.00 52.69 222 ASN A CA 1
ATOM 1671 C C . ASN A 1 222 ? 22.252 9.474 -14.619 1.00 52.69 222 ASN A C 1
ATOM 1673 O O . ASN A 1 222 ? 23.196 8.812 -15.039 1.00 52.69 222 ASN A O 1
ATOM 1677 N N . SER A 1 223 ? 22.276 10.802 -14.587 1.00 46.53 223 SER A N 1
ATOM 1678 C CA . SER A 1 223 ? 23.410 11.675 -14.908 1.00 46.53 223 SER A CA 1
ATOM 1679 C C . SER A 1 223 ? 24.737 11.422 -14.168 1.00 46.53 223 SER A C 1
ATOM 1681 O O . SER A 1 223 ? 25.700 12.143 -14.428 1.00 46.53 223 SER A O 1
ATOM 1683 N N . ARG A 1 224 ? 24.789 10.465 -13.231 1.00 47.81 224 ARG A N 1
ATOM 1684 C CA . ARG A 1 224 ? 25.996 10.040 -12.500 1.00 47.81 224 ARG A CA 1
ATOM 1685 C C . ARG A 1 224 ? 26.557 8.698 -12.973 1.00 47.81 224 ARG A C 1
ATOM 1687 O O . ARG A 1 224 ? 27.479 8.201 -12.337 1.00 47.81 224 ARG A O 1
ATOM 1694 N N . LEU A 1 225 ? 26.021 8.102 -14.045 1.00 52.72 225 LEU A N 1
ATOM 1695 C CA . LEU A 1 225 ? 26.685 6.959 -14.667 1.00 52.72 225 LEU A CA 1
ATOM 1696 C C . LEU A 1 225 ? 28.101 7.402 -15.053 1.00 52.72 225 LEU A C 1
ATOM 1698 O O . LEU A 1 225 ? 28.276 8.266 -15.908 1.00 52.72 225 LEU A O 1
ATOM 1702 N N . GLU A 1 226 ? 29.097 6.841 -14.379 1.00 56.88 226 GLU A N 1
ATOM 1703 C CA . GLU A 1 226 ? 30.508 7.051 -14.668 1.00 56.88 226 GLU A CA 1
ATOM 1704 C C . GLU A 1 226 ? 31.001 5.776 -15.358 1.00 56.88 226 GLU A C 1
ATOM 1706 O O . GLU A 1 226 ? 31.285 4.796 -14.666 1.00 56.88 226 GLU A O 1
ATOM 1711 N N . PRO A 1 227 ? 31.069 5.735 -16.706 1.00 55.66 227 PRO A N 1
ATOM 1712 C CA . PRO A 1 227 ? 31.439 4.521 -17.441 1.00 55.66 227 PRO A CA 1
ATOM 1713 C C . PRO A 1 227 ? 32.800 3.955 -17.021 1.00 55.66 227 PRO A C 1
ATOM 1715 O O . PRO A 1 227 ? 33.037 2.755 -17.126 1.00 55.66 227 PRO A O 1
ATOM 1718 N N . ASP A 1 228 ? 33.666 4.823 -16.505 1.00 53.50 228 ASP A N 1
ATOM 1719 C CA . ASP A 1 228 ? 35.014 4.517 -16.031 1.00 53.50 228 ASP A CA 1
ATOM 1720 C C . ASP A 1 228 ? 35.003 3.792 -14.668 1.00 53.50 228 ASP A C 1
ATOM 1722 O O . ASP A 1 228 ? 35.981 3.150 -14.294 1.00 53.50 228 ASP A O 1
ATOM 1726 N N . LYS A 1 229 ? 33.890 3.885 -13.923 1.00 56.97 229 LYS A N 1
ATOM 1727 C CA . LYS A 1 229 ? 33.643 3.156 -12.668 1.00 56.97 229 LYS A CA 1
ATOM 1728 C C . LYS A 1 229 ? 32.904 1.833 -12.882 1.00 56.97 229 LYS A C 1
ATOM 1730 O O . LYS A 1 229 ? 32.763 1.062 -11.933 1.00 56.97 229 LYS A O 1
ATOM 1735 N N . LEU A 1 230 ? 32.410 1.569 -14.092 1.00 61.00 230 LEU A N 1
ATOM 1736 C CA . LEU A 1 230 ? 31.802 0.285 -14.428 1.00 61.00 230 LEU A CA 1
ATOM 1737 C C . LEU A 1 230 ? 32.892 -0.766 -14.651 1.00 61.00 230 LEU A C 1
ATOM 1739 O O . LEU A 1 230 ? 33.983 -0.465 -15.135 1.00 61.00 230 LEU A O 1
ATOM 1743 N N . ALA A 1 231 ? 32.585 -2.025 -14.332 1.00 64.06 231 ALA A N 1
ATOM 1744 C CA . ALA A 1 231 ? 33.478 -3.116 -14.698 1.00 64.06 231 ALA A CA 1
ATOM 1745 C C . ALA A 1 231 ? 33.645 -3.153 -16.235 1.00 64.06 231 ALA A C 1
ATOM 1747 O O . ALA A 1 231 ? 32.653 -2.955 -16.945 1.00 64.06 231 ALA A O 1
ATOM 1748 N N . PRO A 1 232 ? 34.845 -3.469 -16.765 1.00 69.19 232 PRO A N 1
ATOM 1749 C CA . PRO A 1 232 ? 35.139 -3.378 -18.199 1.00 69.19 232 PRO A CA 1
ATOM 1750 C C . PRO A 1 232 ? 34.128 -4.086 -19.111 1.00 69.19 232 PRO A C 1
ATOM 1752 O O . PRO A 1 232 ? 33.799 -3.580 -20.182 1.00 69.19 232 PRO A O 1
ATOM 1755 N N . VAL A 1 233 ? 33.580 -5.220 -18.661 1.00 69.50 233 VAL A N 1
ATOM 1756 C CA . VAL A 1 233 ? 32.556 -5.982 -19.393 1.00 69.50 233 VAL A CA 1
ATOM 1757 C C . VAL A 1 233 ? 31.269 -5.179 -19.629 1.00 69.50 233 VAL A C 1
ATOM 1759 O O . VAL A 1 233 ? 30.694 -5.238 -20.715 1.00 69.50 233 VAL A O 1
ATOM 1762 N N . PHE A 1 234 ? 30.835 -4.379 -18.651 1.00 70.75 234 PHE A N 1
ATOM 1763 C CA . PHE A 1 234 ? 29.640 -3.544 -18.774 1.00 70.75 234 PHE A CA 1
ATOM 1764 C C . PHE A 1 234 ? 29.907 -2.322 -19.652 1.00 70.75 234 PHE A C 1
ATOM 1766 O O . PHE A 1 234 ? 29.064 -1.970 -20.475 1.00 70.75 234 PHE A O 1
ATOM 1773 N N . THR A 1 235 ? 31.093 -1.718 -19.547 1.00 70.12 235 THR A N 1
ATOM 1774 C CA . THR A 1 235 ? 31.510 -0.600 -20.406 1.00 70.12 235 THR A CA 1
ATOM 1775 C C . THR A 1 235 ? 31.577 -1.018 -21.878 1.00 70.12 235 THR A C 1
ATOM 1777 O O . THR A 1 235 ? 31.113 -0.284 -22.755 1.00 70.12 235 THR A O 1
ATOM 1780 N N . GLU A 1 236 ? 32.102 -2.214 -22.164 1.00 76.56 236 GLU A N 1
ATOM 1781 C CA . GLU A 1 236 ? 32.156 -2.776 -23.517 1.00 76.56 236 GLU A CA 1
ATOM 1782 C C . GLU A 1 236 ? 30.752 -3.071 -24.065 1.00 76.56 236 GLU A C 1
ATOM 1784 O O . GLU A 1 236 ? 30.436 -2.687 -25.195 1.00 76.56 236 GLU A O 1
ATOM 1789 N N . ALA A 1 237 ? 29.891 -3.712 -23.269 1.00 79.06 237 ALA A N 1
ATOM 1790 C CA . ALA A 1 237 ? 28.513 -4.010 -23.659 1.00 79.06 237 ALA A CA 1
ATOM 1791 C C . ALA A 1 237 ? 27.715 -2.731 -23.960 1.00 79.06 237 ALA A C 1
ATOM 1793 O O . ALA A 1 237 ? 27.080 -2.631 -25.012 1.00 79.06 237 ALA A O 1
ATOM 1794 N N . LEU A 1 238 ? 27.815 -1.724 -23.088 1.00 77.44 238 LEU A N 1
ATOM 1795 C CA . LEU A 1 238 ? 27.181 -0.418 -23.275 1.00 77.44 238 LEU A CA 1
ATOM 1796 C C . LEU A 1 238 ? 27.695 0.301 -24.521 1.00 77.44 238 LEU A C 1
ATOM 1798 O O . LEU A 1 238 ? 26.914 0.888 -25.268 1.00 77.44 238 LEU A O 1
ATOM 1802 N N . SER A 1 239 ? 29.000 0.225 -24.776 1.00 80.94 239 SER A N 1
ATOM 1803 C CA . SER A 1 239 ? 29.609 0.836 -25.953 1.00 80.94 239 SER A CA 1
ATOM 1804 C C . SER A 1 239 ? 29.124 0.160 -27.234 1.00 80.94 239 SER A C 1
ATOM 1806 O O . SER A 1 239 ? 28.766 0.856 -28.181 1.00 80.94 239 SER A O 1
ATOM 1808 N N . LYS A 1 240 ? 29.031 -1.175 -27.275 1.00 85.56 240 LYS A N 1
ATOM 1809 C CA . LYS A 1 240 ? 28.443 -1.902 -28.416 1.00 85.56 240 LYS A CA 1
ATOM 1810 C C . LYS A 1 240 ? 26.987 -1.512 -28.636 1.00 85.56 240 LYS A C 1
ATOM 1812 O O . LYS A 1 240 ? 26.599 -1.218 -29.763 1.00 85.56 240 LYS A O 1
ATOM 1817 N N . LEU A 1 241 ? 26.201 -1.468 -27.565 1.00 86.62 241 LEU A N 1
ATOM 1818 C CA . LEU A 1 241 ? 24.793 -1.094 -27.607 1.00 86.62 241 LEU A CA 1
ATOM 1819 C C . LEU A 1 241 ? 24.606 0.316 -28.183 1.00 86.62 241 LEU A C 1
ATOM 1821 O O . LEU A 1 241 ? 23.866 0.487 -29.153 1.00 86.62 241 LEU A O 1
ATOM 1825 N N . TRP A 1 242 ? 25.339 1.297 -27.653 1.00 86.06 242 TRP A N 1
ATOM 1826 C CA . TRP A 1 242 ? 25.317 2.683 -28.121 1.00 86.06 242 TRP A CA 1
ATOM 1827 C C . TRP A 1 242 ? 25.649 2.798 -29.607 1.00 86.06 242 TRP A C 1
ATOM 1829 O O . TRP A 1 242 ? 24.923 3.405 -30.390 1.00 86.06 242 TRP A O 1
ATOM 1839 N N . ASN A 1 243 ? 26.748 2.168 -30.007 1.00 87.38 243 ASN A N 1
ATOM 1840 C CA . ASN A 1 243 ? 27.265 2.249 -31.362 1.00 87.38 243 ASN A CA 1
ATOM 1841 C C . ASN A 1 243 ? 26.360 1.533 -32.376 1.00 87.38 243 ASN A C 1
ATOM 1843 O O . ASN A 1 243 ? 26.173 2.032 -33.486 1.00 87.38 243 ASN A O 1
ATOM 1847 N N . ASN A 1 244 ? 25.729 0.423 -31.986 1.00 90.19 244 ASN A N 1
ATOM 1848 C CA . ASN A 1 244 ? 24.713 -0.243 -32.800 1.00 90.19 244 ASN A CA 1
ATOM 1849 C C . ASN A 1 244 ? 23.468 0.632 -32.970 1.00 90.19 244 ASN A C 1
ATOM 1851 O O . ASN A 1 244 ? 22.908 0.703 -34.062 1.00 90.19 244 ASN A O 1
ATOM 1855 N N . TRP A 1 245 ? 23.041 1.315 -31.906 1.00 92.56 245 TRP A N 1
ATOM 1856 C CA . TRP A 1 245 ? 21.923 2.250 -31.972 1.00 92.56 245 TRP A CA 1
ATOM 1857 C C . TRP A 1 245 ? 22.223 3.425 -32.917 1.00 92.56 245 TRP A C 1
ATOM 1859 O O . TRP A 1 245 ? 21.419 3.730 -33.800 1.00 92.56 245 TRP A O 1
ATOM 1869 N N . LEU A 1 246 ? 23.419 4.018 -32.819 1.00 89.75 246 LEU A N 1
ATOM 1870 C CA . LEU A 1 246 ? 23.870 5.076 -33.729 1.00 89.75 246 LEU A CA 1
ATOM 1871 C C . LEU A 1 246 ? 23.921 4.614 -35.184 1.00 89.75 246 LEU A C 1
ATOM 1873 O O . LEU A 1 246 ? 23.485 5.349 -36.068 1.00 89.75 246 LEU A O 1
ATOM 1877 N N . ALA A 1 247 ? 24.424 3.404 -35.437 1.00 89.69 247 ALA A N 1
ATOM 1878 C CA . ALA A 1 247 ? 24.462 2.832 -36.778 1.00 89.69 247 ALA A CA 1
ATOM 1879 C C . ALA A 1 247 ? 23.051 2.666 -37.363 1.00 89.69 247 ALA A C 1
ATOM 1881 O O . ALA A 1 247 ? 22.842 2.990 -38.528 1.00 89.69 247 ALA A O 1
ATOM 1882 N N . ARG A 1 248 ? 22.060 2.250 -36.559 1.00 93.38 248 ARG A N 1
ATOM 1883 C CA . ARG A 1 248 ? 20.659 2.170 -37.009 1.00 93.38 248 ARG A CA 1
ATOM 1884 C C . ARG A 1 248 ? 20.061 3.541 -37.328 1.00 93.38 248 ARG A C 1
ATOM 1886 O O . ARG A 1 248 ? 19.347 3.663 -38.317 1.00 93.38 248 ARG A O 1
ATOM 1893 N N . LYS A 1 249 ? 20.340 4.563 -36.512 1.00 93.31 249 LYS A N 1
ATOM 1894 C CA . LYS A 1 249 ? 19.756 5.905 -36.688 1.00 93.31 249 LYS A CA 1
ATOM 1895 C C . LYS A 1 249 ? 20.428 6.726 -37.792 1.00 93.31 249 LYS A C 1
ATOM 1897 O O . LYS A 1 249 ? 19.744 7.393 -38.560 1.00 93.31 249 LYS A O 1
ATOM 1902 N N . TYR A 1 250 ? 21.758 6.715 -37.844 1.00 90.12 250 TYR A N 1
ATOM 1903 C CA . TYR A 1 250 ? 22.552 7.614 -38.689 1.00 90.12 250 TYR A CA 1
ATOM 1904 C C . TYR A 1 250 ? 23.328 6.894 -39.799 1.00 90.12 250 TYR A C 1
ATOM 1906 O O . TYR A 1 250 ? 23.925 7.552 -40.650 1.00 90.12 250 TYR A O 1
ATOM 1914 N N . GLY A 1 251 ? 23.373 5.559 -39.799 1.00 87.81 251 GLY A N 1
ATOM 1915 C CA . GLY A 1 251 ? 24.168 4.751 -40.730 1.00 87.81 251 GLY A CA 1
ATOM 1916 C C . GLY A 1 251 ? 25.667 4.722 -40.407 1.00 87.81 251 GLY A C 1
ATOM 1917 O O . GLY A 1 251 ? 26.303 3.680 -40.537 1.00 87.81 251 GLY A O 1
ATOM 1918 N N . SER A 1 252 ? 26.241 5.839 -39.946 1.00 80.00 252 SER A N 1
ATOM 1919 C CA . SER A 1 252 ? 27.658 5.954 -39.582 1.00 80.00 252 SER A CA 1
ATOM 1920 C C . SER A 1 252 ? 27.887 6.908 -38.402 1.00 80.00 252 SER A C 1
ATOM 1922 O O . SER A 1 252 ? 27.089 7.811 -38.135 1.00 80.00 252 SER A O 1
ATOM 1924 N N . ALA A 1 253 ? 29.019 6.746 -37.708 1.00 74.19 253 ALA A N 1
ATOM 1925 C CA . ALA A 1 253 ? 29.450 7.682 -36.666 1.00 74.19 253 ALA A CA 1
ATOM 1926 C C . ALA A 1 253 ? 29.754 9.086 -37.209 1.00 74.19 253 ALA A C 1
ATOM 1928 O O . ALA A 1 253 ? 29.599 10.069 -36.488 1.00 74.19 253 ALA A O 1
ATOM 1929 N N . GLU A 1 254 ? 30.168 9.190 -38.473 1.00 77.81 254 GLU A N 1
ATOM 1930 C CA . GLU A 1 254 ? 30.376 10.471 -39.152 1.00 77.81 254 GLU A CA 1
ATOM 1931 C C . GLU A 1 254 ? 29.059 11.244 -39.272 1.00 77.81 254 GLU A C 1
ATOM 1933 O O . GLU A 1 254 ? 28.982 12.396 -38.847 1.00 77.81 254 GLU A O 1
ATOM 1938 N N . ASN A 1 255 ? 27.996 10.581 -39.734 1.00 84.38 255 ASN A N 1
ATOM 1939 C CA . ASN A 1 255 ? 26.668 11.181 -39.845 1.00 84.38 255 ASN A CA 1
ATOM 1940 C C . ASN A 1 255 ? 26.108 11.589 -38.476 1.00 84.38 255 ASN A C 1
ATOM 1942 O O . ASN A 1 255 ? 25.528 12.668 -38.350 1.00 84.38 255 ASN A O 1
ATOM 1946 N N . ALA A 1 256 ? 26.326 10.768 -37.441 1.00 83.00 256 ALA A N 1
ATOM 1947 C CA . ALA A 1 256 ? 25.937 11.097 -36.070 1.00 83.00 256 ALA A CA 1
ATOM 1948 C C . ALA A 1 256 ? 26.656 12.364 -35.566 1.00 83.00 256 ALA A C 1
ATOM 1950 O O . ALA A 1 256 ? 26.0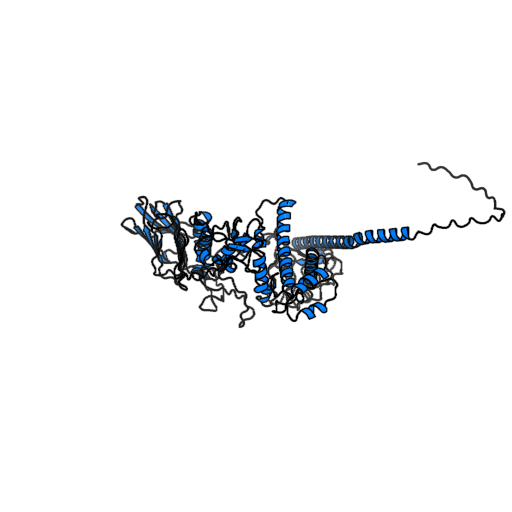11 13.318 -35.128 1.00 83.00 256 ALA A O 1
ATOM 1951 N N . ARG A 1 257 ? 27.990 12.429 -35.701 1.00 77.31 257 ARG A N 1
ATOM 1952 C CA . ARG A 1 257 ? 28.783 13.604 -35.295 1.00 77.31 257 ARG A CA 1
ATOM 1953 C C . ARG A 1 257 ? 28.405 14.852 -36.101 1.00 77.31 257 ARG A C 1
ATOM 1955 O O . ARG A 1 257 ? 28.278 15.921 -35.508 1.00 77.31 257 ARG A O 1
ATOM 1962 N N . ALA A 1 258 ? 28.155 14.725 -37.406 1.00 80.69 258 ALA A N 1
ATOM 1963 C CA . ALA A 1 258 ? 27.701 15.829 -38.255 1.00 80.69 258 ALA A CA 1
ATOM 1964 C C . ALA A 1 258 ? 26.322 16.366 -37.826 1.00 80.69 258 ALA A C 1
ATOM 1966 O O . ALA A 1 258 ? 26.117 17.582 -37.767 1.00 80.69 258 ALA A O 1
ATOM 1967 N N . ALA A 1 259 ? 25.385 15.480 -37.473 1.00 81.62 259 ALA A N 1
ATOM 1968 C CA . ALA A 1 259 ? 24.071 15.863 -36.954 1.00 81.62 259 ALA A CA 1
ATOM 1969 C C . ALA A 1 259 ? 24.179 16.619 -35.618 1.00 81.62 259 ALA A C 1
ATOM 1971 O O . ALA A 1 259 ? 23.488 17.615 -35.398 1.00 81.62 259 ALA A O 1
ATOM 1972 N N . TRP A 1 260 ? 25.088 16.194 -34.741 1.00 81.88 260 TRP A N 1
ATOM 1973 C CA . TRP A 1 260 ? 25.321 16.850 -33.456 1.00 81.88 260 TRP A CA 1
ATOM 1974 C C . TRP A 1 260 ? 26.071 18.181 -33.572 1.00 81.88 260 TRP A C 1
ATOM 1976 O O . TRP A 1 260 ? 25.841 19.072 -32.755 1.00 81.88 260 TRP A O 1
ATOM 1986 N N . GLN A 1 261 ? 26.939 18.341 -34.575 1.00 72.44 261 GLN A N 1
ATOM 1987 C CA . GLN A 1 261 ? 27.656 19.593 -34.849 1.00 72.44 261 GLN A CA 1
ATOM 1988 C C . GLN A 1 261 ? 26.737 20.683 -35.412 1.00 72.44 261 GLN A C 1
ATOM 1990 O O . GLN A 1 261 ? 26.852 21.837 -35.007 1.00 72.44 261 GLN A O 1
ATOM 1995 N N . LYS A 1 262 ? 25.775 20.332 -36.278 1.00 61.91 262 LYS A N 1
ATOM 1996 C CA . LYS A 1 262 ? 24.780 21.287 -36.809 1.00 61.91 262 LYS A CA 1
ATOM 1997 C C . LYS A 1 262 ? 23.924 21.941 -35.717 1.00 61.91 262 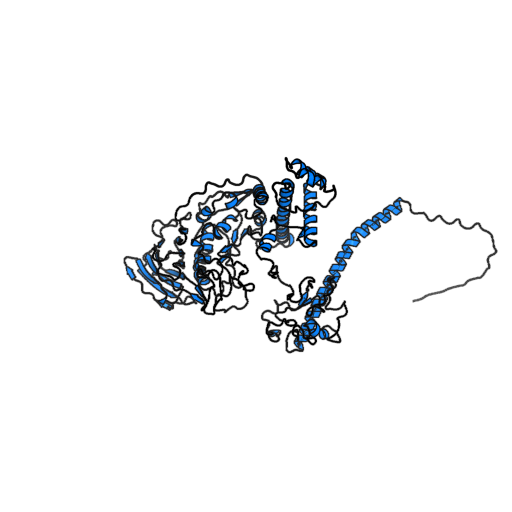LYS A C 1
ATOM 1999 O O . LYS A 1 262 ? 23.480 23.070 -35.889 1.00 61.91 262 LYS A O 1
ATOM 2004 N N . ASN A 1 263 ? 23.732 21.250 -34.593 1.00 53.34 263 ASN A N 1
ATOM 2005 C CA . ASN A 1 263 ? 22.917 21.701 -33.463 1.00 53.34 263 ASN A CA 1
ATOM 2006 C C . ASN A 1 263 ? 23.737 22.315 -32.307 1.00 53.34 263 ASN A C 1
ATOM 2008 O O . ASN A 1 263 ? 23.168 22.706 -31.288 1.00 53.34 263 ASN A O 1
ATOM 2012 N N . ALA A 1 264 ? 25.064 22.427 -32.447 1.00 55.72 264 ALA A N 1
ATOM 2013 C CA . ALA A 1 264 ? 25.957 23.022 -31.452 1.00 55.72 264 ALA A CA 1
ATOM 2014 C C . ALA A 1 264 ? 26.019 24.557 -31.604 1.00 55.72 264 ALA A C 1
ATOM 2016 O O . ALA A 1 264 ? 27.041 25.127 -31.982 1.00 55.72 264 ALA A O 1
ATOM 2017 N N . ALA A 1 265 ? 24.914 25.263 -31.352 1.00 45.72 265 ALA A N 1
ATOM 2018 C CA . ALA A 1 265 ? 24.926 26.724 -31.382 1.00 45.72 265 ALA A CA 1
ATOM 2019 C C . ALA A 1 265 ? 25.758 27.300 -30.210 1.00 45.72 265 ALA A C 1
ATOM 2021 O O . ALA A 1 265 ? 25.385 27.162 -29.049 1.00 45.72 265 ALA A O 1
ATOM 2022 N N . LYS A 1 266 ? 26.870 27.976 -30.547 1.00 46.66 266 LYS A N 1
ATOM 2023 C CA . LYS A 1 266 ? 27.654 28.926 -29.722 1.00 46.66 266 LYS A CA 1
ATOM 2024 C C . LYS A 1 266 ? 28.034 28.475 -28.294 1.00 46.66 266 LYS A C 1
ATOM 2026 O O . LYS A 1 266 ? 27.817 29.220 -27.342 1.00 46.66 266 LYS A O 1
ATOM 2031 N N . SER A 1 267 ? 28.678 27.320 -28.122 1.00 44.41 267 SER A N 1
ATOM 2032 C CA . SER A 1 267 ? 29.427 27.031 -26.884 1.00 44.41 267 SER A CA 1
ATOM 2033 C C . SER A 1 267 ? 30.836 26.518 -27.188 1.00 44.41 267 SER A C 1
ATOM 2035 O O . SER A 1 267 ? 31.109 26.035 -28.288 1.00 44.41 267 SER A O 1
ATOM 2037 N N . SER A 1 268 ? 31.743 26.638 -26.215 1.00 43.69 268 SER A N 1
ATOM 2038 C CA . SER A 1 268 ? 33.177 26.293 -26.269 1.00 43.69 268 SER A CA 1
ATOM 2039 C C . SER A 1 268 ? 33.488 24.802 -26.515 1.00 43.69 268 SER A C 1
ATOM 2041 O O . SER A 1 268 ? 34.605 24.345 -26.297 1.00 43.69 268 SER A O 1
ATOM 2043 N N . THR A 1 269 ? 32.517 24.017 -26.985 1.00 42.88 269 THR A N 1
ATOM 2044 C CA . THR A 1 269 ? 32.631 22.569 -27.219 1.00 42.88 269 THR A CA 1
ATOM 2045 C C . THR A 1 269 ? 32.874 22.156 -28.660 1.00 42.88 269 THR A C 1
ATOM 2047 O O . THR A 1 269 ? 33.164 20.985 -28.908 1.00 42.88 269 THR A O 1
ATOM 2050 N N . ALA A 1 270 ? 32.868 23.101 -29.603 1.00 42.28 270 ALA A N 1
ATOM 2051 C CA . ALA A 1 270 ? 33.271 22.835 -30.983 1.00 42.28 270 ALA A CA 1
ATOM 2052 C C . ALA A 1 270 ? 34.733 22.339 -31.096 1.00 42.28 270 ALA A C 1
ATOM 2054 O O . ALA A 1 270 ? 35.057 21.597 -32.021 1.00 42.28 270 ALA A O 1
ATOM 2055 N N . GLU A 1 271 ? 35.609 22.696 -30.149 1.00 39.91 271 GLU A N 1
ATOM 2056 C CA . GLU A 1 271 ? 37.017 22.266 -30.130 1.00 39.91 271 GLU A CA 1
ATOM 2057 C C . GLU A 1 271 ? 37.212 20.847 -29.573 1.00 39.91 271 GLU A C 1
ATOM 2059 O O . GLU A 1 271 ? 38.036 20.101 -30.097 1.00 39.91 271 GLU A O 1
ATOM 2064 N N . ALA A 1 272 ? 36.395 20.411 -28.607 1.00 41.31 272 ALA A N 1
ATOM 2065 C CA . ALA A 1 272 ? 36.459 19.053 -28.053 1.00 41.31 272 ALA A CA 1
ATOM 2066 C C . ALA A 1 272 ? 35.986 17.966 -29.042 1.00 41.31 272 ALA A C 1
ATOM 2068 O O . ALA A 1 272 ? 36.360 16.805 -28.907 1.00 41.31 272 ALA A O 1
ATOM 2069 N N . MET A 1 273 ? 35.189 18.325 -30.059 1.00 45.47 273 MET A N 1
ATOM 2070 C CA . MET A 1 273 ? 34.770 17.395 -31.120 1.00 45.47 273 MET A CA 1
ATOM 2071 C C . MET A 1 273 ? 35.792 17.258 -32.259 1.00 45.47 273 MET A C 1
ATOM 2073 O O . MET A 1 273 ? 35.641 16.360 -33.083 1.00 45.47 273 MET A O 1
ATOM 2077 N N . LYS A 1 274 ? 36.823 18.116 -32.326 1.00 44.50 274 LYS A N 1
ATOM 2078 C CA . LYS A 1 274 ? 37.885 18.025 -33.347 1.00 44.50 274 LYS A CA 1
ATOM 2079 C C . LYS A 1 274 ? 38.986 17.019 -32.990 1.00 44.50 274 LYS A C 1
ATOM 2081 O O . LYS A 1 274 ? 39.735 16.626 -33.876 1.00 44.50 274 LYS A O 1
ATOM 2086 N N . SER A 1 275 ? 39.100 16.610 -31.724 1.00 42.09 275 SER A N 1
ATOM 2087 C CA . SER A 1 275 ? 40.183 15.741 -31.235 1.00 42.09 275 SER A CA 1
ATOM 2088 C C . SER A 1 275 ? 39.848 14.243 -31.213 1.00 42.09 275 SER A C 1
ATOM 2090 O O . SER A 1 275 ? 40.745 13.428 -31.011 1.00 42.09 275 SER A O 1
ATOM 2092 N N . GLY A 1 276 ? 38.588 13.854 -31.446 1.00 42.06 276 GLY A N 1
ATOM 2093 C CA . GLY A 1 276 ? 38.183 12.452 -31.575 1.00 42.06 276 GLY A CA 1
ATOM 2094 C C . GLY A 1 276 ? 38.203 12.012 -33.037 1.00 42.06 276 GLY A C 1
ATOM 2095 O O . GLY A 1 276 ? 37.374 12.471 -33.818 1.00 42.06 276 GLY A O 1
ATOM 2096 N N . GLY A 1 277 ? 39.141 11.138 -33.413 1.00 43.66 277 GLY A N 1
ATOM 2097 C CA . GLY A 1 277 ? 39.285 10.645 -34.787 1.00 43.66 277 GLY A CA 1
ATOM 2098 C C . GLY A 1 277 ? 38.002 10.038 -35.381 1.00 43.66 277 GLY A C 1
ATOM 2099 O O . GLY A 1 277 ? 37.097 9.597 -34.671 1.00 43.66 277 GLY A O 1
ATOM 2100 N N . ASN A 1 278 ? 37.940 9.982 -36.716 1.00 45.59 278 ASN A N 1
ATOM 2101 C CA . ASN A 1 278 ? 36.765 9.547 -37.487 1.00 45.59 278 ASN A CA 1
ATOM 2102 C C . ASN A 1 278 ? 36.340 8.078 -37.272 1.00 45.59 278 ASN A C 1
ATOM 2104 O O . ASN A 1 278 ? 35.295 7.674 -37.778 1.00 45.59 278 ASN A O 1
ATOM 2108 N N . SER A 1 279 ? 37.089 7.272 -36.519 1.00 48.72 279 SER A N 1
ATOM 2109 C CA . SER A 1 279 ? 36.809 5.848 -36.326 1.00 48.72 279 SER A CA 1
ATOM 2110 C C . SER A 1 279 ? 35.830 5.558 -35.180 1.00 48.72 279 SER A C 1
ATOM 2112 O O . SER A 1 279 ? 35.665 6.335 -34.236 1.00 48.72 279 SER A O 1
ATOM 2114 N N . MET A 1 280 ? 35.177 4.400 -35.288 1.00 46.56 280 MET A N 1
ATOM 2115 C CA . MET A 1 280 ? 34.447 3.731 -34.208 1.00 46.56 280 MET A CA 1
ATOM 2116 C C . MET A 1 280 ? 35.423 3.168 -33.162 1.00 46.56 280 MET A C 1
ATOM 2118 O O . MET A 1 280 ? 36.553 2.838 -33.533 1.00 46.56 280 MET A O 1
ATOM 2122 N N . PRO A 1 281 ? 34.991 2.970 -31.900 1.00 53.97 281 PRO A N 1
ATOM 2123 C CA . PRO A 1 281 ? 33.666 3.273 -31.340 1.00 53.97 281 PRO A CA 1
ATOM 2124 C C . PRO A 1 281 ? 33.504 4.744 -30.910 1.00 53.97 281 PRO A C 1
ATOM 2126 O O . PRO A 1 281 ? 34.458 5.388 -30.483 1.00 53.97 281 PRO A O 1
ATOM 2129 N N . VAL A 1 282 ? 32.278 5.275 -30.981 1.00 61.56 282 VAL A N 1
ATOM 2130 C CA . VAL A 1 282 ? 31.912 6.541 -30.324 1.00 61.56 282 VAL A CA 1
ATOM 2131 C C . VAL A 1 282 ? 31.814 6.290 -28.820 1.00 61.56 282 VAL A C 1
ATOM 2133 O O . VAL A 1 282 ? 31.122 5.361 -28.394 1.00 61.56 282 VAL A O 1
ATOM 2136 N N . GLU A 1 283 ? 32.507 7.102 -28.020 1.00 68.44 283 GLU A N 1
ATOM 2137 C CA . GLU A 1 283 ? 32.466 7.001 -26.559 1.00 68.44 283 GLU A CA 1
ATOM 2138 C C . GLU A 1 283 ? 31.068 7.312 -25.999 1.00 68.44 283 GLU A C 1
ATOM 2140 O O . GLU A 1 283 ? 30.315 8.126 -26.542 1.00 68.44 283 GLU A O 1
ATOM 2145 N N . ILE A 1 284 ? 30.732 6.669 -24.879 1.00 70.88 284 ILE A N 1
ATOM 2146 C CA . ILE A 1 284 ? 29.526 6.967 -24.099 1.00 70.88 284 ILE A CA 1
ATOM 2147 C C . ILE A 1 284 ? 29.685 8.362 -23.460 1.00 70.88 284 ILE A C 1
ATOM 2149 O O . ILE A 1 284 ? 30.775 8.673 -22.972 1.00 70.88 284 ILE A O 1
ATOM 2153 N N . PRO A 1 285 ? 28.636 9.203 -23.396 1.00 66.75 285 PRO A N 1
ATOM 2154 C CA . PRO A 1 285 ? 28.714 10.500 -22.717 1.00 66.75 285 PRO A CA 1
ATOM 2155 C C . PRO A 1 285 ? 29.129 10.356 -21.232 1.00 66.75 285 PRO A C 1
ATOM 2157 O O . PRO A 1 285 ? 28.400 9.758 -20.446 1.00 66.75 285 PRO A O 1
ATOM 2160 N N . ARG A 1 286 ? 30.303 10.891 -20.837 1.00 55.81 286 ARG A N 1
ATOM 2161 C CA . ARG A 1 286 ? 30.960 10.591 -19.536 1.00 55.81 286 ARG A CA 1
ATOM 2162 C C . ARG A 1 286 ? 30.623 11.499 -18.344 1.00 55.81 286 ARG A C 1
ATOM 2164 O O . ARG A 1 286 ? 30.871 11.116 -17.207 1.00 55.81 286 ARG A O 1
ATOM 2171 N N . ARG A 1 287 ? 30.123 12.720 -18.547 1.00 51.06 287 ARG A N 1
ATOM 2172 C CA . ARG A 1 287 ? 29.778 13.664 -17.460 1.00 51.06 287 ARG A CA 1
ATOM 2173 C C . ARG A 1 287 ? 28.575 14.496 -17.876 1.00 51.06 287 ARG A C 1
ATOM 2175 O O . ARG A 1 287 ? 28.375 14.684 -19.075 1.00 51.06 287 ARG A O 1
ATOM 2182 N N . ARG A 1 288 ? 27.811 14.998 -16.887 1.00 51.47 288 ARG A N 1
ATOM 2183 C CA . ARG A 1 288 ? 26.751 16.021 -17.035 1.00 51.47 288 ARG A CA 1
ATOM 2184 C C . ARG A 1 288 ? 27.002 16.875 -18.287 1.00 51.47 288 ARG A C 1
ATOM 2186 O O . ARG A 1 288 ? 28.122 17.342 -18.509 1.00 51.47 288 ARG A O 1
ATOM 2193 N N . PHE A 1 289 ? 25.983 17.181 -19.092 1.00 50.31 289 PHE A N 1
ATOM 2194 C CA . PHE A 1 289 ? 25.005 18.248 -18.796 1.00 50.31 289 PHE A CA 1
ATOM 2195 C C . PHE A 1 289 ? 25.588 19.428 -17.984 1.00 50.31 289 PHE A C 1
ATOM 2197 O O . PHE A 1 289 ? 24.885 20.085 -17.223 1.00 50.31 289 PHE A O 1
ATOM 2204 N N . SER A 1 290 ? 26.894 19.701 -18.092 1.00 38.78 290 SER A N 1
ATOM 2205 C CA . SER A 1 290 ? 27.389 21.056 -17.944 1.00 38.78 290 SER A CA 1
ATOM 2206 C C . SER A 1 290 ? 26.640 21.867 -18.993 1.00 38.78 290 SER A C 1
ATOM 2208 O O . SER A 1 290 ? 26.245 21.325 -20.032 1.00 38.78 290 SER A O 1
ATOM 2210 N N . GLN A 1 291 ? 26.468 23.161 -18.766 1.00 43.56 291 GLN A N 1
ATOM 2211 C CA . GLN A 1 291 ? 25.901 24.070 -19.767 1.00 43.56 291 GLN A CA 1
ATOM 2212 C C . GLN A 1 291 ? 26.660 24.035 -21.121 1.00 43.56 291 GLN A C 1
ATOM 2214 O O . GLN A 1 291 ? 26.228 24.657 -22.083 1.00 43.56 291 GLN A O 1
ATOM 2219 N N . ASN A 1 292 ? 27.744 23.251 -21.206 1.00 43.84 292 ASN A N 1
ATOM 2220 C CA . ASN A 1 292 ? 28.615 23.062 -22.347 1.00 43.84 292 ASN A CA 1
ATOM 2221 C C . ASN A 1 292 ? 28.444 21.691 -23.055 1.00 43.84 292 ASN A C 1
ATOM 2223 O O . ASN A 1 292 ? 28.930 21.552 -24.162 1.00 43.84 292 ASN A O 1
ATOM 2227 N N . GLY A 1 293 ? 27.764 20.670 -22.510 1.00 54.94 293 GLY A N 1
ATOM 2228 C CA . GLY A 1 293 ? 27.638 19.353 -23.181 1.00 54.94 293 GLY A CA 1
ATOM 2229 C C . GLY A 1 293 ? 26.796 19.371 -24.476 1.00 54.94 293 GLY A C 1
ATOM 2230 O O . GLY A 1 293 ? 25.835 20.132 -24.573 1.00 54.94 293 GLY A O 1
ATOM 2231 N N . ASN A 1 294 ? 27.103 18.515 -25.467 1.00 69.50 294 ASN A N 1
ATOM 2232 C CA . ASN A 1 294 ? 26.320 18.447 -26.712 1.00 69.50 294 ASN A CA 1
ATOM 2233 C C . ASN A 1 294 ? 24.906 17.895 -26.442 1.00 69.50 294 ASN A C 1
ATOM 2235 O O . ASN A 1 294 ? 24.712 16.690 -26.264 1.00 69.50 294 ASN A O 1
ATOM 2239 N N . ARG A 1 295 ? 23.911 18.789 -26.420 1.00 74.25 295 ARG A N 1
ATOM 2240 C CA . ARG A 1 295 ? 22.513 18.463 -26.104 1.00 74.25 295 ARG A CA 1
ATOM 2241 C C . ARG A 1 295 ? 21.917 17.411 -27.042 1.00 74.25 295 ARG A C 1
ATOM 2243 O O . ARG A 1 295 ? 21.182 16.552 -26.571 1.00 74.25 295 ARG A O 1
ATOM 2250 N N . ALA A 1 296 ? 22.248 17.453 -28.333 1.00 78.62 296 ALA A N 1
ATOM 2251 C CA . ALA A 1 296 ? 21.726 16.504 -29.314 1.00 78.62 296 ALA A CA 1
ATOM 2252 C C . ALA A 1 296 ? 22.257 15.082 -29.065 1.00 78.62 296 ALA A C 1
ATOM 2254 O O . ALA A 1 296 ? 21.484 14.128 -29.069 1.00 78.62 296 ALA A O 1
ATOM 2255 N N . MET A 1 297 ? 23.548 14.948 -28.745 1.00 79.06 297 MET A N 1
ATOM 2256 C CA . MET A 1 297 ? 24.140 13.663 -28.355 1.00 79.06 297 MET A CA 1
ATOM 2257 C C . MET A 1 297 ? 23.511 13.110 -27.067 1.00 79.06 297 MET A C 1
ATOM 2259 O O . MET A 1 297 ? 23.267 11.913 -26.958 1.00 79.06 297 MET A O 1
ATOM 2263 N N . LEU A 1 298 ? 23.219 13.974 -26.090 1.00 76.50 298 LEU A N 1
ATOM 2264 C CA . LEU A 1 298 ? 22.590 13.572 -24.826 1.00 76.50 298 LEU A CA 1
ATOM 2265 C C . LEU A 1 298 ? 21.118 13.165 -25.005 1.00 76.50 298 LEU A C 1
ATOM 2267 O O . LEU A 1 298 ? 20.663 12.218 -24.359 1.00 76.50 298 LEU A O 1
ATOM 2271 N N . ALA A 1 299 ? 20.389 13.837 -25.900 1.00 80.25 299 ALA A N 1
ATOM 2272 C CA . ALA A 1 299 ? 19.037 13.448 -26.301 1.00 80.25 299 ALA A CA 1
ATOM 2273 C C . ALA A 1 299 ? 19.030 12.062 -26.964 1.00 80.25 299 ALA A C 1
ATOM 2275 O O . ALA A 1 299 ? 18.235 11.200 -26.589 1.00 80.25 299 ALA A O 1
ATOM 2276 N N . ASP A 1 300 ? 19.975 11.819 -27.875 1.00 86.50 300 ASP A N 1
ATOM 2277 C CA . ASP A 1 300 ? 20.162 10.519 -28.520 1.00 86.50 300 ASP A CA 1
ATOM 2278 C C . ASP A 1 300 ? 20.554 9.423 -27.533 1.00 86.50 300 ASP A C 1
ATOM 2280 O O . ASP A 1 300 ? 20.003 8.328 -27.582 1.00 86.50 300 ASP A O 1
ATOM 2284 N N . TRP A 1 301 ? 21.452 9.718 -26.595 1.00 81.31 301 TRP A N 1
ATOM 2285 C CA . TRP A 1 301 ? 21.806 8.780 -25.535 1.00 81.31 301 TRP A CA 1
ATOM 2286 C C . TRP A 1 301 ? 20.587 8.409 -24.685 1.00 81.31 301 TRP A C 1
ATOM 2288 O O . TRP A 1 301 ? 20.309 7.234 -24.466 1.00 81.31 301 TRP A O 1
ATOM 2298 N N . THR A 1 302 ? 19.788 9.398 -24.286 1.00 79.88 302 THR A N 1
ATOM 2299 C CA . THR A 1 302 ? 18.558 9.170 -23.509 1.00 79.88 302 THR A CA 1
ATOM 2300 C C . THR A 1 302 ? 17.532 8.345 -24.298 1.00 79.88 302 THR A C 1
ATOM 2302 O O . THR A 1 302 ? 16.863 7.482 -23.729 1.00 79.88 302 THR A O 1
ATOM 2305 N N . ARG A 1 303 ? 17.432 8.557 -25.618 1.00 87.25 303 ARG A N 1
ATOM 2306 C CA . ARG A 1 303 ? 16.608 7.754 -26.540 1.00 87.25 303 ARG A CA 1
ATOM 2307 C C . ARG A 1 303 ? 17.092 6.321 -26.663 1.00 87.25 303 ARG A C 1
ATOM 2309 O O . ARG A 1 303 ? 16.284 5.413 -26.510 1.00 87.25 303 ARG A O 1
ATOM 2316 N N . CYS A 1 304 ? 18.391 6.130 -26.848 1.00 86.69 304 CYS A N 1
ATOM 2317 C CA . CYS A 1 304 ? 19.028 4.822 -26.878 1.00 86.69 304 CYS A CA 1
ATOM 2318 C C . CYS A 1 304 ? 18.719 4.017 -25.606 1.00 86.69 304 CYS A C 1
ATOM 2320 O O . CYS A 1 304 ? 18.281 2.869 -25.691 1.00 86.69 304 CYS A O 1
ATOM 2322 N N . LEU A 1 305 ? 18.865 4.633 -24.428 1.00 82.31 305 LEU A N 1
ATOM 2323 C CA . LEU A 1 305 ? 18.548 3.986 -23.152 1.00 82.31 305 LEU A CA 1
ATOM 2324 C C . LEU A 1 305 ? 17.051 3.672 -23.012 1.00 82.31 305 LEU A C 1
ATOM 2326 O O . LEU A 1 305 ? 16.700 2.616 -22.495 1.00 82.31 305 LEU A O 1
ATOM 2330 N N . TYR A 1 306 ? 16.163 4.567 -23.458 1.00 85.31 306 TYR A N 1
ATOM 2331 C CA . TYR A 1 306 ? 14.712 4.339 -23.431 1.00 85.31 306 TYR A CA 1
ATOM 2332 C C . TYR A 1 306 ? 14.309 3.154 -24.306 1.00 85.31 306 TYR A C 1
ATOM 2334 O O . TYR A 1 306 ? 13.600 2.263 -23.851 1.00 85.31 306 TYR A O 1
ATOM 2342 N N . GLU A 1 307 ? 14.773 3.135 -25.554 1.00 89.75 307 GLU A N 1
ATOM 2343 C CA . GLU A 1 307 ? 14.452 2.063 -26.496 1.00 89.75 307 GLU A CA 1
ATOM 2344 C C . GLU A 1 307 ? 15.023 0.731 -26.024 1.00 89.75 307 GLU A C 1
ATOM 2346 O O . GLU A 1 307 ? 14.326 -0.269 -26.078 1.00 89.75 307 GLU A O 1
ATOM 2351 N N . THR A 1 308 ? 16.232 0.733 -25.459 1.00 87.50 308 THR A N 1
ATOM 2352 C CA . THR A 1 308 ? 16.831 -0.469 -24.864 1.00 87.50 308 THR A CA 1
ATOM 2353 C C . THR A 1 308 ? 15.964 -1.054 -23.754 1.00 87.50 308 THR A C 1
ATOM 2355 O O . THR A 1 308 ? 15.729 -2.258 -23.734 1.00 87.50 308 THR A O 1
ATOM 2358 N N . GLU A 1 309 ? 15.499 -0.223 -22.818 1.00 86.25 309 GLU A N 1
ATOM 2359 C CA . GLU A 1 309 ? 14.650 -0.693 -21.722 1.00 86.25 309 GLU A CA 1
ATOM 2360 C C . GLU A 1 309 ? 13.292 -1.180 -22.246 1.00 86.25 309 GLU A C 1
ATOM 2362 O O . GLU A 1 309 ? 12.821 -2.248 -21.858 1.00 86.25 309 GLU A O 1
ATOM 2367 N N . ARG A 1 310 ? 12.677 -0.427 -23.166 1.00 89.94 310 ARG A N 1
ATOM 2368 C CA . ARG A 1 310 ? 11.428 -0.825 -23.822 1.00 89.94 310 ARG A CA 1
ATOM 2369 C C . ARG A 1 310 ? 11.567 -2.188 -24.494 1.00 89.94 310 ARG A C 1
ATOM 2371 O O . ARG A 1 310 ? 10.725 -3.054 -24.266 1.00 89.94 310 ARG A O 1
ATOM 2378 N N . ASP A 1 311 ? 12.601 -2.362 -25.308 1.00 92.06 311 ASP A N 1
ATOM 2379 C CA . ASP A 1 311 ? 12.841 -3.586 -26.070 1.00 92.06 311 ASP A CA 1
ATOM 2380 C C . ASP A 1 311 ? 13.092 -4.751 -25.107 1.00 92.06 311 ASP A C 1
ATOM 2382 O O . ASP A 1 311 ? 12.442 -5.778 -25.226 1.00 92.06 311 ASP A O 1
ATOM 2386 N N . TYR A 1 312 ? 13.877 -4.549 -24.042 1.00 91.06 312 TYR A N 1
ATOM 2387 C CA . TYR A 1 312 ? 14.076 -5.557 -22.995 1.00 91.06 312 TYR A CA 1
ATOM 2388 C C . TYR A 1 312 ? 12.756 -6.098 -22.416 1.00 91.06 312 TYR A C 1
ATOM 2390 O O . TYR A 1 312 ? 12.556 -7.312 -22.361 1.00 91.06 312 TYR A O 1
ATOM 2398 N N . TYR A 1 313 ? 11.831 -5.224 -22.004 1.00 92.44 313 TYR A N 1
ATOM 2399 C CA . TYR A 1 313 ? 10.547 -5.675 -21.453 1.00 92.44 313 TYR A CA 1
ATOM 2400 C C . TYR A 1 313 ? 9.608 -6.246 -22.519 1.00 92.44 313 TYR A C 1
ATOM 2402 O O . TYR A 1 313 ? 8.929 -7.244 -22.269 1.00 92.44 313 TYR A O 1
ATOM 2410 N N . THR A 1 314 ? 9.534 -5.617 -23.694 1.00 94.62 314 THR A N 1
ATOM 2411 C CA . THR A 1 314 ? 8.614 -6.050 -24.756 1.00 94.62 314 THR A CA 1
ATOM 2412 C C . THR A 1 314 ? 9.046 -7.358 -25.403 1.00 94.62 314 THR A C 1
ATOM 2414 O O . THR A 1 314 ? 8.186 -8.212 -25.579 1.00 94.62 314 THR A O 1
ATOM 2417 N N . ASP A 1 315 ? 10.343 -7.588 -25.611 1.00 95.56 315 ASP A N 1
ATOM 2418 C CA . ASP A 1 315 ? 10.878 -8.863 -26.099 1.00 95.56 315 ASP A CA 1
ATOM 2419 C C . ASP A 1 315 ? 10.548 -10.004 -25.127 1.00 95.56 315 ASP A C 1
ATOM 2421 O O . ASP A 1 315 ? 10.069 -11.057 -25.545 1.00 95.56 315 ASP A O 1
ATOM 2425 N N . MET A 1 316 ? 10.728 -9.796 -23.813 1.00 95.62 316 MET A N 1
ATOM 2426 C CA . MET A 1 316 ? 10.339 -10.794 -22.807 1.00 95.62 316 MET A CA 1
ATOM 2427 C C . MET A 1 316 ? 8.834 -11.073 -22.839 1.00 95.62 316 MET A C 1
ATOM 2429 O O . MET A 1 316 ? 8.422 -12.234 -22.855 1.00 95.62 316 MET A O 1
ATOM 2433 N N . ARG A 1 317 ? 7.999 -10.028 -22.864 1.00 94.00 317 ARG A N 1
ATOM 2434 C CA . ARG A 1 317 ? 6.539 -10.172 -22.955 1.00 94.00 317 ARG A CA 1
ATOM 2435 C C . ARG A 1 317 ? 6.141 -10.926 -24.226 1.00 94.00 317 ARG A C 1
ATOM 2437 O O . ARG A 1 317 ? 5.305 -11.823 -24.154 1.00 94.00 317 ARG A O 1
ATOM 2444 N N . ASP A 1 318 ? 6.727 -10.580 -25.365 1.00 95.25 318 ASP A N 1
ATOM 2445 C CA . ASP A 1 318 ? 6.380 -11.136 -26.674 1.00 95.25 318 ASP A CA 1
ATOM 2446 C C . ASP A 1 318 ? 6.860 -12.573 -26.821 1.00 95.25 318 ASP A C 1
ATOM 2448 O O . ASP A 1 318 ? 6.129 -13.399 -27.359 1.00 95.25 318 ASP A O 1
ATOM 2452 N N . PHE A 1 319 ? 8.007 -12.921 -26.241 1.00 96.38 319 PHE A N 1
ATOM 2453 C CA . PHE A 1 319 ? 8.436 -14.308 -26.108 1.00 96.38 319 PHE A CA 1
ATOM 2454 C C . PHE A 1 319 ? 7.454 -15.123 -25.249 1.00 96.38 319 PHE A C 1
ATOM 2456 O O . PHE A 1 319 ? 6.984 -16.186 -25.664 1.00 96.38 319 PHE A O 1
ATOM 2463 N N . LEU A 1 320 ? 7.071 -14.605 -24.072 1.00 95.56 320 LEU A N 1
ATOM 2464 C CA . LEU A 1 320 ? 6.095 -15.263 -23.192 1.00 95.56 320 LEU A CA 1
ATOM 2465 C C . LEU A 1 320 ? 4.738 -15.452 -23.889 1.00 95.56 320 LEU A C 1
ATOM 2467 O O . LEU A 1 320 ? 4.112 -16.503 -23.753 1.00 95.56 320 LEU A O 1
ATOM 2471 N N . ARG A 1 321 ? 4.270 -14.443 -24.629 1.00 90.94 321 ARG A N 1
ATOM 2472 C CA . ARG A 1 321 ? 2.957 -14.438 -25.290 1.00 90.94 321 ARG A CA 1
ATOM 2473 C C . ARG A 1 321 ? 2.940 -15.219 -26.598 1.00 90.94 321 ARG A C 1
ATOM 2475 O O . ARG A 1 321 ? 2.055 -16.046 -26.794 1.00 90.94 321 ARG A O 1
ATOM 2482 N N . GLY A 1 322 ? 3.874 -14.923 -27.489 1.00 93.81 322 GLY A N 1
ATOM 2483 C CA . GLY A 1 322 ? 3.916 -15.427 -28.856 1.00 93.81 322 GLY A CA 1
ATOM 2484 C C . GLY A 1 322 ? 4.507 -16.826 -28.952 1.00 93.81 322 GLY A C 1
ATOM 2485 O O . GLY A 1 322 ? 3.892 -17.698 -29.557 1.00 93.81 322 GLY A O 1
ATOM 2486 N N . GLU A 1 323 ? 5.670 -17.056 -28.337 1.00 95.19 323 GLU A N 1
ATOM 2487 C CA . GLU A 1 323 ? 6.373 -18.339 -28.454 1.00 95.19 323 GLU A CA 1
ATOM 2488 C C . GLU A 1 323 ? 5.902 -19.359 -27.416 1.00 95.19 323 GLU A C 1
ATOM 2490 O O . GLU A 1 323 ? 5.619 -20.506 -27.759 1.00 95.19 323 GLU A O 1
ATOM 2495 N N . LEU A 1 324 ? 5.783 -18.953 -26.147 1.00 96.44 324 LEU A N 1
ATOM 2496 C CA . LEU A 1 324 ? 5.383 -19.866 -25.069 1.00 96.44 324 LEU A CA 1
ATOM 2497 C C . LEU A 1 324 ? 3.864 -19.965 -24.866 1.00 96.44 324 LEU A C 1
ATOM 2499 O O . LEU A 1 324 ? 3.400 -20.861 -24.159 1.00 96.44 324 LEU A O 1
ATOM 2503 N N . GLY A 1 325 ? 3.076 -19.057 -25.451 1.00 94.25 325 GLY A N 1
ATOM 2504 C CA . GLY A 1 325 ? 1.615 -19.074 -25.343 1.00 94.25 325 GLY A CA 1
ATOM 2505 C C . GLY A 1 325 ? 1.079 -18.828 -23.925 1.00 94.25 325 GLY A C 1
ATOM 2506 O O . GLY A 1 325 ? -0.026 -19.275 -23.600 1.00 94.25 325 GLY A O 1
ATOM 2507 N N . VAL A 1 326 ? 1.840 -18.144 -23.060 1.00 94.31 326 VAL A N 1
ATOM 2508 C CA . VAL A 1 326 ? 1.407 -17.790 -21.699 1.00 94.31 326 VAL A CA 1
ATOM 2509 C C . VAL A 1 326 ? 0.129 -16.956 -21.782 1.00 94.31 326 VAL A C 1
ATOM 2511 O O . VAL A 1 326 ? 0.052 -16.023 -22.579 1.00 94.31 326 VAL A O 1
ATOM 2514 N N . ARG A 1 327 ? -0.867 -17.258 -20.936 1.00 92.94 327 ARG A N 1
ATOM 2515 C CA . ARG A 1 327 ? -2.158 -16.537 -20.871 1.00 92.94 327 ARG A CA 1
ATOM 2516 C C . ARG A 1 327 ? -2.329 -15.649 -19.634 1.00 92.94 327 ARG A C 1
ATOM 2518 O O . ARG A 1 327 ? -3.161 -14.751 -19.654 1.00 92.94 327 ARG A O 1
ATOM 2525 N N . SER A 1 328 ? -1.553 -15.877 -18.572 1.00 91.62 328 SER A N 1
ATOM 2526 C CA . SER A 1 328 ? -1.566 -15.049 -17.354 1.00 91.62 328 SER A CA 1
ATOM 2527 C C . SER A 1 328 ? -1.096 -13.632 -17.652 1.00 91.62 328 SER A C 1
ATOM 2529 O O . SER A 1 328 ? -0.187 -13.488 -18.462 1.00 91.62 328 SER A O 1
ATOM 2531 N N . LEU A 1 329 ? -1.658 -12.606 -17.005 1.00 89.75 329 LEU A N 1
ATOM 2532 C CA . LEU A 1 329 ? -1.218 -11.210 -17.152 1.00 89.75 329 LEU A CA 1
ATOM 2533 C C . LEU A 1 329 ? 0.298 -11.083 -16.930 1.00 89.75 329 LEU A C 1
ATOM 2535 O O . LEU A 1 329 ? 0.830 -11.647 -15.975 1.00 89.75 329 LEU A O 1
ATOM 2539 N N . VAL A 1 330 ? 0.983 -10.372 -17.826 1.00 90.75 330 VAL A N 1
ATOM 2540 C CA . VAL A 1 330 ? 2.412 -10.079 -17.717 1.00 90.75 330 VAL A CA 1
ATOM 2541 C C . VAL A 1 330 ? 2.566 -8.684 -17.135 1.00 90.75 330 VAL A C 1
ATOM 2543 O O . VAL A 1 330 ? 2.040 -7.704 -17.668 1.00 90.75 330 VAL A O 1
ATOM 2546 N N . VAL A 1 331 ? 3.306 -8.622 -16.037 1.00 90.94 331 VAL A N 1
ATOM 2547 C CA . VAL A 1 331 ? 3.666 -7.397 -15.330 1.00 90.94 331 VAL A CA 1
ATOM 2548 C C . VAL A 1 331 ? 5.171 -7.213 -15.472 1.00 90.94 331 VAL A C 1
ATOM 2550 O O . VAL A 1 331 ? 5.920 -8.188 -15.404 1.00 90.94 331 VAL A O 1
ATOM 2553 N N . GLY A 1 332 ? 5.603 -5.980 -15.724 1.00 87.81 332 GLY A N 1
ATOM 2554 C CA . GLY A 1 332 ? 7.019 -5.633 -15.780 1.00 87.81 332 GLY A CA 1
ATOM 2555 C C . GLY A 1 332 ? 7.554 -5.264 -14.398 1.00 87.81 332 GLY A C 1
ATOM 2556 O O . GLY A 1 332 ? 7.395 -6.007 -13.436 1.00 87.81 332 GLY A O 1
ATOM 2557 N N . SER A 1 333 ? 8.203 -4.108 -14.313 1.00 86.81 333 SER A N 1
ATOM 2558 C CA . SER A 1 333 ? 8.671 -3.507 -13.060 1.00 86.81 333 SER A CA 1
ATOM 2559 C C . SER A 1 333 ? 7.799 -2.306 -12.683 1.00 86.81 333 SER A C 1
ATOM 2561 O O . SER A 1 333 ? 6.913 -1.907 -13.438 1.00 86.81 333 SER A O 1
ATOM 2563 N N . GLN A 1 334 ? 8.064 -1.686 -11.535 1.00 84.31 334 GLN A N 1
ATOM 2564 C CA . GLN A 1 334 ? 7.333 -0.494 -11.120 1.00 84.31 334 GLN A CA 1
ATOM 2565 C C . GLN A 1 334 ? 7.762 0.771 -11.891 1.00 84.31 334 GLN A C 1
ATOM 2567 O O . GLN A 1 334 ? 8.957 0.973 -12.146 1.00 84.31 334 GLN A O 1
ATOM 2572 N N . PRO A 1 335 ? 6.827 1.677 -12.239 1.00 83.00 335 PRO A N 1
ATOM 2573 C CA . PRO A 1 335 ? 7.162 2.996 -12.739 1.00 83.00 335 PRO A CA 1
ATOM 2574 C C . PRO A 1 335 ? 7.622 3.914 -11.600 1.00 83.00 335 PRO A C 1
ATOM 2576 O O . PRO A 1 335 ? 7.079 3.917 -10.495 1.00 83.00 335 PRO A O 1
ATOM 2579 N N . GLY A 1 336 ? 8.601 4.768 -11.892 1.00 71.06 336 GLY A N 1
ATOM 2580 C CA . GLY A 1 336 ? 9.156 5.698 -10.911 1.00 71.06 336 GLY A CA 1
ATOM 2581 C C . GLY A 1 336 ? 10.191 5.050 -9.987 1.00 71.06 336 GLY A C 1
ATOM 2582 O O . GLY A 1 336 ? 10.721 3.982 -10.267 1.00 71.06 336 GLY A O 1
ATOM 2583 N N . GLY A 1 337 ? 10.588 5.749 -8.919 1.00 58.31 337 GLY A N 1
ATOM 2584 C CA . GLY A 1 337 ? 11.480 5.177 -7.895 1.00 58.31 337 GLY A CA 1
ATOM 2585 C C . GLY A 1 337 ? 12.889 4.753 -8.353 1.00 58.31 337 GLY A C 1
ATOM 2586 O O . GLY A 1 337 ? 13.499 3.935 -7.685 1.00 58.31 337 GLY A O 1
ATOM 2587 N N . SER A 1 338 ? 13.423 5.316 -9.446 1.00 59.22 338 SER A N 1
ATOM 2588 C CA . SER A 1 338 ? 14.673 4.881 -10.116 1.00 59.22 338 SER A CA 1
ATOM 2589 C C . SER A 1 338 ? 14.598 3.527 -10.843 1.00 59.22 338 SER A C 1
ATOM 2591 O O . SER A 1 338 ? 15.634 3.078 -11.326 1.00 59.22 338 SER A O 1
ATOM 2593 N N . TYR A 1 339 ? 13.416 2.913 -10.971 1.00 73.69 339 TYR A N 1
ATOM 2594 C CA . TYR A 1 339 ? 13.255 1.585 -11.574 1.00 73.69 339 TYR A CA 1
ATOM 2595 C C . TYR A 1 339 ? 12.974 1.638 -13.076 1.00 73.69 339 TYR A C 1
ATOM 2597 O O . TYR A 1 339 ? 13.802 1.175 -13.851 1.00 73.69 339 TYR A O 1
ATOM 2605 N N . SER A 1 340 ? 11.837 2.210 -13.490 1.00 81.31 340 SER A N 1
ATOM 2606 C CA . SER A 1 340 ? 11.446 2.254 -14.905 1.00 81.31 340 SER A CA 1
ATOM 2607 C C . SER A 1 340 ? 10.557 3.450 -15.261 1.00 81.31 340 SER A C 1
ATOM 2609 O O . SER A 1 340 ? 9.984 4.111 -14.387 1.00 81.31 340 SER A O 1
ATOM 2611 N N . MET A 1 341 ? 10.432 3.749 -16.558 1.00 81.12 341 MET A N 1
ATOM 2612 C CA . MET A 1 341 ? 9.507 4.767 -17.063 1.00 81.12 341 MET A CA 1
ATOM 2613 C C . MET A 1 341 ? 8.085 4.224 -17.229 1.00 81.12 341 MET A C 1
ATOM 2615 O O . MET A 1 341 ? 7.880 3.115 -17.722 1.00 81.12 341 MET A O 1
ATOM 2619 N N . VAL A 1 342 ? 7.083 5.069 -16.963 1.00 86.19 342 VAL A N 1
ATOM 2620 C CA . VAL A 1 342 ? 5.666 4.742 -17.214 1.00 86.19 342 VAL A CA 1
ATOM 2621 C C . VAL A 1 342 ? 5.431 4.310 -18.664 1.00 86.19 342 VAL A C 1
ATOM 2623 O O . VAL A 1 342 ? 4.730 3.334 -18.900 1.00 86.19 342 VAL A O 1
ATOM 2626 N N . ASN A 1 343 ? 6.045 4.987 -19.644 1.00 88.38 343 ASN A N 1
ATOM 2627 C CA . ASN A 1 343 ? 5.896 4.642 -21.063 1.00 88.38 343 ASN A CA 1
ATOM 2628 C C . ASN A 1 343 ? 6.390 3.226 -21.398 1.00 88.38 343 ASN A C 1
ATOM 2630 O O . ASN A 1 343 ? 5.893 2.635 -22.352 1.00 88.38 343 ASN A O 1
ATOM 2634 N N . VAL A 1 344 ? 7.376 2.707 -20.658 1.00 89.56 344 VAL A N 1
ATOM 2635 C CA . VAL A 1 344 ? 7.880 1.338 -20.828 1.00 89.56 344 VAL A CA 1
ATOM 2636 C C . VAL A 1 344 ? 6.919 0.356 -20.173 1.00 89.56 344 VAL A C 1
ATOM 2638 O O . VAL A 1 344 ? 6.454 -0.578 -20.821 1.00 89.56 344 VAL A O 1
ATOM 2641 N N . GLN A 1 345 ? 6.549 0.610 -18.916 1.00 91.44 345 GLN A N 1
ATOM 2642 C CA . GLN A 1 345 ? 5.684 -0.296 -18.158 1.00 91.44 345 GLN A CA 1
ATOM 2643 C C . GLN A 1 345 ? 4.264 -0.379 -18.722 1.00 91.44 345 GLN A C 1
ATOM 2645 O O . GLN A 1 345 ? 3.642 -1.433 -18.684 1.00 91.44 345 GLN A O 1
ATOM 2650 N N . ALA A 1 346 ? 3.776 0.677 -19.371 1.00 92.50 346 ALA A N 1
ATOM 2651 C CA . ALA A 1 346 ? 2.495 0.658 -20.069 1.00 92.50 346 ALA A CA 1
ATOM 2652 C C . ALA A 1 346 ? 2.447 -0.283 -21.286 1.00 92.50 346 ALA A C 1
ATOM 2654 O O . ALA A 1 346 ? 1.357 -0.584 -21.781 1.00 92.50 346 ALA A O 1
ATOM 2655 N N . ALA A 1 347 ? 3.596 -0.759 -21.779 1.00 92.88 347 ALA A N 1
ATOM 2656 C CA . ALA A 1 347 ? 3.623 -1.809 -22.789 1.00 92.88 347 ALA A CA 1
ATOM 2657 C C . ALA A 1 347 ? 3.208 -3.172 -22.207 1.00 92.88 347 ALA A C 1
ATOM 2659 O O . ALA A 1 347 ? 2.784 -4.046 -22.958 1.00 92.88 347 ALA A O 1
ATOM 2660 N N . MET A 1 348 ? 3.294 -3.373 -20.893 1.00 93.62 348 MET A N 1
ATOM 2661 C CA . MET A 1 348 ? 2.870 -4.612 -20.236 1.00 93.62 348 MET A CA 1
ATOM 2662 C C . MET A 1 348 ? 1.336 -4.707 -20.172 1.00 93.62 348 MET A C 1
ATOM 2664 O O . MET A 1 348 ? 0.627 -3.777 -20.577 1.00 93.62 348 MET A O 1
ATOM 2668 N N . ASP A 1 349 ? 0.793 -5.834 -19.705 1.00 93.19 349 ASP A N 1
ATOM 2669 C CA . ASP A 1 349 ? -0.666 -5.998 -19.608 1.00 93.19 349 ASP A CA 1
ATOM 2670 C C . ASP A 1 349 ? -1.261 -5.169 -18.468 1.00 93.19 349 ASP A C 1
ATOM 2672 O O . ASP A 1 349 ? -2.376 -4.666 -18.593 1.00 93.19 349 ASP A O 1
ATOM 2676 N N . VAL A 1 350 ? -0.495 -4.996 -17.389 1.00 93.50 350 VAL A N 1
ATOM 2677 C CA . VAL A 1 350 ? -0.858 -4.241 -16.185 1.00 93.50 350 VAL A CA 1
ATOM 2678 C C . VAL A 1 350 ? 0.271 -3.270 -15.859 1.00 93.50 350 VAL A C 1
ATOM 2680 O O . VAL A 1 350 ? 1.446 -3.631 -15.956 1.00 93.50 350 VAL A O 1
ATOM 2683 N N . VAL A 1 351 ? -0.082 -2.049 -15.459 1.00 93.88 351 VAL A N 1
ATOM 2684 C CA . VAL A 1 351 ? 0.873 -1.123 -14.841 1.00 93.88 351 VAL A CA 1
ATOM 2685 C C . VAL A 1 351 ? 0.844 -1.370 -13.340 1.00 93.88 351 VAL A C 1
ATOM 2687 O O . VAL A 1 351 ? -0.172 -1.126 -12.697 1.00 93.88 351 VAL A O 1
ATOM 2690 N N . ASP A 1 352 ? 1.949 -1.853 -12.789 1.00 94.12 352 ASP A N 1
ATOM 2691 C CA . ASP A 1 352 ? 2.071 -2.147 -11.363 1.00 94.12 352 ASP A CA 1
ATOM 2692 C C . ASP A 1 352 ? 3.020 -1.163 -10.684 1.00 94.12 352 ASP A C 1
ATOM 2694 O O . ASP A 1 352 ? 4.027 -0.808 -11.281 1.00 94.12 352 ASP A O 1
ATOM 2698 N N . ALA A 1 353 ? 2.721 -0.699 -9.471 1.00 91.12 353 ALA A N 1
ATOM 2699 C CA . ALA A 1 353 ? 3.556 0.262 -8.750 1.00 91.12 353 ALA A CA 1
ATOM 2700 C C . ALA A 1 353 ? 3.727 -0.101 -7.271 1.00 91.12 353 ALA A C 1
ATOM 2702 O O . ALA A 1 353 ? 2.881 -0.766 -6.685 1.00 91.12 353 ALA A O 1
ATOM 2703 N N . HIS A 1 354 ? 4.824 0.329 -6.643 1.00 89.62 354 HIS A N 1
ATOM 2704 C CA . HIS A 1 354 ? 5.095 0.028 -5.234 1.00 89.62 354 HIS A CA 1
ATOM 2705 C C . HIS A 1 354 ? 5.195 1.325 -4.425 1.00 89.62 354 HIS A C 1
ATOM 2707 O O . HIS A 1 354 ? 5.670 2.353 -4.915 1.00 89.62 354 HIS A O 1
ATOM 2713 N N . GLY A 1 355 ? 4.770 1.305 -3.163 1.00 86.12 355 GLY A N 1
ATOM 2714 C CA . GLY A 1 355 ? 4.824 2.494 -2.318 1.00 86.12 355 GLY A CA 1
ATOM 2715 C C . GLY A 1 355 ? 4.855 2.180 -0.835 1.00 86.12 355 GLY A C 1
ATOM 2716 O O . GLY A 1 355 ? 4.107 1.351 -0.340 1.00 86.12 355 GLY A O 1
ATOM 2717 N N . TYR A 1 356 ? 5.694 2.897 -0.096 1.00 87.44 356 TYR A N 1
ATOM 2718 C CA . TYR A 1 356 ? 5.890 2.659 1.328 1.00 87.44 356 TYR A CA 1
ATOM 2719 C C . TYR A 1 356 ? 5.778 3.959 2.104 1.00 87.44 356 TYR A C 1
ATOM 2721 O O . TYR A 1 356 ? 6.390 4.964 1.735 1.00 87.44 356 TYR A O 1
ATOM 2729 N N . TRP A 1 357 ? 5.015 3.943 3.194 1.00 89.75 357 TRP A N 1
ATOM 2730 C CA . TRP A 1 357 ? 5.024 5.036 4.156 1.00 89.75 357 TRP A CA 1
ATOM 2731 C C . TRP A 1 357 ? 6.098 4.788 5.210 1.00 89.75 357 TRP A C 1
ATOM 2733 O O . TRP A 1 357 ? 6.242 3.669 5.718 1.00 89.75 357 TRP A O 1
ATOM 2743 N N . ALA A 1 358 ? 6.861 5.838 5.516 1.00 83.69 358 ALA A N 1
ATOM 2744 C CA . ALA A 1 358 ? 7.970 5.781 6.461 1.00 83.69 358 ALA A CA 1
ATOM 2745 C C . ALA A 1 358 ? 8.988 4.667 6.157 1.00 83.69 358 ALA A C 1
ATOM 2747 O O . ALA A 1 358 ? 9.380 3.924 7.055 1.00 83.69 358 ALA A O 1
ATOM 2748 N N . HIS A 1 359 ? 9.379 4.509 4.885 1.00 80.56 359 HIS A N 1
ATOM 2749 C CA . HIS A 1 359 ? 10.366 3.504 4.475 1.00 80.56 359 HIS A CA 1
ATOM 2750 C C . HIS A 1 359 ? 11.632 3.590 5.353 1.00 80.56 359 HIS A C 1
ATOM 2752 O O . HIS A 1 359 ? 12.118 4.700 5.582 1.00 80.56 359 HIS A O 1
ATOM 2758 N N . PRO A 1 360 ? 12.189 2.462 5.836 1.00 74.94 360 PRO A N 1
ATOM 2759 C CA . PRO A 1 360 ? 13.368 2.486 6.684 1.00 74.94 360 PRO A CA 1
ATOM 2760 C C . PRO A 1 360 ? 14.573 3.090 5.958 1.00 74.94 360 PRO A C 1
ATOM 2762 O O . PRO A 1 360 ? 14.851 2.763 4.801 1.00 74.94 360 PRO A O 1
ATOM 2765 N N . GLU A 1 361 ? 15.302 3.964 6.643 1.00 66.12 361 GLU A N 1
ATOM 2766 C CA . GLU A 1 361 ? 16.570 4.505 6.173 1.00 66.12 361 GLU A CA 1
ATOM 2767 C C . GLU A 1 361 ? 17.731 3.673 6.724 1.00 66.12 361 GLU A C 1
ATOM 2769 O O . GLU A 1 361 ? 17.982 3.653 7.926 1.00 66.12 361 GLU A O 1
ATOM 2774 N N . ASN A 1 362 ? 18.499 3.038 5.838 1.00 51.28 362 ASN A N 1
ATOM 2775 C CA . ASN A 1 362 ? 19.740 2.351 6.205 1.00 51.28 362 ASN A CA 1
ATOM 2776 C C . ASN A 1 362 ? 20.907 3.353 6.269 1.00 51.28 362 ASN A C 1
ATOM 2778 O O . ASN A 1 362 ? 21.843 3.273 5.468 1.00 51.28 362 ASN A O 1
ATOM 2782 N N . ARG A 1 363 ? 20.849 4.340 7.174 1.00 48.56 363 ARG A N 1
ATOM 2783 C CA . ARG A 1 363 ? 21.985 5.248 7.409 1.00 48.56 363 ARG A CA 1
ATOM 2784 C C . ARG A 1 363 ? 22.859 4.749 8.564 1.00 48.56 363 ARG A C 1
ATOM 2786 O O . ARG A 1 363 ? 22.322 4.430 9.623 1.00 48.56 363 ARG A O 1
ATOM 2793 N N . PRO A 1 364 ? 24.195 4.721 8.403 1.00 44.03 364 PRO A N 1
ATOM 2794 C CA . PRO A 1 364 ? 25.106 4.543 9.528 1.00 44.03 364 PRO A CA 1
ATOM 2795 C C . PRO A 1 364 ? 24.929 5.693 10.530 1.00 44.03 364 PRO A C 1
ATOM 2797 O O . PRO A 1 364 ? 24.913 6.856 10.127 1.00 44.03 364 PRO A O 1
ATOM 2800 N N . ASP A 1 365 ? 24.812 5.385 11.823 1.00 43.97 365 ASP A N 1
ATOM 2801 C CA . ASP A 1 365 ? 24.886 6.395 12.885 1.00 43.97 365 ASP A CA 1
ATOM 2802 C C . ASP A 1 365 ? 26.338 6.911 12.976 1.00 43.97 365 ASP A C 1
ATOM 2804 O O . ASP A 1 365 ? 27.234 6.109 13.261 1.00 43.97 365 ASP A O 1
ATOM 2808 N N . PRO A 1 366 ? 26.609 8.216 12.761 1.00 39.66 366 PRO A N 1
ATOM 2809 C CA . PRO A 1 366 ? 27.961 8.771 12.850 1.00 39.66 366 PRO A CA 1
ATOM 2810 C C . PRO A 1 366 ? 28.604 8.605 14.233 1.00 39.66 366 PRO A C 1
ATOM 2812 O O . PRO A 1 366 ? 29.827 8.628 14.343 1.00 39.66 366 PRO A O 1
ATOM 2815 N N . LEU A 1 367 ? 27.796 8.448 15.286 1.00 37.84 367 LEU A N 1
ATOM 2816 C CA . LEU A 1 367 ? 28.271 8.254 16.655 1.00 37.84 367 LEU A CA 1
ATOM 2817 C C . LEU A 1 367 ? 28.549 6.776 16.969 1.00 37.84 367 LEU A C 1
ATOM 2819 O O . LEU A 1 367 ? 29.279 6.487 17.918 1.00 37.84 367 LEU A O 1
ATOM 2823 N N . HIS A 1 368 ? 28.001 5.842 16.180 1.00 39.19 368 HIS A N 1
ATOM 2824 C CA . HIS A 1 368 ? 28.078 4.400 16.429 1.00 39.19 368 HIS A CA 1
ATOM 2825 C C . HIS A 1 368 ? 28.157 3.576 15.120 1.00 39.19 368 HIS A C 1
ATOM 2827 O O . HIS A 1 368 ? 27.167 2.964 14.703 1.00 39.19 368 HIS A O 1
ATOM 2833 N N . PRO A 1 369 ? 29.333 3.506 14.469 1.00 36.22 369 PRO A N 1
ATOM 2834 C CA . PRO A 1 369 ? 29.539 2.668 13.287 1.00 36.22 369 PRO A CA 1
ATOM 2835 C C . PRO A 1 369 ? 29.435 1.174 13.653 1.00 36.22 369 PRO A C 1
ATOM 2837 O O . PRO A 1 369 ? 30.252 0.664 14.414 1.00 36.22 369 PRO A O 1
ATOM 2840 N N . GLY A 1 370 ? 28.409 0.478 13.138 1.00 38.72 370 GLY A N 1
ATOM 2841 C CA . GLY A 1 370 ? 28.213 -0.975 13.319 1.00 38.72 370 GLY A CA 1
ATOM 2842 C C . GLY A 1 370 ? 26.799 -1.446 13.702 1.00 38.72 370 GLY A C 1
ATOM 2843 O O . GLY A 1 370 ? 26.582 -2.647 13.831 1.00 38.72 370 GLY A O 1
ATOM 2844 N N . TRP A 1 371 ? 25.827 -0.545 13.879 1.00 36.06 371 TRP A N 1
ATOM 2845 C CA . TRP A 1 371 ? 24.480 -0.899 14.358 1.00 36.06 371 TRP A CA 1
ATOM 2846 C C . TRP A 1 371 ? 23.441 -0.974 13.224 1.00 36.06 371 TRP A C 1
ATOM 2848 O O . TRP A 1 371 ? 23.430 -0.088 12.367 1.00 36.06 371 TRP A O 1
ATOM 2858 N N . PRO A 1 372 ? 22.527 -1.972 13.208 1.00 44.06 372 PRO A N 1
ATOM 2859 C CA . PRO A 1 372 ? 21.412 -1.998 12.265 1.00 44.06 372 PRO A CA 1
ATOM 2860 C C . PRO A 1 372 ? 20.406 -0.909 12.652 1.00 44.06 372 PRO A C 1
ATOM 2862 O O . PRO A 1 372 ? 19.549 -1.092 13.517 1.00 44.06 372 PRO A O 1
ATOM 2865 N N . ALA A 1 373 ? 20.541 0.260 12.034 1.00 48.53 373 ALA A N 1
ATOM 2866 C CA . ALA A 1 373 ? 19.643 1.383 12.230 1.00 48.53 373 ALA A CA 1
ATOM 2867 C C . ALA A 1 373 ? 18.329 1.126 11.481 1.00 48.53 373 ALA A C 1
ATOM 2869 O O . ALA A 1 373 ? 18.176 1.532 10.334 1.00 48.53 373 ALA A O 1
ATOM 2870 N N . SER A 1 374 ? 17.348 0.469 12.112 1.00 59.78 374 SER A N 1
ATOM 2871 C CA . SER A 1 374 ? 15.967 0.561 11.625 1.00 59.78 374 SER A CA 1
ATOM 2872 C C . SER A 1 374 ? 15.421 1.946 11.995 1.00 59.78 374 SER A C 1
ATOM 2874 O O . SER A 1 374 ? 14.694 2.106 12.982 1.00 59.78 374 SER A O 1
ATOM 2876 N N . GLN A 1 375 ? 15.857 2.966 11.261 1.00 73.75 375 GLN A N 1
ATOM 2877 C CA . GLN A 1 375 ? 15.326 4.315 11.374 1.00 73.75 375 GLN A CA 1
ATOM 2878 C C . GLN A 1 375 ? 14.116 4.428 10.454 1.00 73.75 375 GLN A C 1
ATOM 2880 O O . GLN A 1 375 ? 14.239 4.199 9.258 1.00 73.75 375 GLN A O 1
ATOM 2885 N N . VAL A 1 376 ? 12.958 4.774 11.003 1.00 79.12 376 VAL A N 1
ATOM 2886 C CA . VAL A 1 376 ? 11.739 5.065 10.237 1.00 79.12 376 VAL A CA 1
ATOM 2887 C C . VAL A 1 376 ? 11.239 6.436 10.656 1.00 79.12 376 VAL A C 1
ATOM 2889 O O . VAL A 1 376 ? 11.354 6.802 11.824 1.00 79.12 376 VAL A O 1
ATOM 2892 N N . THR A 1 377 ? 10.672 7.207 9.735 1.00 81.44 377 THR A N 1
ATOM 2893 C CA . THR A 1 377 ? 9.959 8.425 10.127 1.00 81.44 377 THR A CA 1
ATOM 2894 C C . THR A 1 377 ? 8.688 8.031 10.873 1.00 81.44 377 THR A C 1
ATOM 2896 O O . THR A 1 377 ? 7.803 7.372 10.332 1.00 81.44 377 THR A O 1
ATOM 2899 N N . ASN A 1 378 ? 8.596 8.379 12.153 1.00 89.12 378 ASN A N 1
ATOM 2900 C CA . ASN A 1 378 ? 7.436 8.022 12.961 1.00 89.12 378 ASN A CA 1
ATOM 2901 C C . ASN A 1 378 ? 6.340 9.088 12.842 1.00 89.12 378 ASN A C 1
ATOM 2903 O O . ASN A 1 378 ? 6.125 9.886 13.750 1.00 89.12 378 ASN A O 1
ATOM 2907 N N . GLU A 1 379 ? 5.671 9.100 11.694 1.00 88.56 379 GLU A N 1
ATOM 2908 C CA . GLU A 1 379 ? 4.621 10.058 11.349 1.00 88.56 379 GLU A CA 1
ATOM 2909 C C . GLU A 1 379 ? 3.387 9.333 10.809 1.00 88.56 379 GLU A C 1
ATOM 2911 O O . GLU A 1 379 ? 3.498 8.270 10.194 1.00 88.56 379 GLU A O 1
ATOM 2916 N N . SER A 1 380 ? 2.213 9.926 11.009 1.00 91.81 380 SER A N 1
ATOM 2917 C CA . SER A 1 380 ? 0.962 9.457 10.413 1.00 91.81 380 SER A CA 1
ATOM 2918 C C . SER A 1 380 ? 0.768 10.075 9.024 1.00 91.81 380 SER A C 1
ATOM 2920 O O . SER A 1 380 ? 0.934 11.281 8.823 1.00 91.81 380 SER A O 1
ATOM 2922 N N . LEU A 1 381 ? 0.383 9.239 8.062 1.00 91.00 381 LEU A N 1
ATOM 2923 C CA . LEU A 1 381 ? 0.074 9.586 6.679 1.00 91.00 381 LEU A CA 1
ATOM 2924 C C . LEU A 1 381 ? -1.073 10.594 6.573 1.00 91.00 381 LEU A C 1
ATOM 2926 O O . LEU A 1 381 ? -1.109 11.361 5.609 1.00 91.00 381 LEU A O 1
ATOM 2930 N N . VAL A 1 382 ? -1.978 10.655 7.557 1.00 90.88 382 VAL A N 1
ATOM 2931 C CA . VAL A 1 382 ? -3.084 11.634 7.572 1.00 90.88 382 VAL A CA 1
ATOM 2932 C C . VAL A 1 382 ? -2.591 13.083 7.519 1.00 90.88 382 VAL A C 1
ATOM 2934 O O . VAL A 1 382 ? -3.312 13.956 7.047 1.00 90.88 382 VAL A O 1
ATOM 2937 N N . ASN A 1 383 ? -1.349 13.345 7.931 1.00 87.81 383 ASN A N 1
ATOM 2938 C CA . ASN A 1 383 ? -0.738 14.673 7.872 1.00 87.81 383 ASN A CA 1
ATOM 2939 C C . ASN A 1 383 ? -0.050 14.976 6.529 1.00 87.81 383 ASN A C 1
ATOM 2941 O O . ASN A 1 383 ? 0.386 16.103 6.309 1.00 87.81 383 ASN A O 1
ATOM 2945 N N . ALA A 1 384 ? 0.046 14.002 5.619 1.00 82.94 384 ALA A N 1
ATOM 2946 C CA . ALA A 1 384 ? 0.727 14.142 4.332 1.00 82.94 384 ALA A CA 1
ATOM 2947 C C . ALA A 1 384 ? -0.071 13.555 3.144 1.00 82.94 384 ALA A C 1
ATOM 2949 O O . ALA A 1 384 ? 0.502 12.829 2.328 1.00 82.94 384 ALA A O 1
ATOM 2950 N N . PRO A 1 385 ? -1.366 13.888 2.973 1.00 72.81 385 PRO A N 1
ATOM 2951 C CA . PRO A 1 385 ? -2.244 13.260 1.977 1.00 72.81 385 PRO A CA 1
ATOM 2952 C C . PRO A 1 385 ? -1.701 13.250 0.542 1.00 72.81 385 PRO A C 1
ATOM 2954 O O . PRO A 1 385 ? -1.639 12.211 -0.108 1.00 72.81 385 PRO A O 1
ATOM 2957 N N . ALA A 1 386 ? -1.304 14.423 0.038 1.00 71.06 386 ALA A N 1
ATOM 2958 C CA . ALA A 1 386 ? -0.888 14.600 -1.355 1.00 71.06 386 ALA A CA 1
ATOM 2959 C C . ALA A 1 386 ? 0.617 14.367 -1.575 1.00 71.06 386 ALA A C 1
ATOM 2961 O O . ALA A 1 386 ? 1.059 14.124 -2.700 1.00 71.06 386 ALA A O 1
ATOM 2962 N N . ALA A 1 387 ? 1.417 14.486 -0.512 1.00 67.69 387 ALA A N 1
ATOM 2963 C CA . ALA A 1 387 ? 2.864 14.282 -0.552 1.00 67.69 387 ALA A CA 1
ATOM 2964 C C . ALA A 1 387 ? 3.260 12.823 -0.272 1.00 67.69 387 ALA A C 1
ATOM 2966 O O . ALA A 1 387 ? 4.351 12.404 -0.659 1.00 67.69 387 ALA A O 1
ATOM 2967 N N . GLY A 1 388 ? 2.381 12.062 0.384 1.00 77.38 388 GLY A N 1
ATOM 2968 C CA . GLY A 1 388 ? 2.579 10.661 0.710 1.00 77.38 388 GLY A CA 1
ATOM 2969 C C . GLY A 1 388 ? 2.469 9.717 -0.495 1.00 77.38 388 GLY A C 1
ATOM 2970 O O . GLY A 1 388 ? 2.084 10.118 -1.597 1.00 77.38 388 GLY A O 1
ATOM 2971 N N . PRO A 1 389 ? 2.801 8.430 -0.296 1.00 86.56 389 PRO A N 1
ATOM 2972 C CA . PRO A 1 389 ? 2.911 7.440 -1.361 1.00 86.56 389 PRO A CA 1
ATOM 2973 C C . PRO A 1 389 ? 1.596 7.220 -2.108 1.00 86.56 389 PRO A C 1
ATOM 2975 O O . PRO A 1 389 ? 1.639 7.003 -3.309 1.00 86.56 389 PRO A O 1
ATOM 2978 N N . LEU A 1 390 ? 0.437 7.328 -1.448 1.00 89.56 390 LEU A N 1
ATOM 2979 C CA . LEU A 1 390 ? -0.867 7.115 -2.091 1.00 89.56 390 LEU A CA 1
ATOM 2980 C C . LEU A 1 390 ? -1.111 8.111 -3.237 1.00 89.56 390 LEU A C 1
ATOM 2982 O O . LEU A 1 390 ? -1.346 7.698 -4.373 1.00 89.56 390 LEU A O 1
ATOM 2986 N N . GLY A 1 391 ? -0.945 9.411 -2.973 1.00 84.94 391 GLY A N 1
ATOM 2987 C CA . GLY A 1 391 ? -1.082 10.447 -4.000 1.00 84.94 391 GLY A CA 1
ATOM 2988 C C . GLY A 1 391 ? -0.035 10.339 -5.113 1.00 84.94 391 GLY A C 1
ATOM 2989 O O . GLY A 1 391 ? -0.316 10.675 -6.260 1.00 84.94 391 GLY A O 1
ATOM 2990 N N . VAL A 1 392 ? 1.167 9.832 -4.813 1.00 83.19 392 VAL A N 1
ATOM 2991 C CA . VAL A 1 392 ? 2.203 9.575 -5.830 1.00 83.19 392 VAL A CA 1
ATOM 2992 C C . VAL A 1 392 ? 1.849 8.370 -6.703 1.00 83.19 392 VAL A C 1
ATOM 2994 O O . VAL A 1 392 ? 2.010 8.450 -7.919 1.00 83.19 392 VAL A O 1
ATOM 2997 N N . LEU A 1 393 ? 1.356 7.281 -6.110 1.00 89.69 393 LEU A N 1
ATOM 2998 C CA . LEU A 1 393 ? 0.980 6.052 -6.812 1.00 89.69 393 LEU A CA 1
ATOM 2999 C C . LEU A 1 393 ? -0.128 6.299 -7.838 1.00 89.69 393 LEU A C 1
ATOM 3001 O O . LEU A 1 393 ? -0.002 5.869 -8.983 1.00 89.69 393 LEU A O 1
ATOM 3005 N N . ALA A 1 394 ? -1.156 7.072 -7.471 1.00 89.19 394 ALA A N 1
ATOM 3006 C CA . ALA A 1 394 ? -2.256 7.411 -8.379 1.00 89.19 394 ALA A CA 1
ATOM 3007 C C . ALA A 1 394 ? -1.775 8.063 -9.688 1.00 89.19 394 ALA A C 1
ATOM 3009 O O . ALA A 1 394 ? -2.378 7.889 -10.743 1.00 89.19 394 ALA A O 1
ATOM 3010 N N . GLN A 1 395 ? -0.641 8.768 -9.651 1.00 86.00 395 GLN A N 1
ATOM 3011 C CA . GLN A 1 395 ? -0.092 9.496 -10.798 1.00 86.00 395 GLN A CA 1
ATOM 3012 C C . GLN A 1 395 ? 0.583 8.607 -11.845 1.00 86.00 395 GLN A C 1
ATOM 3014 O O . GLN A 1 395 ? 1.060 9.142 -12.849 1.00 86.00 395 GLN A O 1
ATOM 3019 N N . TYR A 1 396 ? 0.652 7.294 -11.613 1.00 89.88 396 TYR A N 1
ATOM 3020 C CA . TYR A 1 396 ? 1.190 6.317 -12.558 1.00 89.88 396 TYR A CA 1
ATOM 3021 C C . TYR A 1 396 ? 0.111 5.536 -13.317 1.00 89.88 396 TYR A C 1
ATOM 3023 O O . TYR A 1 396 ? 0.445 4.836 -14.272 1.00 89.88 396 TYR A O 1
ATOM 3031 N N . ARG A 1 397 ? -1.171 5.676 -12.949 1.00 90.75 397 ARG A N 1
ATOM 3032 C CA . ARG A 1 397 ? -2.284 5.008 -13.637 1.00 90.75 397 ARG A CA 1
ATOM 3033 C C . ARG A 1 397 ? -2.376 5.478 -15.089 1.00 90.75 397 ARG A C 1
ATOM 3035 O O . ARG A 1 397 ? -2.456 6.676 -15.359 1.00 90.75 397 ARG A O 1
ATOM 3042 N N . VAL A 1 398 ? -2.401 4.537 -16.030 1.00 91.81 398 VAL A N 1
ATOM 3043 C CA . VAL A 1 398 ? -2.537 4.813 -17.468 1.00 91.81 398 VAL A CA 1
ATOM 3044 C C . VAL A 1 398 ? -3.972 4.529 -17.898 1.00 91.81 398 VAL A C 1
ATOM 3046 O O . VAL A 1 398 ? -4.510 3.465 -17.611 1.00 91.81 398 VAL A O 1
ATOM 3049 N N . ALA A 1 399 ? -4.604 5.479 -18.586 1.00 90.12 399 ALA A N 1
ATOM 3050 C CA . ALA A 1 399 ? -5.977 5.323 -19.053 1.00 90.12 399 ALA A CA 1
ATOM 3051 C C . ALA A 1 399 ? -6.109 4.102 -19.983 1.00 90.12 399 ALA A C 1
ATOM 3053 O O . ALA A 1 399 ? -5.327 3.940 -20.922 1.00 90.12 399 ALA A O 1
ATOM 3054 N N . GLY A 1 400 ? -7.104 3.249 -19.723 1.00 88.75 400 GLY A N 1
ATOM 3055 C CA . GLY A 1 400 ? -7.344 2.020 -20.489 1.00 88.75 400 GLY A CA 1
ATOM 3056 C C . GLY A 1 400 ? -6.419 0.846 -20.142 1.00 88.75 400 GLY A C 1
ATOM 3057 O O . GLY A 1 400 ? -6.442 -0.161 -20.848 1.00 88.75 400 GLY A O 1
ATOM 3058 N N . LYS A 1 401 ? -5.609 0.953 -19.082 1.00 92.38 401 LYS A N 1
ATOM 3059 C CA . LYS A 1 401 ? -4.783 -0.139 -18.556 1.00 92.38 401 LYS A CA 1
ATOM 3060 C C . LYS A 1 401 ? -5.206 -0.481 -17.128 1.00 92.38 401 LYS A C 1
ATOM 3062 O O . LYS A 1 401 ? -5.423 0.453 -16.354 1.00 92.38 401 LYS A O 1
ATOM 3067 N N . PRO A 1 402 ? -5.248 -1.774 -16.762 1.00 93.94 402 PRO A N 1
ATOM 3068 C CA . PRO A 1 402 ? -5.342 -2.156 -15.365 1.00 93.94 402 PRO A CA 1
ATOM 3069 C C . PRO A 1 402 ? -4.163 -1.587 -14.570 1.00 93.94 402 PRO A C 1
ATOM 3071 O O . PRO A 1 402 ? -3.025 -1.569 -15.060 1.00 93.94 402 PRO A O 1
ATOM 3074 N N . PHE A 1 403 ? -4.436 -1.141 -13.349 1.00 95.12 403 PHE A N 1
ATOM 3075 C CA . PHE A 1 403 ? -3.451 -0.604 -12.425 1.00 95.12 403 PHE A CA 1
ATOM 3076 C C . PHE A 1 403 ? -3.442 -1.396 -11.121 1.00 95.12 403 PHE A C 1
ATOM 3078 O O . PHE A 1 403 ? -4.469 -1.532 -10.453 1.00 95.12 403 PHE A O 1
ATOM 3085 N N . SER A 1 404 ? -2.269 -1.894 -10.742 1.00 95.44 404 SER A N 1
ATOM 3086 C CA . SER A 1 404 ? -2.076 -2.605 -9.484 1.00 95.44 404 SER A CA 1
ATOM 3087 C C . SER A 1 404 ? -1.017 -1.954 -8.607 1.00 95.44 404 SER A C 1
ATOM 3089 O O . SER A 1 404 ? -0.120 -1.255 -9.076 1.00 95.44 404 SER A O 1
ATOM 3091 N N . VAL A 1 405 ? -1.134 -2.193 -7.304 1.00 95.25 405 VAL A N 1
ATOM 3092 C CA . VAL A 1 405 ? -0.086 -1.885 -6.334 1.00 95.25 405 VAL A CA 1
ATOM 3093 C C . VAL A 1 405 ? 0.311 -3.167 -5.625 1.00 95.25 405 VAL A C 1
ATOM 3095 O O . VAL A 1 405 ? -0.295 -3.531 -4.614 1.00 95.25 405 VAL A O 1
ATOM 3098 N N . SER A 1 406 ? 1.285 -3.882 -6.195 1.00 92.00 406 SER A N 1
ATOM 3099 C CA . SER A 1 406 ? 1.755 -5.183 -5.696 1.00 92.00 406 SER A CA 1
ATOM 3100 C C . SER A 1 406 ? 2.571 -5.110 -4.405 1.00 92.00 406 SER A C 1
ATOM 3102 O O . SER A 1 406 ? 2.705 -6.115 -3.702 1.00 92.00 406 SER A O 1
ATOM 3104 N N . GLU A 1 407 ? 3.036 -3.917 -4.029 1.00 90.31 407 GLU A N 1
ATOM 3105 C CA . GLU A 1 407 ? 3.695 -3.710 -2.749 1.00 90.31 407 GLU A CA 1
ATOM 3106 C C . GLU A 1 407 ? 3.290 -2.389 -2.087 1.00 90.31 407 GLU A C 1
ATOM 3108 O O . GLU A 1 407 ? 3.685 -1.302 -2.520 1.00 90.31 407 GLU A O 1
ATOM 3113 N N . TYR A 1 408 ? 2.542 -2.482 -0.983 1.00 93.75 408 TYR A N 1
ATOM 3114 C CA . TYR A 1 408 ? 2.314 -1.348 -0.092 1.00 93.75 408 TYR A CA 1
ATOM 3115 C C . TYR A 1 408 ? 2.407 -1.710 1.387 1.00 93.75 408 TYR A C 1
ATOM 3117 O O . TYR A 1 408 ? 1.851 -2.722 1.824 1.00 93.75 408 TYR A O 1
ATOM 3125 N N . ASN A 1 409 ? 3.061 -0.849 2.177 1.00 92.12 409 ASN A N 1
ATOM 3126 C CA . ASN A 1 409 ? 3.032 -0.930 3.639 1.00 92.12 409 ASN A CA 1
ATOM 3127 C C . ASN A 1 409 ? 3.418 0.378 4.338 1.00 92.12 409 ASN A C 1
ATOM 3129 O O . ASN A 1 409 ? 4.044 1.268 3.763 1.00 92.12 409 ASN A O 1
ATOM 3133 N N . HIS A 1 410 ? 3.101 0.444 5.626 1.00 91.56 410 HIS A N 1
ATOM 3134 C CA . HIS A 1 410 ? 3.678 1.372 6.591 1.00 91.56 410 HIS A CA 1
ATOM 3135 C C . HIS A 1 410 ? 4.770 0.635 7.353 1.00 91.56 410 HIS A C 1
ATOM 3137 O O . HIS A 1 410 ? 4.524 -0.454 7.853 1.00 91.56 410 HIS A O 1
ATOM 3143 N N . SER A 1 411 ? 5.980 1.178 7.432 1.00 86.00 411 SER A N 1
ATOM 3144 C CA . SER A 1 411 ? 7.103 0.416 7.996 1.00 86.00 411 SER A CA 1
ATOM 3145 C C . SER A 1 411 ? 7.093 0.425 9.523 1.00 86.00 411 SER A C 1
ATOM 3147 O O . SER A 1 411 ? 7.084 1.477 10.152 1.00 86.00 411 SER A O 1
ATOM 3149 N N . SER A 1 412 ? 7.193 -0.741 10.156 1.00 87.38 412 SER A N 1
ATOM 3150 C CA . SER A 1 412 ? 7.519 -0.852 11.578 1.00 87.38 412 SER A CA 1
ATOM 3151 C C . SER A 1 412 ? 8.916 -0.268 11.825 1.00 87.38 412 SER A C 1
ATOM 3153 O O . SER A 1 412 ? 9.790 -0.406 10.967 1.00 87.38 412 SER A O 1
ATOM 3155 N N . PRO A 1 413 ? 9.190 0.302 13.002 1.00 86.00 413 PRO A N 1
ATOM 3156 C CA . PRO A 1 413 ? 8.298 0.420 14.153 1.00 86.00 413 PRO A CA 1
ATOM 3157 C C . PRO A 1 413 ? 7.417 1.692 14.153 1.00 86.00 413 PRO A C 1
ATOM 3159 O O . PRO A 1 413 ? 7.100 2.184 15.231 1.00 86.00 413 PRO A O 1
ATOM 3162 N N . ASN A 1 414 ? 7.000 2.228 12.992 1.00 90.12 414 ASN A N 1
ATOM 3163 C CA . ASN A 1 414 ? 6.065 3.358 12.949 1.00 90.12 414 ASN A CA 1
ATOM 3164 C C . ASN A 1 414 ? 4.794 3.032 13.753 1.00 90.12 414 ASN A C 1
ATOM 3166 O O . ASN A 1 414 ? 4.080 2.057 13.495 1.00 90.12 414 ASN A O 1
ATOM 3170 N N . THR A 1 415 ? 4.536 3.878 14.740 1.00 92.50 415 THR A N 1
ATOM 3171 C CA . THR A 1 415 ? 3.514 3.705 15.773 1.00 92.50 415 THR A CA 1
ATOM 3172 C C . THR A 1 415 ? 2.092 3.984 15.277 1.00 92.50 415 THR A C 1
ATOM 3174 O O . THR A 1 415 ? 1.137 3.535 15.903 1.00 92.50 415 THR A O 1
ATOM 3177 N N . PHE A 1 416 ? 1.960 4.605 14.101 1.00 94.06 416 PHE A N 1
ATOM 3178 C CA . PHE A 1 416 ? 0.706 4.931 13.416 1.00 94.06 416 PHE A CA 1
ATOM 3179 C C . PHE A 1 416 ? 0.302 3.883 12.361 1.00 94.06 416 PHE A C 1
ATOM 3181 O O . PHE A 1 416 ? -0.622 4.092 11.584 1.00 94.06 416 PHE A O 1
ATOM 3188 N N . SER A 1 417 ? 0.956 2.714 12.334 1.00 91.50 417 SER A N 1
ATOM 3189 C CA . SER A 1 417 ? 0.783 1.690 11.285 1.00 91.50 417 SER A CA 1
ATOM 3190 C C . SER A 1 417 ? -0.651 1.155 11.091 1.00 91.50 417 SER A C 1
ATOM 3192 O O . SER A 1 417 ? -0.902 0.482 10.090 1.00 91.50 417 SER A O 1
ATOM 3194 N N . ALA A 1 418 ? -1.588 1.383 12.023 1.00 95.44 418 ALA A N 1
ATOM 3195 C CA . ALA A 1 418 ? -2.959 0.867 11.912 1.00 95.44 418 ALA A CA 1
ATOM 3196 C C . ALA A 1 418 ? -3.763 1.517 10.766 1.00 95.44 418 ALA A C 1
ATOM 3198 O O . ALA A 1 418 ? -4.685 0.892 10.242 1.00 95.44 418 ALA A O 1
ATOM 3199 N N . GLU A 1 419 ? -3.404 2.735 10.342 1.00 95.94 419 GLU A N 1
ATOM 3200 C CA . GLU A 1 419 ? -4.081 3.443 9.242 1.00 95.94 419 GLU A CA 1
ATOM 3201 C C . GLU A 1 419 ? -3.752 2.882 7.855 1.00 95.94 419 GLU A C 1
ATOM 3203 O O . GLU A 1 419 ? -4.499 3.122 6.908 1.00 95.94 419 GLU A O 1
ATOM 3208 N N . GLY A 1 420 ? -2.643 2.147 7.718 1.00 95.19 420 GLY A N 1
ATOM 3209 C CA . GLY A 1 420 ? -2.045 1.859 6.417 1.00 95.19 420 GLY A CA 1
ATOM 3210 C C . GLY A 1 420 ? -2.985 1.155 5.442 1.00 95.19 420 GLY A C 1
ATOM 3211 O O . GLY A 1 420 ? -3.197 1.649 4.336 1.00 95.19 420 GLY A O 1
ATOM 3212 N N . PHE A 1 421 ? -3.578 0.027 5.841 1.00 96.69 421 PHE A N 1
ATOM 3213 C CA . PHE A 1 421 ? -4.457 -0.745 4.954 1.00 96.69 421 PHE A CA 1
ATOM 3214 C C . PHE A 1 421 ? -5.854 -0.144 4.768 1.00 96.69 421 PHE A C 1
ATOM 3216 O O . PHE A 1 421 ? -6.321 -0.151 3.629 1.00 96.69 421 PHE A O 1
ATOM 3223 N N . PRO A 1 422 ? -6.517 0.424 5.796 1.00 97.94 422 PRO A N 1
ATOM 3224 C CA . PRO A 1 422 ? -7.748 1.184 5.585 1.00 97.94 422 PRO A CA 1
ATOM 3225 C C . PRO A 1 422 ? -7.573 2.353 4.612 1.00 97.94 422 PRO A C 1
ATOM 3227 O O . PRO A 1 422 ? -8.384 2.497 3.699 1.00 97.94 422 PRO A O 1
ATOM 3230 N N . LEU A 1 423 ? -6.504 3.149 4.756 1.00 97.31 423 LEU A N 1
ATOM 3231 C CA . LEU A 1 423 ? -6.235 4.273 3.855 1.00 97.31 423 LEU A CA 1
ATOM 3232 C C . LEU A 1 423 ? -5.863 3.800 2.449 1.00 97.31 423 LEU A C 1
ATOM 3234 O O . LEU A 1 423 ? -6.370 4.363 1.484 1.00 97.31 423 LEU A O 1
ATOM 3238 N N . LEU A 1 424 ? -5.039 2.751 2.316 1.00 97.25 424 LEU A N 1
ATOM 3239 C CA . LEU A 1 424 ? -4.745 2.139 1.018 1.00 97.25 424 LEU A CA 1
ATOM 3240 C C . LEU A 1 424 ? -6.031 1.693 0.317 1.00 97.25 424 LEU A C 1
ATOM 3242 O O . LEU A 1 424 ? -6.242 2.050 -0.834 1.00 97.25 424 LEU A O 1
ATOM 3246 N N . ALA A 1 425 ? -6.887 0.935 1.004 1.00 98.06 425 ALA A N 1
ATOM 3247 C CA . ALA A 1 425 ? -8.114 0.394 0.433 1.00 98.06 425 ALA A CA 1
ATOM 3248 C C . ALA A 1 425 ? -9.114 1.487 0.047 1.00 98.06 425 ALA A C 1
ATOM 3250 O O . ALA A 1 425 ? -9.639 1.462 -1.064 1.00 98.06 425 ALA A O 1
ATOM 3251 N N . ALA A 1 426 ? -9.348 2.460 0.933 1.00 97.12 426 ALA A N 1
ATOM 3252 C CA . ALA A 1 426 ? -10.236 3.584 0.654 1.00 97.12 426 ALA A CA 1
ATOM 3253 C C . ALA A 1 426 ? -9.733 4.416 -0.532 1.00 97.12 426 ALA A C 1
ATOM 3255 O O . ALA A 1 426 ? -10.500 4.758 -1.428 1.00 97.12 426 ALA A O 1
ATOM 3256 N N . PHE A 1 427 ? -8.435 4.716 -0.563 1.00 95.62 427 PHE A N 1
ATOM 3257 C CA . PHE A 1 427 ? -7.844 5.515 -1.626 1.00 95.62 427 PHE A CA 1
ATOM 3258 C C . PHE A 1 427 ? -7.804 4.763 -2.962 1.00 95.62 427 PHE A C 1
ATOM 3260 O O . PHE A 1 427 ? -8.152 5.329 -3.992 1.00 95.62 427 PHE A O 1
ATOM 3267 N N . ALA A 1 428 ? -7.446 3.477 -2.955 1.00 96.25 428 ALA A N 1
ATOM 3268 C CA . ALA A 1 428 ? -7.445 2.630 -4.145 1.00 96.25 428 ALA A CA 1
ATOM 3269 C C . ALA A 1 428 ? -8.852 2.468 -4.739 1.00 96.25 428 ALA A C 1
ATOM 3271 O O . ALA A 1 428 ? -9.014 2.550 -5.954 1.00 96.25 428 ALA A O 1
ATOM 3272 N N . ALA A 1 429 ? -9.874 2.301 -3.891 1.00 95.44 429 ALA A N 1
ATOM 3273 C CA . ALA A 1 429 ? -11.267 2.242 -4.327 1.00 95.44 429 ALA A CA 1
ATOM 3274 C C . ALA A 1 429 ? -11.739 3.581 -4.917 1.00 95.44 429 ALA A C 1
ATOM 3276 O O . ALA A 1 429 ? -12.417 3.594 -5.943 1.00 95.44 429 ALA A O 1
ATOM 3277 N N . LEU A 1 430 ? -11.340 4.711 -4.315 1.00 93.19 430 LEU A N 1
ATOM 3278 C CA . LEU A 1 430 ? -11.633 6.046 -4.845 1.00 93.19 430 LEU A CA 1
ATOM 3279 C C . LEU A 1 430 ? -10.985 6.259 -6.215 1.00 93.19 430 LEU A C 1
ATOM 3281 O O . LEU A 1 430 ? -11.583 6.894 -7.074 1.00 93.19 430 LEU A O 1
ATOM 3285 N N . GLN A 1 431 ? -9.760 5.766 -6.398 1.00 92.25 431 GLN A N 1
ATOM 3286 C CA . GLN A 1 431 ? -8.967 5.949 -7.612 1.00 92.25 431 GLN A CA 1
ATOM 3287 C C . GLN A 1 431 ? -9.246 4.914 -8.708 1.00 92.25 431 GLN A C 1
ATOM 3289 O O . GLN A 1 431 ? -8.603 4.985 -9.759 1.00 92.25 431 GLN A O 1
ATOM 3294 N N . ASP A 1 432 ? -10.176 3.982 -8.481 1.00 91.44 432 ASP A N 1
ATOM 3295 C CA . ASP A 1 432 ? -10.495 2.901 -9.420 1.00 91.44 432 ASP A CA 1
ATOM 3296 C C . ASP A 1 432 ? -9.244 2.078 -9.792 1.00 91.44 432 ASP A C 1
ATOM 3298 O O . ASP A 1 432 ? -8.851 1.970 -10.958 1.00 91.44 432 ASP A O 1
ATOM 3302 N N . TRP A 1 433 ? -8.533 1.593 -8.767 1.00 94.44 433 TRP A N 1
ATOM 3303 C CA . TRP A 1 433 ? -7.416 0.656 -8.928 1.00 94.44 433 TRP A CA 1
ATOM 3304 C C . TRP A 1 433 ? -7.932 -0.784 -8.987 1.00 94.44 433 TRP A C 1
ATOM 3306 O O . TRP A 1 433 ? -8.853 -1.144 -8.258 1.00 94.44 433 TRP A O 1
ATOM 3316 N N . ASP A 1 434 ? -7.292 -1.630 -9.791 1.00 94.44 434 ASP A N 1
ATOM 3317 C CA . ASP A 1 434 ? -7.742 -3.003 -10.040 1.00 94.44 434 ASP A CA 1
ATOM 3318 C C . ASP A 1 434 ? -7.250 -3.997 -8.980 1.00 94.44 434 ASP A C 1
ATOM 3320 O O . ASP A 1 434 ? -7.914 -4.997 -8.697 1.00 94.44 434 ASP A O 1
ATOM 3324 N N . ALA A 1 435 ? -6.079 -3.752 -8.378 1.00 94.38 435 ALA A N 1
ATOM 3325 C CA . ALA A 1 435 ? -5.540 -4.623 -7.336 1.00 94.38 435 ALA A CA 1
ATOM 3326 C C . ALA A 1 435 ? -4.604 -3.900 -6.359 1.00 94.38 435 ALA A C 1
ATOM 3328 O O . ALA A 1 435 ? -3.801 -3.053 -6.744 1.00 94.38 435 ALA A O 1
ATOM 3329 N N . ILE A 1 436 ? -4.655 -4.304 -5.090 1.00 95.69 436 ILE A N 1
ATOM 3330 C CA . ILE A 1 436 ? -3.740 -3.860 -4.034 1.00 95.69 436 ILE A CA 1
ATOM 3331 C C . ILE A 1 436 ? -3.241 -5.056 -3.229 1.00 95.69 436 ILE A C 1
ATOM 3333 O O . ILE A 1 436 ? -3.995 -5.991 -2.951 1.00 95.69 436 ILE A O 1
ATOM 3337 N N . TYR A 1 437 ? -1.974 -5.008 -2.830 1.00 93.12 437 TYR A N 1
ATOM 3338 C CA . TYR A 1 437 ? -1.309 -6.086 -2.113 1.00 93.12 437 TYR A CA 1
ATOM 3339 C C . TYR A 1 437 ? -0.563 -5.529 -0.902 1.00 93.12 437 TYR A C 1
ATOM 3341 O O . TYR A 1 437 ? 0.205 -4.568 -0.972 1.00 93.12 437 TYR A O 1
ATOM 3349 N N . ALA A 1 438 ? -0.801 -6.164 0.239 1.00 91.31 438 ALA A N 1
ATOM 3350 C CA . ALA A 1 438 ? -0.155 -5.821 1.491 1.00 91.31 438 ALA A CA 1
ATOM 3351 C C . ALA A 1 438 ? 1.244 -6.460 1.549 1.00 91.31 438 ALA A C 1
ATOM 3353 O O . ALA A 1 438 ? 1.369 -7.683 1.655 1.00 91.31 438 ALA A O 1
ATOM 3354 N N . PHE A 1 439 ? 2.297 -5.643 1.497 1.00 88.19 439 PHE A N 1
ATOM 3355 C CA . PHE A 1 439 ? 3.681 -6.120 1.552 1.00 88.19 439 PHE A CA 1
ATOM 3356 C C . PHE A 1 439 ? 4.212 -6.089 2.987 1.00 88.19 439 PHE A C 1
ATOM 3358 O O . PHE A 1 439 ? 4.109 -5.074 3.639 1.00 88.19 439 PHE A O 1
ATOM 3365 N N . ALA A 1 440 ? 4.825 -7.108 3.565 1.00 84.88 440 ALA A N 1
ATOM 3366 C CA . ALA A 1 440 ? 4.845 -8.493 3.137 1.00 84.88 440 ALA A CA 1
ATOM 3367 C C . ALA A 1 440 ? 4.341 -9.355 4.290 1.00 84.88 440 ALA A C 1
ATOM 3369 O O . ALA A 1 440 ? 4.403 -8.969 5.459 1.00 84.88 440 ALA A O 1
ATOM 3370 N N . TRP A 1 441 ? 3.865 -10.557 3.976 1.00 87.00 441 TRP A N 1
ATOM 3371 C CA . TRP A 1 441 ? 3.382 -11.467 5.009 1.00 87.00 441 TRP A CA 1
ATOM 3372 C C . TRP A 1 441 ? 4.465 -11.768 6.062 1.00 87.00 441 TRP A C 1
ATOM 3374 O O . TRP A 1 441 ? 4.256 -11.516 7.249 1.00 87.00 441 TRP A O 1
ATOM 3384 N N . SER A 1 442 ? 5.637 -12.249 5.638 1.00 83.50 442 SER A N 1
ATOM 3385 C CA . SER A 1 442 ? 6.798 -12.505 6.501 1.00 83.50 442 SER A CA 1
ATOM 3386 C C . SER A 1 442 ? 8.090 -12.551 5.687 1.00 83.50 442 SER A C 1
ATOM 3388 O O . SER A 1 442 ? 8.129 -13.215 4.653 1.00 83.50 442 SER A O 1
ATOM 3390 N N . HIS A 1 443 ? 9.162 -11.951 6.203 1.00 74.56 443 HIS A N 1
ATOM 3391 C CA . HIS A 1 443 ? 10.523 -12.081 5.670 1.00 74.56 443 HIS A CA 1
ATOM 3392 C C . HIS A 1 443 ? 11.330 -13.220 6.314 1.00 74.56 443 HIS A C 1
ATOM 3394 O O . HIS A 1 443 ? 12.493 -13.421 5.973 1.00 74.56 443 HIS A O 1
ATOM 3400 N N . GLY A 1 444 ? 10.760 -13.991 7.249 1.00 68.00 444 GLY A N 1
ATOM 3401 C CA . GLY A 1 444 ? 11.475 -15.126 7.845 1.00 68.00 444 GLY A CA 1
ATOM 3402 C C . GLY A 1 444 ? 10.603 -16.333 8.179 1.00 68.00 444 GLY A C 1
ATOM 3403 O O . GLY A 1 444 ? 9.380 -16.247 8.228 1.00 68.00 444 GLY A O 1
ATOM 3404 N N . GLY A 1 445 ? 11.253 -17.471 8.431 1.00 69.19 445 GLY A N 1
ATOM 3405 C CA . GLY A 1 445 ? 10.587 -18.773 8.571 1.00 69.19 445 GLY A CA 1
ATOM 3406 C C . GLY A 1 445 ? 9.946 -19.078 9.931 1.00 69.19 445 GLY A C 1
ATOM 3407 O O . GLY A 1 445 ? 9.276 -20.098 10.053 1.00 69.19 445 GLY A O 1
ATOM 3408 N N . ALA A 1 446 ? 10.141 -18.239 10.955 1.00 74.12 446 ALA A N 1
ATOM 3409 C CA . ALA A 1 446 ? 9.527 -18.438 12.271 1.00 74.12 446 ALA A CA 1
ATOM 3410 C C . ALA A 1 446 ? 8.124 -17.811 12.313 1.00 74.12 446 ALA A C 1
ATOM 3412 O O . ALA A 1 446 ? 7.994 -16.590 12.333 1.00 74.12 446 ALA A O 1
ATOM 3413 N N . TRP A 1 447 ? 7.082 -18.645 12.330 1.00 78.12 447 TRP A N 1
ATOM 3414 C CA . TRP A 1 447 ? 5.685 -18.208 12.185 1.00 78.12 447 TRP A CA 1
ATOM 3415 C C . TRP A 1 447 ? 5.054 -17.667 13.479 1.00 78.12 447 TRP A C 1
ATOM 3417 O O . TRP A 1 447 ? 4.243 -16.741 13.426 1.00 78.12 447 TRP A O 1
ATOM 3427 N N . ASP A 1 448 ? 5.435 -18.209 14.641 1.00 84.50 448 ASP A N 1
ATOM 3428 C CA . ASP A 1 448 ? 4.920 -17.780 15.949 1.00 84.50 448 ASP A CA 1
ATOM 3429 C C . ASP A 1 448 ? 5.972 -16.995 16.739 1.00 84.50 448 ASP A C 1
ATOM 3431 O O . ASP A 1 448 ? 6.642 -17.508 17.635 1.00 84.50 448 ASP A O 1
ATOM 3435 N N . ARG A 1 449 ? 6.155 -15.724 16.373 1.00 82.00 449 ARG A N 1
ATOM 3436 C CA . ARG A 1 449 ? 7.074 -14.827 17.089 1.00 82.00 449 ARG A CA 1
ATOM 3437 C C . ARG A 1 449 ? 6.411 -14.127 18.272 1.00 82.00 449 ARG A C 1
ATOM 3439 O O . ARG A 1 449 ? 7.129 -13.611 19.125 1.00 82.00 449 ARG A O 1
ATOM 3446 N N . ARG A 1 450 ? 5.071 -14.064 18.299 1.00 88.62 450 ARG A N 1
ATOM 3447 C CA . ARG A 1 450 ? 4.246 -13.299 19.261 1.00 88.62 450 ARG A CA 1
ATOM 3448 C C . ARG A 1 450 ? 4.690 -11.841 19.460 1.00 88.62 450 ARG A C 1
ATOM 3450 O O . ARG A 1 450 ? 4.423 -11.237 20.499 1.00 88.62 450 ARG A O 1
ATOM 3457 N N . ARG A 1 451 ? 5.415 -11.291 18.482 1.00 89.44 451 ARG A N 1
ATOM 3458 C CA . ARG A 1 451 ? 5.942 -9.928 18.474 1.00 89.44 451 ARG A CA 1
ATOM 3459 C C . ARG A 1 451 ? 6.112 -9.414 17.048 1.00 89.44 451 ARG A C 1
ATOM 3461 O O . ARG A 1 451 ? 6.327 -10.213 16.136 1.00 89.44 451 ARG A O 1
ATOM 3468 N N . ILE A 1 452 ? 6.167 -8.096 16.889 1.00 88.44 452 ILE A N 1
ATOM 3469 C CA . ILE A 1 452 ? 6.616 -7.442 15.653 1.00 88.44 452 ILE A CA 1
ATOM 3470 C C . ILE A 1 452 ? 8.125 -7.681 15.509 1.00 88.44 452 ILE A C 1
ATOM 3472 O O . ILE A 1 452 ? 8.888 -7.367 16.423 1.00 88.44 452 ILE A O 1
ATOM 3476 N N . ALA A 1 453 ? 8.571 -8.256 14.393 1.00 76.81 453 ALA A N 1
ATOM 3477 C CA . ALA A 1 453 ? 9.964 -8.694 14.232 1.00 76.81 453 ALA A CA 1
ATOM 3478 C C . ALA A 1 453 ? 10.679 -8.133 12.995 1.00 76.81 453 ALA A C 1
ATOM 3480 O O . ALA A 1 453 ? 11.863 -8.405 12.811 1.00 76.81 453 ALA A O 1
ATOM 3481 N N . GLY A 1 454 ? 9.982 -7.352 12.173 1.00 80.19 454 GLY A N 1
ATOM 3482 C CA . GLY A 1 454 ? 10.530 -6.773 10.955 1.00 80.19 454 GLY A CA 1
ATOM 3483 C C . GLY A 1 454 ? 9.806 -5.493 10.563 1.00 80.19 454 GLY A C 1
ATOM 3484 O O . GLY A 1 454 ? 8.684 -5.227 11.005 1.00 80.19 454 GLY A O 1
ATOM 3485 N N . ASN A 1 455 ? 10.459 -4.697 9.718 1.00 84.00 455 ASN A N 1
ATOM 3486 C CA . ASN A 1 455 ? 9.916 -3.435 9.221 1.00 84.00 455 ASN A CA 1
ATOM 3487 C C . ASN A 1 455 ? 8.628 -3.647 8.415 1.00 84.00 455 ASN A C 1
ATOM 3489 O O . ASN A 1 455 ? 7.663 -2.917 8.595 1.00 84.00 455 ASN A O 1
ATOM 3493 N N . PHE A 1 456 ? 8.565 -4.686 7.588 1.00 85.94 456 PHE A N 1
ATOM 3494 C CA . PHE A 1 456 ? 7.437 -4.888 6.675 1.00 85.94 456 PHE A CA 1
ATOM 3495 C C . PHE A 1 456 ? 6.557 -6.092 7.014 1.00 85.94 456 PHE A C 1
ATOM 3497 O O . PHE A 1 456 ? 5.536 -6.292 6.366 1.00 85.94 456 PHE A O 1
ATOM 3504 N N . ASP A 1 457 ? 6.919 -6.884 8.024 1.00 85.62 457 ASP A N 1
ATOM 3505 C CA . ASP A 1 457 ? 6.184 -8.101 8.368 1.00 85.62 457 ASP A CA 1
ATOM 3506 C C . ASP A 1 457 ? 4.771 -7.774 8.874 1.00 85.62 457 ASP A C 1
ATOM 3508 O O . ASP A 1 457 ? 4.587 -6.988 9.809 1.00 85.62 457 ASP A O 1
ATOM 3512 N N . ILE A 1 458 ? 3.769 -8.381 8.236 1.00 89.44 458 ILE A N 1
ATOM 3513 C CA . ILE A 1 458 ? 2.353 -8.265 8.610 1.00 89.44 458 ILE A CA 1
ATOM 3514 C C . ILE A 1 458 ? 1.958 -9.385 9.569 1.00 89.44 458 ILE A C 1
ATOM 3516 O O . ILE A 1 458 ? 1.176 -9.150 10.495 1.00 89.44 458 ILE A O 1
ATOM 3520 N N . HIS A 1 459 ? 2.497 -10.597 9.381 1.00 84.88 459 HIS A N 1
ATOM 3521 C CA . HIS A 1 459 ? 2.251 -11.691 10.315 1.00 84.88 459 HIS A CA 1
ATOM 3522 C C . HIS A 1 459 ? 2.681 -11.242 11.721 1.00 84.88 459 HIS A C 1
ATOM 3524 O O . HIS A 1 459 ? 3.747 -10.657 11.905 1.00 84.88 459 HIS A O 1
ATOM 3530 N N . GLN A 1 460 ? 1.824 -11.482 12.715 1.00 84.81 460 GLN A N 1
ATOM 3531 C CA . GLN A 1 460 ? 2.046 -11.072 14.109 1.00 84.81 460 GLN A CA 1
ATOM 3532 C C . GLN A 1 460 ? 2.082 -9.547 14.354 1.00 84.81 460 GLN A C 1
ATOM 3534 O O . GLN A 1 460 ? 2.403 -9.132 15.466 1.00 84.81 460 GLN A O 1
ATOM 3539 N N . HIS A 1 461 ? 1.722 -8.703 13.376 1.00 92.12 461 HIS A N 1
ATOM 3540 C CA . HIS A 1 461 ? 1.508 -7.270 13.594 1.00 92.12 461 HIS A CA 1
ATOM 3541 C C . HIS A 1 461 ? 0.019 -7.000 13.865 1.00 92.12 461 HIS A C 1
ATOM 3543 O O . HIS A 1 461 ? -0.784 -6.908 12.930 1.00 92.12 461 HIS A O 1
ATOM 3549 N N . PRO A 1 462 ? -0.394 -6.839 15.129 1.00 91.94 462 PRO A N 1
ATOM 3550 C CA . PRO A 1 462 ? -1.789 -7.046 15.490 1.00 91.94 462 PRO A CA 1
ATOM 3551 C C . PRO A 1 462 ? -2.718 -5.953 14.956 1.00 91.94 462 PRO A C 1
ATOM 3553 O O . PRO A 1 462 ? -3.761 -6.274 14.402 1.00 91.94 462 PRO A O 1
ATOM 3556 N N . VAL A 1 463 ? -2.317 -4.678 15.003 1.00 94.00 463 VAL A N 1
ATOM 3557 C CA . VAL A 1 463 ? -3.158 -3.577 14.488 1.00 94.00 463 VAL A CA 1
ATOM 3558 C C . VAL A 1 463 ? -3.255 -3.543 12.961 1.00 94.00 463 VAL A C 1
ATOM 3560 O O . VAL A 1 463 ? -4.210 -3.000 12.426 1.00 94.00 463 VAL A O 1
ATOM 3563 N N . ARG A 1 464 ? -2.291 -4.144 12.247 1.00 92.75 464 ARG A N 1
ATOM 3564 C CA . ARG A 1 464 ? -2.351 -4.277 10.783 1.00 92.75 464 ARG A CA 1
ATOM 3565 C C . ARG A 1 464 ? -3.346 -5.361 10.400 1.00 92.75 464 ARG A C 1
ATOM 3567 O O . ARG A 1 464 ? -4.164 -5.149 9.520 1.00 92.75 464 ARG A O 1
ATOM 3574 N N . LEU A 1 465 ? -3.293 -6.505 11.087 1.00 92.56 465 LEU A N 1
ATOM 3575 C CA . LEU A 1 465 ? -4.245 -7.598 10.892 1.00 92.56 465 LEU A CA 1
ATOM 3576 C C . LEU A 1 465 ? -5.664 -7.197 11.317 1.00 92.56 465 LEU A C 1
ATOM 3578 O O . LEU A 1 465 ? -6.621 -7.527 10.619 1.00 92.56 465 LEU A O 1
ATOM 3582 N N . ALA A 1 466 ? -5.799 -6.450 12.416 1.00 94.62 466 ALA A N 1
ATOM 3583 C CA . ALA A 1 466 ? -7.090 -6.031 12.952 1.00 94.62 466 ALA A CA 1
ATOM 3584 C C . ALA A 1 466 ? -7.899 -5.156 11.999 1.00 94.62 466 ALA A C 1
ATOM 3586 O O . ALA A 1 466 ? -9.123 -5.278 11.966 1.00 94.62 466 ALA A O 1
ATOM 3587 N N . THR A 1 467 ? -7.231 -4.330 11.193 1.00 96.31 467 THR A N 1
ATOM 3588 C CA . THR A 1 467 ? -7.879 -3.410 10.254 1.00 96.31 467 THR A CA 1
ATOM 3589 C C . THR A 1 467 ? -8.086 -3.992 8.850 1.00 96.31 467 THR A C 1
ATOM 3591 O O . THR A 1 467 ? -8.770 -3.372 8.033 1.00 96.31 467 THR A O 1
ATOM 3594 N N . LEU A 1 468 ? -7.583 -5.202 8.557 1.00 94.69 468 LEU A N 1
ATOM 3595 C CA . LEU A 1 468 ? -7.783 -5.861 7.256 1.00 94.69 468 LEU A CA 1
ATOM 3596 C C . LEU A 1 468 ? -9.255 -6.126 6.897 1.00 94.69 468 LEU A C 1
ATOM 3598 O O . LEU A 1 468 ? -9.588 -5.927 5.729 1.00 94.69 468 LEU A O 1
ATOM 3602 N N . PRO A 1 469 ? -10.155 -6.540 7.816 1.00 95.19 469 PRO A N 1
ATOM 3603 C CA . PRO A 1 469 ? -11.572 -6.700 7.485 1.00 95.19 469 PRO A CA 1
ATOM 3604 C C . PRO A 1 469 ? -12.205 -5.404 6.964 1.00 95.19 469 PRO A C 1
ATOM 3606 O O . PRO A 1 469 ? -12.895 -5.432 5.946 1.00 95.19 469 PRO A O 1
ATOM 3609 N N . LEU A 1 470 ? -11.896 -4.266 7.602 1.00 97.06 470 LEU A N 1
ATOM 3610 C CA . LEU A 1 470 ? -12.348 -2.944 7.161 1.00 97.06 470 LEU A CA 1
ATOM 3611 C C . LEU A 1 470 ? -11.789 -2.613 5.775 1.00 97.06 470 LEU A C 1
ATOM 3613 O O . LEU A 1 470 ? -12.544 -2.254 4.877 1.00 97.06 470 LEU A O 1
ATOM 3617 N N . ALA A 1 471 ? -10.483 -2.799 5.565 1.00 97.62 471 ALA A N 1
ATOM 3618 C CA . ALA A 1 471 ? -9.857 -2.590 4.260 1.00 97.62 471 ALA A CA 1
ATOM 3619 C C . ALA A 1 471 ? -10.493 -3.469 3.159 1.00 97.62 471 ALA A C 1
ATOM 3621 O O . ALA A 1 471 ? -10.762 -3.003 2.052 1.00 97.62 471 ALA A O 1
ATOM 3622 N N . ALA A 1 472 ? -10.795 -4.733 3.469 1.00 96.12 472 ALA A N 1
ATOM 3623 C CA . ALA A 1 472 ? -11.447 -5.652 2.543 1.00 96.12 472 ALA A CA 1
ATOM 3624 C C . ALA A 1 472 ? -12.888 -5.228 2.213 1.00 96.12 472 ALA A C 1
ATOM 3626 O O . ALA A 1 472 ? -13.288 -5.319 1.053 1.00 96.12 472 ALA A O 1
ATOM 3627 N N . ALA A 1 473 ? -13.657 -4.736 3.186 1.00 96.38 473 ALA A N 1
ATOM 3628 C CA . ALA A 1 473 ? -14.989 -4.187 2.936 1.00 96.38 473 ALA A CA 1
ATOM 3629 C C . ALA A 1 473 ? -14.941 -2.954 2.022 1.00 96.38 473 ALA A C 1
ATOM 3631 O O . ALA A 1 473 ? -15.692 -2.865 1.052 1.00 96.38 473 ALA A O 1
ATOM 3632 N N . LEU A 1 474 ? -14.002 -2.042 2.273 1.00 97.19 474 LEU A N 1
ATOM 3633 C CA . LEU A 1 474 ? -13.850 -0.824 1.479 1.00 97.19 474 LEU A CA 1
ATOM 3634 C C . LEU A 1 474 ? -13.530 -1.124 0.014 1.00 97.19 474 LEU A C 1
ATOM 3636 O O . LEU A 1 474 ? -14.203 -0.596 -0.865 1.00 97.19 474 LEU A O 1
ATOM 3640 N N . PHE A 1 475 ? -12.545 -1.991 -0.239 1.00 96.88 475 PHE A N 1
ATOM 3641 C CA . PHE A 1 475 ? -12.047 -2.247 -1.592 1.00 96.88 475 PHE A CA 1
ATOM 3642 C C . PHE A 1 475 ? -12.719 -3.448 -2.268 1.00 96.88 475 PHE A C 1
ATOM 3644 O O . PHE A 1 475 ? -13.317 -3.318 -3.329 1.00 96.88 475 PHE A O 1
ATOM 3651 N N . ARG A 1 476 ? -12.665 -4.639 -1.655 1.00 94.19 476 ARG A N 1
ATOM 3652 C CA . ARG A 1 476 ? -13.128 -5.880 -2.301 1.00 94.19 476 ARG A CA 1
ATOM 3653 C C . ARG A 1 476 ? -14.643 -6.030 -2.346 1.00 94.19 476 ARG A C 1
ATOM 3655 O O . ARG A 1 476 ? -15.155 -6.628 -3.287 1.00 94.19 476 ARG A O 1
ATOM 3662 N N . ARG A 1 477 ? -15.349 -5.577 -1.307 1.00 94.19 477 ARG A N 1
ATOM 3663 C CA . ARG A 1 477 ? -16.822 -5.578 -1.293 1.00 94.19 477 ARG A CA 1
ATOM 3664 C C . ARG A 1 477 ? -17.395 -4.374 -2.047 1.00 94.19 477 ARG A C 1
ATOM 3666 O O . ARG A 1 477 ? -18.544 -4.418 -2.479 1.00 94.19 477 ARG A O 1
ATOM 3673 N N . GLY A 1 478 ? -16.573 -3.343 -2.255 1.00 92.50 478 GLY A N 1
ATOM 3674 C CA . GLY A 1 478 ? -16.934 -2.136 -2.989 1.00 92.50 478 GLY A CA 1
ATOM 3675 C C . GLY A 1 478 ? -17.858 -1.218 -2.197 1.00 92.50 478 GLY A C 1
ATOM 3676 O O . GLY A 1 478 ? -18.773 -0.635 -2.786 1.00 92.50 478 GLY A O 1
ATOM 3677 N N . ASP A 1 479 ? -17.658 -1.129 -0.875 1.00 93.94 479 ASP A N 1
ATOM 3678 C CA . ASP A 1 479 ? -18.371 -0.173 -0.019 1.00 93.94 479 ASP A CA 1
ATOM 3679 C C . ASP A 1 479 ? -18.007 1.272 -0.390 1.00 93.94 479 ASP A C 1
ATOM 3681 O O . ASP A 1 479 ? -18.872 2.150 -0.398 1.00 93.94 479 ASP A O 1
ATOM 3685 N N . LEU A 1 480 ? -16.734 1.514 -0.730 1.00 92.94 480 LEU A N 1
ATOM 3686 C CA . LEU A 1 480 ? -16.286 2.754 -1.355 1.00 92.94 480 LEU A CA 1
ATOM 3687 C C . LEU A 1 480 ? -16.164 2.529 -2.861 1.00 92.94 480 LEU A C 1
ATOM 3689 O O . LEU A 1 480 ? -15.709 1.471 -3.294 1.00 92.94 480 LEU A O 1
ATOM 3693 N N . ARG A 1 481 ? -16.592 3.504 -3.666 1.00 88.94 481 ARG A N 1
ATOM 3694 C CA . ARG A 1 481 ? -16.504 3.425 -5.126 1.00 88.94 481 ARG A CA 1
ATOM 3695 C C . ARG A 1 481 ? -15.973 4.725 -5.702 1.00 88.94 481 ARG A C 1
ATOM 3697 O O . ARG A 1 481 ? -16.179 5.795 -5.131 1.00 88.94 481 ARG A O 1
ATOM 3704 N N . ALA A 1 482 ? -15.319 4.623 -6.849 1.00 87.25 482 ALA A N 1
ATOM 3705 C CA . ALA A 1 482 ? -15.019 5.788 -7.656 1.00 87.25 482 ALA A CA 1
ATOM 3706 C C . ALA A 1 482 ? -16.327 6.470 -8.122 1.00 87.25 482 ALA A C 1
ATOM 3708 O O . ALA A 1 482 ? -17.342 5.789 -8.318 1.00 87.25 482 ALA A O 1
ATOM 3709 N N . PRO A 1 483 ? -16.335 7.800 -8.317 1.00 81.12 483 PRO A N 1
ATOM 3710 C CA . PRO A 1 483 ? -17.516 8.506 -8.798 1.00 81.12 483 PRO A CA 1
ATOM 3711 C C . PRO A 1 483 ? -17.872 8.056 -10.226 1.00 81.12 483 PRO A C 1
ATOM 3713 O O . PRO A 1 483 ? -17.036 8.121 -11.126 1.00 81.12 483 PRO A O 1
ATOM 3716 N N . VAL A 1 484 ? -19.123 7.628 -10.441 1.00 66.69 484 VAL A N 1
ATOM 3717 C CA . VAL A 1 484 ? -19.610 7.064 -11.723 1.00 66.69 484 VAL A CA 1
ATOM 3718 C C . VAL A 1 484 ? -19.552 8.078 -12.874 1.00 66.69 484 VAL A C 1
ATOM 3720 O O . VAL A 1 484 ? -19.327 7.701 -14.020 1.00 66.69 484 VAL A O 1
ATOM 3723 N N . GLU A 1 485 ? -19.724 9.368 -12.576 1.00 59.28 485 GLU A N 1
ATOM 3724 C CA . GLU A 1 485 ? -19.741 10.454 -13.569 1.00 59.28 485 GLU A CA 1
ATOM 3725 C C . GLU A 1 485 ? -18.378 11.137 -13.760 1.00 59.28 485 GLU A C 1
ATOM 3727 O O . GLU A 1 485 ? -18.289 12.148 -14.461 1.00 59.28 485 GLU A O 1
ATOM 3732 N N . HIS A 1 486 ? -17.302 10.621 -13.151 1.00 63.41 486 HIS A N 1
ATOM 3733 C CA . HIS A 1 486 ? -16.004 11.286 -13.228 1.00 63.41 486 HIS A CA 1
ATOM 3734 C C . HIS A 1 486 ? -15.384 11.176 -14.621 1.00 63.41 486 HIS A C 1
ATOM 3736 O O . HIS A 1 486 ? -14.669 10.231 -14.953 1.00 63.41 486 HIS A O 1
ATOM 3742 N N . ALA A 1 487 ? -15.628 12.194 -15.438 1.00 55.53 487 ALA A N 1
ATOM 3743 C CA . ALA A 1 487 ? -15.029 12.370 -16.750 1.00 55.53 487 ALA A CA 1
ATOM 3744 C C . ALA A 1 487 ? -13.817 13.316 -16.685 1.00 55.53 487 ALA A C 1
ATOM 3746 O O . ALA A 1 487 ? -13.724 14.263 -17.474 1.00 55.53 487 ALA A O 1
ATOM 3747 N N . GLN A 1 488 ? -12.864 13.108 -15.764 1.00 63.41 488 GLN A N 1
ATOM 3748 C CA . GLN A 1 488 ? -11.589 13.815 -15.914 1.00 63.41 488 GLN A CA 1
ATOM 3749 C C . GLN A 1 488 ? -10.884 13.333 -17.176 1.00 63.41 488 GLN A C 1
ATOM 3751 O O . GLN A 1 488 ? -10.606 12.147 -17.362 1.00 63.41 488 GLN A O 1
ATOM 3756 N N . LYS A 1 489 ? -10.557 14.293 -18.045 1.00 73.31 489 LYS A N 1
ATOM 3757 C CA . LYS A 1 489 ? -9.669 14.048 -19.178 1.00 73.31 489 LYS A CA 1
ATOM 3758 C C . LYS A 1 489 ? -8.308 13.617 -18.619 1.00 73.31 489 LYS A C 1
ATOM 3760 O O . LYS A 1 489 ? -7.754 14.356 -17.802 1.00 73.31 489 LYS A O 1
ATOM 3765 N N . PRO A 1 490 ? -7.766 12.462 -19.041 1.00 85.06 490 PRO A N 1
ATOM 3766 C CA . PRO A 1 490 ? -6.438 12.043 -18.620 1.00 85.06 490 PRO A CA 1
ATOM 3767 C C . PRO A 1 490 ? -5.403 13.139 -18.891 1.00 85.06 490 PRO A C 1
ATOM 3769 O O . PRO A 1 490 ? -5.498 13.862 -19.886 1.00 85.06 490 PRO A O 1
ATOM 3772 N N . THR A 1 491 ? -4.396 13.246 -18.027 1.00 85.38 491 THR A N 1
ATOM 3773 C CA . THR A 1 491 ? -3.280 14.174 -18.238 1.00 85.38 491 THR A CA 1
ATOM 3774 C C . THR A 1 491 ? -2.419 13.678 -19.391 1.00 85.38 491 THR A C 1
ATOM 3776 O O . THR A 1 491 ? -1.990 12.521 -19.402 1.00 85.38 491 THR A O 1
ATOM 3779 N N . ASP A 1 492 ? -2.148 14.554 -20.357 1.00 87.00 492 ASP A N 1
ATOM 3780 C CA . ASP A 1 492 ? -1.277 14.215 -21.475 1.00 87.00 492 ASP A CA 1
ATOM 3781 C C . ASP A 1 492 ? 0.148 13.966 -21.006 1.00 87.00 492 ASP A C 1
ATOM 3783 O O . ASP A 1 492 ? 0.753 14.775 -20.301 1.00 87.00 492 ASP A O 1
ATOM 3787 N N . PHE A 1 493 ? 0.690 12.837 -21.452 1.00 86.94 493 PHE A N 1
ATOM 3788 C CA . PHE A 1 493 ? 2.018 12.366 -21.097 1.00 86.94 493 PHE A CA 1
ATOM 3789 C C . PHE A 1 493 ? 2.835 12.085 -22.371 1.00 86.94 493 PHE A C 1
ATOM 3791 O O . PHE A 1 493 ? 2.975 10.925 -22.781 1.00 86.94 493 PHE A O 1
ATOM 3798 N N . PRO A 1 494 ? 3.325 13.143 -23.055 1.00 87.69 494 PRO A N 1
ATOM 3799 C CA . PRO A 1 494 ? 4.039 13.007 -24.316 1.00 87.69 494 PRO A CA 1
ATOM 3800 C C . PRO A 1 494 ? 5.439 1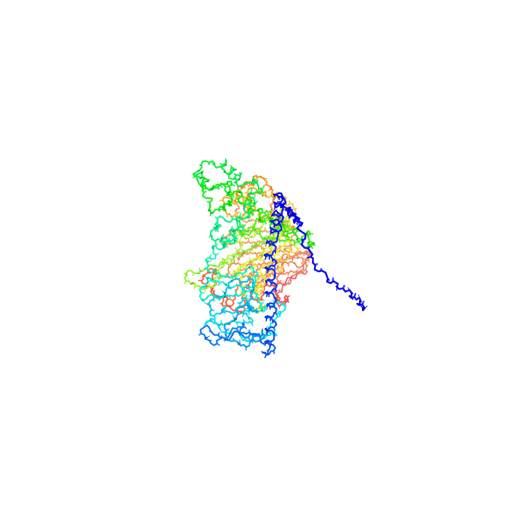2.454 -24.089 1.00 87.69 494 PRO A C 1
ATOM 3802 O O . PRO A 1 494 ? 6.212 13.034 -23.322 1.00 87.69 494 PRO A O 1
ATOM 3805 N N . LEU A 1 495 ? 5.783 11.377 -24.793 1.00 88.19 495 LEU A N 1
ATOM 3806 C CA . LEU A 1 495 ? 7.081 10.718 -24.700 1.00 88.19 495 LEU A CA 1
ATOM 3807 C C . LEU A 1 495 ? 8.218 11.734 -24.872 1.00 88.19 495 LEU A C 1
ATOM 3809 O O . LEU A 1 495 ? 9.037 11.859 -23.968 1.00 88.19 495 LEU A O 1
ATOM 3813 N N . GLU A 1 496 ? 8.230 12.529 -25.947 1.00 87.00 496 GLU A N 1
ATOM 3814 C CA . GLU A 1 496 ? 9.296 13.524 -26.186 1.00 87.00 496 GLU A CA 1
ATOM 3815 C C . GLU A 1 496 ? 9.483 14.506 -25.017 1.00 87.00 496 GLU A C 1
ATOM 3817 O O . GLU A 1 496 ? 10.609 14.798 -24.614 1.00 87.00 496 GLU A O 1
ATOM 3822 N N . SER A 1 497 ? 8.392 14.930 -24.379 1.00 83.44 497 SER A N 1
ATOM 3823 C CA . SER A 1 497 ? 8.438 15.815 -23.210 1.00 83.44 497 SER A CA 1
ATOM 3824 C C . SER A 1 497 ? 8.979 15.108 -21.956 1.00 83.44 497 SER A C 1
ATOM 3826 O O . SER A 1 497 ? 9.720 15.709 -21.175 1.00 83.44 497 SER A O 1
ATOM 3828 N N . VAL A 1 498 ? 8.669 13.819 -21.771 1.00 81.75 498 VAL A N 1
ATOM 3829 C CA . VAL A 1 498 ? 9.242 12.973 -20.703 1.00 81.75 498 VAL A CA 1
ATOM 3830 C C . VAL A 1 498 ? 10.753 12.881 -20.834 1.00 81.75 498 VAL A C 1
ATOM 3832 O O . VAL A 1 498 ? 11.478 13.069 -19.858 1.00 81.75 498 VAL A O 1
ATOM 3835 N N . LEU A 1 499 ? 11.243 12.670 -22.042 1.00 81.75 499 LEU A N 1
ATOM 3836 C CA . LEU A 1 499 ? 12.661 12.462 -22.312 1.00 81.75 499 LEU A CA 1
ATOM 3837 C C . LEU A 1 499 ? 13.438 13.765 -22.181 1.00 81.75 499 LEU A C 1
ATOM 3839 O O . LEU A 1 499 ? 14.493 13.801 -21.552 1.00 81.75 499 LEU A O 1
ATOM 3843 N N . GLU A 1 500 ? 12.860 14.859 -22.668 1.00 78.31 500 GLU A N 1
ATOM 3844 C CA . GLU A 1 500 ? 13.350 16.212 -22.424 1.00 78.31 500 GLU A CA 1
ATOM 3845 C C . GLU A 1 500 ? 13.429 16.541 -20.925 1.00 78.31 500 GLU A C 1
ATOM 3847 O O . GLU A 1 500 ? 14.379 17.191 -20.480 1.00 78.31 500 GLU A O 1
ATOM 3852 N N . SER A 1 501 ? 12.483 16.057 -20.112 1.00 75.12 501 SER A N 1
ATOM 3853 C CA . SER A 1 501 ? 12.521 16.239 -18.655 1.00 75.12 501 SER A CA 1
ATOM 3854 C C . SER A 1 501 ? 13.687 15.488 -17.993 1.00 75.12 501 SER A C 1
ATOM 3856 O O . SER A 1 501 ? 14.254 15.962 -17.004 1.00 75.12 501 SER A O 1
ATOM 3858 N N . ILE A 1 502 ? 14.093 14.343 -18.550 1.00 72.19 502 ILE A N 1
ATOM 3859 C CA . ILE A 1 502 ? 15.251 13.573 -18.076 1.00 72.19 502 ILE A CA 1
ATOM 3860 C C . ILE A 1 502 ? 16.546 14.330 -18.383 1.00 72.19 502 ILE A C 1
ATOM 3862 O O . ILE A 1 502 ? 17.416 14.416 -17.517 1.00 72.19 502 ILE A O 1
ATOM 3866 N N . LEU A 1 503 ? 16.634 14.970 -19.556 1.00 70.56 503 LEU A N 1
ATOM 3867 C CA . LEU A 1 503 ? 17.772 15.822 -19.930 1.00 70.56 503 LEU A CA 1
ATOM 3868 C C . LEU A 1 503 ? 17.938 17.048 -19.016 1.00 70.56 503 LEU A C 1
ATOM 3870 O O . LEU A 1 503 ? 19.035 17.599 -18.932 1.00 70.56 503 LEU A O 1
ATOM 3874 N N . ARG A 1 504 ? 16.856 17.521 -18.381 1.00 65.94 504 ARG A N 1
ATOM 3875 C CA . ARG A 1 504 ? 16.868 18.703 -17.499 1.00 65.94 504 ARG A CA 1
ATOM 3876 C C . ARG A 1 504 ? 17.181 18.349 -16.050 1.00 65.94 504 ARG A C 1
ATOM 3878 O O . ARG A 1 504 ? 18.114 18.910 -15.480 1.00 65.94 504 ARG A O 1
ATOM 3885 N N . ASP A 1 505 ? 16.431 17.406 -15.479 1.00 59.44 505 ASP A N 1
ATOM 3886 C CA . ASP A 1 505 ? 16.431 17.191 -14.025 1.00 59.44 505 ASP A CA 1
ATOM 3887 C C . ASP A 1 505 ? 17.025 15.836 -13.605 1.00 59.44 505 ASP A C 1
ATOM 3889 O O . ASP A 1 505 ? 16.981 15.492 -12.426 1.00 59.44 505 ASP A O 1
ATOM 3893 N N . SER A 1 506 ? 17.595 15.063 -14.543 1.00 53.03 506 SER A N 1
ATOM 3894 C CA . SER A 1 506 ? 18.349 13.818 -14.296 1.00 53.03 506 SER A CA 1
ATOM 3895 C C . SER A 1 506 ? 17.604 12.708 -13.536 1.00 53.03 506 SER A C 1
ATOM 3897 O O . SER A 1 506 ? 18.233 11.798 -12.989 1.00 53.03 506 SER A O 1
ATOM 3899 N N . VAL A 1 507 ? 16.275 12.780 -13.449 1.00 52.31 507 VAL A N 1
ATOM 3900 C CA . VAL A 1 507 ? 15.472 11.920 -12.575 1.00 52.31 507 VAL A CA 1
ATOM 3901 C C . VAL A 1 507 ? 14.187 11.484 -13.286 1.00 52.31 507 VAL A C 1
ATOM 3903 O O . VAL A 1 507 ? 13.380 12.316 -13.698 1.00 52.31 507 VAL A O 1
ATOM 3906 N N . HIS A 1 508 ? 13.949 10.172 -13.352 1.00 56.53 508 HIS A N 1
ATOM 3907 C CA . HIS A 1 508 ? 12.851 9.516 -14.107 1.00 56.53 508 HIS A CA 1
ATOM 3908 C C . HIS A 1 508 ? 11.565 9.433 -13.289 1.00 56.53 508 HIS A C 1
ATOM 3910 O O . HIS A 1 508 ? 10.754 8.531 -13.448 1.00 56.53 508 HIS A O 1
ATOM 3916 N N . ARG A 1 509 ? 11.356 10.405 -12.398 1.00 62.59 509 ARG A N 1
ATOM 3917 C CA . ARG A 1 509 ? 10.121 10.560 -11.611 1.00 62.59 509 ARG A CA 1
ATOM 3918 C C . ARG A 1 509 ? 9.030 11.252 -12.435 1.00 62.59 509 ARG A C 1
ATOM 3920 O O . ARG A 1 509 ? 8.312 12.108 -11.928 1.00 62.59 509 ARG A O 1
ATOM 3927 N N . ALA A 1 510 ? 8.985 10.978 -13.737 1.00 70.62 510 ALA A N 1
ATOM 3928 C CA . ALA A 1 510 ? 7.966 11.525 -14.614 1.00 70.62 510 ALA A CA 1
ATOM 3929 C C . ALA A 1 510 ? 6.643 10.816 -14.304 1.00 70.62 510 ALA A C 1
ATOM 3931 O O . ALA A 1 510 ? 6.526 9.604 -14.450 1.00 70.62 510 ALA A O 1
ATOM 3932 N N . ASN A 1 511 ? 5.675 11.586 -13.824 1.00 75.56 511 ASN A N 1
ATOM 3933 C CA . ASN A 1 511 ? 4.328 11.148 -13.484 1.00 75.56 511 ASN A CA 1
ATOM 3934 C C . ASN A 1 511 ? 3.354 12.306 -13.744 1.00 75.56 511 ASN A C 1
ATOM 3936 O O . ASN A 1 511 ? 3.804 13.402 -14.088 1.00 75.56 511 ASN A O 1
ATOM 3940 N N . ALA A 1 512 ? 2.049 12.104 -13.552 1.00 74.12 512 ALA A N 1
ATOM 3941 C CA . ALA A 1 512 ? 1.049 13.143 -13.831 1.00 74.12 512 ALA A CA 1
ATOM 3942 C C . ALA A 1 512 ? 1.378 14.496 -13.167 1.00 74.12 512 ALA A C 1
ATOM 3944 O O . ALA A 1 512 ? 1.264 15.544 -13.802 1.00 74.12 512 ALA A O 1
ATOM 3945 N N . GLY A 1 513 ? 1.882 14.479 -11.925 1.00 74.56 513 GLY A N 1
ATOM 3946 C CA . GLY A 1 513 ? 2.210 15.691 -11.173 1.00 74.56 513 GLY A CA 1
ATOM 3947 C C . GLY A 1 513 ? 3.300 16.557 -11.812 1.00 74.56 513 GLY A C 1
ATOM 3948 O O . GLY A 1 513 ? 3.253 17.784 -11.755 1.00 74.56 513 GLY A O 1
ATOM 3949 N N . ARG A 1 514 ? 4.282 15.934 -12.472 1.00 73.81 514 ARG A N 1
ATOM 3950 C CA . ARG A 1 514 ? 5.342 16.659 -13.196 1.00 73.81 514 ARG A CA 1
ATOM 3951 C C . ARG A 1 514 ? 4.864 17.232 -14.533 1.00 73.81 514 ARG A C 1
ATOM 3953 O O . ARG A 1 514 ? 5.498 18.136 -15.068 1.00 73.81 514 ARG A O 1
ATOM 3960 N N . PHE A 1 515 ? 3.748 16.718 -15.040 1.00 74.94 515 PHE A N 1
ATOM 3961 C CA . PHE A 1 515 ? 3.135 17.087 -16.315 1.00 74.94 515 PHE A CA 1
ATOM 3962 C C . PHE A 1 515 ? 1.857 17.904 -16.110 1.00 74.94 515 PHE A C 1
ATOM 3964 O O . PHE A 1 515 ? 0.983 17.901 -16.963 1.00 74.94 515 PHE A O 1
ATOM 3971 N N . GLY A 1 516 ? 1.774 18.618 -14.983 1.00 69.06 516 GLY A N 1
ATOM 3972 C CA . GLY A 1 516 ? 0.796 19.673 -14.746 1.00 69.06 516 GLY A CA 1
ATOM 3973 C C . GLY A 1 516 ? -0.423 19.287 -13.909 1.00 69.06 516 GLY A C 1
ATOM 3974 O O . GLY A 1 516 ? -1.195 20.184 -13.578 1.00 69.06 516 GLY A O 1
ATOM 3975 N N . ALA A 1 517 ? -0.574 18.015 -13.522 1.00 73.75 517 ALA A N 1
ATOM 3976 C CA . ALA A 1 517 ? -1.640 17.597 -12.610 1.00 73.75 517 ALA A CA 1
ATOM 3977 C C . ALA A 1 517 ? -1.351 18.049 -11.168 1.00 73.75 517 ALA A C 1
ATOM 3979 O O . ALA A 1 517 ? -0.226 17.910 -10.678 1.00 73.75 517 ALA A O 1
ATOM 3980 N N . ASP A 1 518 ? -2.356 18.550 -10.449 1.00 77.31 518 ASP A N 1
ATOM 3981 C CA . ASP A 1 518 ? -2.204 18.798 -9.017 1.00 77.31 518 ASP A CA 1
ATOM 3982 C C . ASP A 1 518 ? -2.266 17.463 -8.265 1.00 77.31 518 ASP A C 1
ATOM 3984 O O . ASP A 1 518 ? -3.153 16.635 -8.468 1.00 77.31 518 ASP A O 1
ATOM 3988 N N . ARG A 1 519 ? -1.322 17.236 -7.347 1.00 76.94 519 ARG A N 1
ATOM 3989 C CA . ARG A 1 519 ? -1.336 16.035 -6.503 1.00 76.94 519 ARG A CA 1
ATOM 3990 C C . ARG A 1 519 ? -2.584 15.958 -5.630 1.00 76.94 519 ARG A C 1
ATOM 3992 O O . ARG A 1 519 ? -3.009 14.865 -5.279 1.00 76.94 519 ARG A O 1
ATOM 3999 N N . ARG A 1 520 ? -3.167 17.094 -5.264 1.00 78.38 520 ARG A N 1
ATOM 4000 C CA . ARG A 1 520 ? -4.346 17.169 -4.396 1.00 78.38 520 ARG A CA 1
ATOM 4001 C C . ARG A 1 520 ? -5.624 16.748 -5.117 1.00 78.38 520 ARG A C 1
ATOM 4003 O O . ARG A 1 520 ? -6.545 16.287 -4.450 1.00 78.38 520 ARG A O 1
ATOM 4010 N N . ASP A 1 521 ? -5.644 16.771 -6.451 1.00 81.88 521 ASP A N 1
ATOM 4011 C CA . ASP A 1 521 ? -6.753 16.208 -7.231 1.00 81.88 521 ASP A CA 1
ATOM 4012 C C . ASP A 1 521 ? -6.902 14.700 -6.997 1.00 81.88 521 ASP A C 1
ATOM 4014 O O . ASP A 1 521 ? -8.018 14.188 -6.982 1.00 81.88 521 ASP A O 1
ATOM 4018 N N . THR A 1 522 ? -5.802 14.003 -6.683 1.00 86.94 522 THR A N 1
ATOM 4019 C CA . THR A 1 522 ? -5.826 12.569 -6.339 1.00 86.94 522 THR A CA 1
ATOM 4020 C C . THR A 1 522 ? -6.598 12.268 -5.050 1.00 86.94 522 THR A C 1
ATOM 4022 O O . THR A 1 522 ? -7.038 11.146 -4.837 1.00 86.94 522 THR A O 1
ATOM 4025 N N . LEU A 1 523 ? -6.808 13.261 -4.182 1.00 87.62 523 LEU A N 1
ATOM 4026 C CA . LEU A 1 523 ? -7.645 13.116 -2.985 1.00 87.62 523 LEU A CA 1
ATOM 4027 C C . LEU A 1 523 ? -9.128 13.313 -3.304 1.00 87.62 523 LEU A C 1
ATOM 4029 O O . LEU A 1 523 ? -9.985 12.945 -2.503 1.00 87.62 523 LEU A O 1
ATOM 4033 N N . ARG A 1 524 ? -9.429 13.940 -4.448 1.00 86.50 524 ARG A N 1
ATOM 4034 C CA . ARG A 1 524 ? -10.791 14.274 -4.846 1.00 86.50 524 ARG A CA 1
ATOM 4035 C C . ARG A 1 524 ? -11.405 13.193 -5.719 1.00 86.50 524 ARG A C 1
ATOM 4037 O O . ARG A 1 524 ? -12.526 12.781 -5.447 1.00 86.50 524 ARG A O 1
ATOM 4044 N N . ALA A 1 525 ? -10.693 12.746 -6.744 1.00 87.25 525 ALA A N 1
ATOM 4045 C CA . ALA A 1 525 ? -11.262 11.875 -7.762 1.00 87.25 525 ALA A CA 1
ATOM 4046 C C . ALA A 1 525 ? -10.176 11.076 -8.508 1.00 87.25 525 ALA A C 1
ATOM 4048 O O . ALA A 1 525 ? -8.993 11.419 -8.392 1.00 87.25 525 ALA A O 1
ATOM 4049 N N . PRO A 1 526 ? -10.543 10.016 -9.258 1.00 89.19 526 PRO A N 1
ATOM 4050 C CA . PRO A 1 526 ? -9.594 9.245 -10.056 1.00 89.19 526 PRO A CA 1
ATOM 4051 C C . PRO A 1 526 ? -8.769 10.112 -11.008 1.00 89.19 526 PRO A C 1
ATOM 4053 O O . PRO A 1 526 ? -9.322 10.903 -11.770 1.00 89.19 526 PRO A O 1
ATOM 4056 N N . VAL A 1 527 ? -7.453 9.898 -11.037 1.00 87.12 527 VAL A N 1
ATOM 4057 C CA . VAL A 1 527 ? -6.559 10.505 -12.037 1.00 87.12 527 VAL A CA 1
ATOM 4058 C C . VAL A 1 527 ? -5.965 9.449 -12.971 1.00 87.12 527 VAL A C 1
ATOM 4060 O O . VAL A 1 527 ? -5.892 8.262 -12.649 1.00 87.12 527 VAL A O 1
ATOM 4063 N N . SER A 1 528 ? -5.549 9.863 -14.169 1.00 88.25 528 SER A N 1
ATOM 4064 C CA . SER A 1 528 ? -4.854 8.976 -15.110 1.00 88.25 528 SER A CA 1
ATOM 4065 C C . SER A 1 528 ? -4.016 9.731 -16.137 1.00 88.25 528 SER A C 1
ATOM 4067 O O . SER A 1 528 ? -4.181 10.934 -16.350 1.00 88.25 528 SER A O 1
ATOM 4069 N N . LEU A 1 529 ? -3.122 8.992 -16.787 1.00 88.75 529 LEU A N 1
ATOM 4070 C CA . LEU A 1 529 ? -2.254 9.443 -17.866 1.00 88.75 529 LEU A CA 1
ATOM 4071 C C . LEU A 1 529 ? -2.776 8.987 -19.231 1.00 88.75 529 LEU A C 1
ATOM 4073 O O . LEU A 1 529 ? -3.161 7.828 -19.397 1.00 88.75 529 LEU A O 1
ATOM 4077 N N . ARG A 1 530 ? -2.687 9.864 -20.236 1.00 90.44 530 ARG A N 1
ATOM 4078 C CA . ARG A 1 530 ? -2.803 9.503 -21.656 1.00 90.44 530 ARG A CA 1
ATOM 4079 C C . ARG A 1 530 ? -1.435 9.585 -22.314 1.00 90.44 530 ARG A C 1
ATOM 4081 O O . ARG A 1 530 ? -0.865 10.664 -22.466 1.00 90.44 530 ARG A O 1
ATOM 4088 N N . LEU A 1 531 ? -0.921 8.434 -22.729 1.00 90.62 531 LEU A N 1
ATOM 4089 C CA . LEU A 1 531 ? 0.366 8.351 -23.411 1.00 90.62 531 LEU A CA 1
ATOM 4090 C C . LEU A 1 531 ? 0.235 8.885 -24.837 1.00 90.62 531 LEU A C 1
ATOM 4092 O O . LEU A 1 531 ? -0.625 8.443 -25.598 1.00 90.62 531 LEU A O 1
ATOM 4096 N N . THR A 1 532 ? 1.100 9.825 -25.203 1.00 89.75 532 THR A N 1
ATOM 4097 C CA . THR A 1 532 ? 1.192 10.366 -26.566 1.00 89.75 532 THR A CA 1
ATOM 4098 C C . THR A 1 532 ? 2.649 10.367 -27.021 1.00 89.75 532 THR A C 1
ATOM 4100 O O . THR A 1 532 ? 3.562 10.330 -26.198 1.00 89.75 532 THR A O 1
ATOM 4103 N N . ALA A 1 533 ? 2.904 10.363 -28.331 1.00 86.50 533 ALA A N 1
ATOM 4104 C CA . ALA A 1 533 ? 4.277 10.442 -28.839 1.00 86.50 533 ALA A CA 1
ATOM 4105 C C . ALA A 1 533 ? 4.836 11.866 -28.680 1.00 86.50 533 ALA A C 1
ATOM 4107 O O . ALA A 1 533 ? 5.882 12.079 -28.069 1.00 86.50 533 ALA A O 1
ATOM 4108 N N . THR A 1 534 ? 4.085 12.845 -29.184 1.00 82.19 534 THR A N 1
ATOM 4109 C CA . THR A 1 534 ? 4.455 14.262 -29.244 1.00 82.19 534 THR A CA 1
ATOM 4110 C C . THR A 1 534 ? 3.343 15.136 -28.681 1.00 82.19 534 THR A C 1
ATOM 4112 O O . THR A 1 534 ? 2.171 14.776 -28.754 1.00 82.19 534 THR A O 1
ATOM 4115 N N . GLY A 1 535 ? 3.703 16.315 -28.187 1.00 76.88 535 GLY A N 1
ATOM 4116 C CA . GLY A 1 535 ? 2.762 17.288 -27.639 1.00 76.88 535 GLY A CA 1
ATOM 4117 C C . GLY A 1 535 ? 3.418 18.119 -26.545 1.00 76.88 535 GLY A C 1
ATOM 4118 O O . GLY A 1 535 ? 4.446 17.724 -25.987 1.00 76.88 535 GLY A O 1
ATOM 4119 N N . ALA A 1 536 ? 2.830 19.272 -26.240 1.00 67.94 536 ALA A N 1
ATOM 4120 C CA . ALA A 1 536 ? 3.230 20.027 -25.063 1.00 67.94 536 ALA A CA 1
ATOM 4121 C C . ALA A 1 536 ? 2.757 19.278 -23.803 1.00 67.94 536 ALA A C 1
ATOM 4123 O O . ALA A 1 536 ? 1.639 18.757 -23.803 1.00 67.94 536 ALA A O 1
ATOM 4124 N N . PRO A 1 537 ? 3.578 19.201 -22.739 1.00 65.25 537 PRO A N 1
ATOM 4125 C CA . PRO A 1 537 ? 3.084 18.735 -21.450 1.00 65.25 537 PRO A CA 1
ATOM 4126 C C . PRO A 1 537 ? 1.951 19.665 -21.002 1.00 65.25 537 PRO A C 1
ATOM 4128 O O . PRO A 1 537 ? 1.977 20.857 -21.334 1.00 65.25 537 PRO A O 1
ATOM 4131 N N . ALA A 1 538 ? 0.965 19.150 -20.263 1.00 63.53 538 ALA A N 1
ATOM 4132 C CA . ALA A 1 538 ? -0.077 20.029 -19.751 1.00 63.53 538 ALA A CA 1
ATOM 4133 C C . ALA A 1 538 ? 0.588 21.122 -18.899 1.00 63.53 538 ALA A C 1
ATOM 4135 O O . ALA A 1 538 ? 1.474 20.862 -18.077 1.00 63.53 538 ALA A O 1
ATOM 4136 N N . THR A 1 539 ? 0.228 22.378 -19.156 1.00 57.84 539 THR A N 1
ATOM 4137 C CA . THR A 1 539 ? 0.717 23.494 -18.351 1.00 57.84 539 THR A CA 1
ATOM 4138 C C . THR A 1 539 ? 0.268 23.265 -16.919 1.00 57.84 539 THR A C 1
ATOM 4140 O O . THR A 1 539 ? -0.917 23.013 -16.701 1.00 57.84 539 THR A O 1
ATOM 4143 N N . LYS A 1 540 ? 1.198 23.357 -15.959 1.00 55.41 540 LYS A N 1
ATOM 4144 C CA . LYS A 1 540 ? 0.870 23.299 -14.532 1.00 55.41 540 LYS A CA 1
ATOM 4145 C C . LYS A 1 540 ? -0.223 24.330 -14.269 1.00 55.41 540 LYS A C 1
ATOM 4147 O O . LYS A 1 540 ? 0.033 25.529 -14.388 1.00 55.41 540 LYS A O 1
ATOM 4152 N N . ALA A 1 541 ? -1.442 23.860 -14.004 1.00 54.50 541 ALA A N 1
ATOM 4153 C CA . ALA A 1 541 ? -2.520 24.745 -13.600 1.00 54.50 541 ALA A CA 1
ATOM 4154 C C . ALA A 1 541 ? -2.057 25.500 -12.345 1.00 54.50 541 ALA A C 1
ATOM 4156 O O . ALA A 1 541 ? -1.266 24.966 -11.560 1.00 54.50 541 ALA A O 1
ATOM 4157 N N . ALA A 1 542 ? -2.487 26.756 -12.184 1.00 52.28 542 ALA A N 1
ATOM 4158 C CA . ALA A 1 542 ? -2.215 27.498 -10.957 1.00 52.28 542 ALA A CA 1
ATOM 4159 C C . ALA A 1 542 ? -2.635 26.622 -9.774 1.00 52.28 542 ALA A C 1
ATOM 4161 O O . ALA A 1 542 ? -3.748 26.112 -9.795 1.00 52.28 542 ALA A O 1
ATOM 4162 N N . GLU A 1 543 ? -1.740 26.409 -8.805 1.00 53.38 543 GLU A N 1
ATOM 4163 C CA . GLU A 1 543 ? -2.017 25.565 -7.644 1.00 53.38 543 GLU A CA 1
ATOM 4164 C C . GLU A 1 543 ? -3.255 26.118 -6.924 1.00 53.38 543 GLU A C 1
ATOM 4166 O O . GLU A 1 543 ? -3.157 27.191 -6.322 1.00 53.38 543 GLU A O 1
ATOM 4171 N N . PRO A 1 544 ? -4.422 25.448 -6.955 1.00 49.50 544 PRO A N 1
ATOM 4172 C CA . PRO A 1 544 ? -5.525 25.851 -6.096 1.00 49.50 544 PRO A CA 1
ATOM 4173 C C . PRO A 1 544 ? -5.033 25.841 -4.649 1.00 49.50 544 PRO A C 1
ATOM 4175 O O . PRO A 1 544 ? -4.479 24.855 -4.172 1.00 49.50 544 PRO A O 1
ATOM 4178 N N . ILE A 1 545 ? -5.165 26.945 -3.924 1.00 46.34 545 ILE A N 1
ATOM 4179 C CA . ILE A 1 545 ? -4.842 26.953 -2.498 1.00 46.34 545 ILE A CA 1
ATOM 4180 C C . ILE A 1 545 ? -5.991 26.220 -1.801 1.00 46.34 545 ILE A C 1
ATOM 4182 O O . ILE A 1 545 ? -7.030 26.815 -1.532 1.00 46.34 545 ILE A O 1
ATOM 4186 N N . TYR A 1 546 ? -5.848 24.918 -1.542 1.00 51.69 546 TYR A N 1
ATOM 4187 C CA . TYR A 1 546 ? -6.808 24.225 -0.683 1.00 51.69 546 TYR A CA 1
ATOM 4188 C C . TYR A 1 546 ? -6.523 24.626 0.764 1.00 51.69 546 TYR A C 1
ATOM 4190 O O . TYR A 1 546 ? -5.518 24.222 1.348 1.00 51.69 546 TYR A O 1
ATOM 4198 N N . THR A 1 547 ? -7.397 25.453 1.326 1.00 54.12 547 THR A N 1
ATOM 4199 C CA . THR A 1 547 ? -7.468 25.729 2.763 1.00 54.12 547 THR A CA 1
ATOM 4200 C C . THR A 1 547 ? -8.508 24.800 3.386 1.00 54.12 547 THR A C 1
ATOM 4202 O O . THR A 1 547 ? -9.671 24.845 2.989 1.00 54.12 547 THR A O 1
ATOM 4205 N N . GLY A 1 548 ? -8.113 23.987 4.368 1.00 70.06 548 GLY A N 1
ATOM 4206 C CA . GLY A 1 548 ? -9.025 23.117 5.121 1.00 70.06 548 GLY A CA 1
ATOM 4207 C C . GLY A 1 548 ? -9.194 21.706 4.545 1.00 70.06 548 GLY A C 1
ATOM 4208 O O . GLY A 1 548 ? -8.323 21.193 3.842 1.00 70.06 548 GLY A O 1
ATOM 4209 N N . ALA A 1 549 ? -10.306 21.056 4.897 1.00 83.94 549 ALA A N 1
ATOM 4210 C CA . ALA A 1 549 ? -10.564 19.659 4.563 1.00 83.94 549 ALA A CA 1
ATOM 4211 C C . ALA A 1 549 ? -10.865 19.446 3.069 1.00 83.94 549 ALA A C 1
ATOM 4213 O O . ALA A 1 549 ? -11.678 20.151 2.471 1.00 83.94 549 ALA A O 1
ATOM 4214 N N . ILE A 1 550 ? -10.242 18.427 2.477 1.00 87.06 550 ILE A N 1
ATOM 4215 C CA . ILE A 1 550 ? -10.422 18.031 1.080 1.00 87.06 550 ILE A CA 1
ATOM 4216 C C . ILE A 1 550 ? -11.399 16.862 1.033 1.00 87.06 550 ILE A C 1
ATOM 4218 O O . ILE A 1 550 ? -11.102 15.773 1.517 1.00 87.06 550 ILE A O 1
ATOM 4222 N N . ARG A 1 551 ? -12.572 17.081 0.442 1.00 88.69 551 ARG A N 1
ATOM 4223 C CA . ARG A 1 551 ? -13.602 16.053 0.281 1.00 88.69 551 ARG A CA 1
ATOM 4224 C C . ARG A 1 551 ? -13.545 15.445 -1.118 1.00 88.69 551 ARG A C 1
ATOM 4226 O O . ARG A 1 551 ? -13.431 16.181 -2.103 1.00 88.69 551 ARG A O 1
ATOM 4233 N N . SER A 1 552 ? -13.646 14.120 -1.192 1.00 89.81 552 SER A N 1
ATOM 4234 C CA . SER A 1 552 ? -13.749 13.398 -2.453 1.00 89.81 552 SER A CA 1
ATOM 4235 C C . SER A 1 552 ? -15.022 13.762 -3.200 1.00 89.81 552 SER A C 1
ATOM 4237 O O . SER A 1 552 ? -16.041 14.124 -2.607 1.00 89.81 552 SER A O 1
ATOM 4239 N N . GLU A 1 553 ? -14.995 13.621 -4.516 1.00 86.06 553 GLU A N 1
ATOM 4240 C CA . GLU A 1 553 ? -16.214 13.529 -5.302 1.00 86.06 553 GLU A CA 1
ATOM 4241 C C . GLU A 1 553 ? -17.029 12.321 -4.815 1.00 86.06 553 GLU A C 1
ATOM 4243 O O . GLU A 1 553 ? -16.478 11.341 -4.307 1.00 86.06 553 GLU A O 1
ATOM 4248 N N . GLY A 1 554 ? -18.356 12.450 -4.806 1.00 81.06 554 GLY A N 1
ATOM 4249 C CA . GLY A 1 554 ? -19.238 11.499 -4.115 1.00 81.06 554 GLY A CA 1
ATOM 4250 C C . GLY A 1 554 ? -19.132 11.521 -2.581 1.00 81.06 554 GLY A C 1
ATOM 4251 O O . GLY A 1 554 ? -19.860 10.803 -1.910 1.00 81.06 554 GLY A O 1
ATOM 4252 N N . GLY A 1 555 ? -18.255 12.347 -2.000 1.00 86.88 555 GLY A N 1
ATOM 4253 C CA . GLY A 1 555 ? -18.210 12.679 -0.577 1.00 86.88 555 GLY A CA 1
ATOM 4254 C C . GLY A 1 555 ? -17.918 11.540 0.399 1.00 86.88 555 GLY A C 1
ATOM 4255 O O . GLY A 1 555 ? -18.084 11.774 1.598 1.00 86.88 555 GLY A O 1
ATOM 4256 N N . GLN A 1 556 ? -17.498 10.370 -0.097 1.00 91.31 556 GLN A N 1
ATOM 4257 C CA . GLN A 1 556 ? -17.243 9.146 0.674 1.00 91.31 556 GLN A CA 1
ATOM 4258 C C . GLN A 1 556 ? -15.919 9.166 1.446 1.00 91.31 556 GLN A C 1
ATOM 4260 O O . GLN A 1 556 ? -15.763 8.418 2.410 1.00 91.31 556 GLN A O 1
ATOM 4265 N N . LEU A 1 557 ? -14.968 10.009 1.036 1.00 92.88 557 LEU A N 1
ATOM 4266 C CA . LEU A 1 557 ? -13.692 10.210 1.716 1.00 92.88 557 LEU A CA 1
ATOM 4267 C C . LEU A 1 557 ? -13.499 11.703 1.994 1.00 92.88 557 LEU A C 1
ATOM 4269 O O . LEU A 1 557 ? -13.690 12.536 1.111 1.00 92.88 557 LEU A O 1
ATOM 4273 N N . THR A 1 558 ? -13.118 12.064 3.215 1.00 92.69 558 THR A N 1
ATOM 4274 C CA . THR A 1 558 ? -12.744 13.443 3.561 1.00 92.69 558 THR A CA 1
ATOM 4275 C C . THR A 1 558 ? -11.400 13.447 4.258 1.00 92.69 558 THR A C 1
ATOM 4277 O O . THR A 1 558 ? -11.209 12.726 5.230 1.00 92.69 558 THR A O 1
ATOM 4280 N N . TRP A 1 559 ? -10.486 14.277 3.775 1.00 90.94 559 TRP A N 1
ATOM 4281 C CA . TRP A 1 559 ? -9.159 14.460 4.334 1.00 90.94 559 TRP A CA 1
ATOM 4282 C C . TRP A 1 559 ? -9.045 15.843 4.971 1.00 90.94 559 TRP A C 1
ATOM 4284 O O . TRP A 1 559 ? -8.815 16.842 4.291 1.00 90.94 559 TRP A O 1
ATOM 4294 N N . ASP A 1 560 ? -9.211 15.916 6.284 1.00 87.69 560 ASP A N 1
ATOM 4295 C CA . ASP A 1 560 ? -8.939 17.112 7.076 1.00 87.69 560 ASP A CA 1
ATOM 4296 C C . ASP A 1 560 ? -7.433 17.180 7.361 1.00 87.69 560 ASP A C 1
ATOM 4298 O O . ASP A 1 560 ? -6.940 16.582 8.310 1.00 87.69 560 ASP A O 1
ATOM 4302 N N . ALA A 1 561 ? -6.679 17.847 6.485 1.00 68.00 561 ALA A N 1
ATOM 4303 C CA . ALA A 1 561 ? -5.213 17.852 6.489 1.00 68.00 561 ALA A CA 1
ATOM 4304 C C . ALA A 1 561 ? -4.596 18.936 7.397 1.00 68.00 561 ALA A C 1
ATOM 4306 O O . ALA A 1 561 ? -3.554 19.504 7.065 1.00 68.00 561 ALA A O 1
ATOM 4307 N N . ASN A 1 562 ? -5.228 19.242 8.533 1.00 71.62 562 ASN A N 1
ATOM 4308 C CA . ASN A 1 562 ? -4.731 20.210 9.513 1.00 71.62 562 ASN A CA 1
ATOM 4309 C C . ASN A 1 562 ? -3.532 19.651 10.297 1.00 71.62 562 ASN A C 1
ATOM 4311 O O . ASN A 1 562 ? -3.636 19.357 11.485 1.00 71.62 562 ASN A O 1
ATOM 4315 N N . ALA A 1 563 ? -2.389 19.473 9.631 1.00 63.06 563 ALA A N 1
ATOM 4316 C CA . ALA A 1 563 ? -1.174 18.967 10.260 1.00 63.06 563 ALA A CA 1
ATOM 4317 C C . ALA A 1 563 ? -0.762 19.846 11.466 1.00 63.06 563 ALA A C 1
ATOM 4319 O O . ALA A 1 563 ? -0.809 21.074 11.365 1.00 63.06 563 ALA A O 1
ATOM 4320 N N . PRO A 1 564 ? -0.343 19.251 12.602 1.00 71.62 564 PRO A N 1
ATOM 4321 C CA . PRO A 1 564 ? -0.091 17.823 12.825 1.00 71.62 564 PRO A CA 1
ATOM 4322 C C . PRO A 1 564 ? -1.316 17.013 13.299 1.00 71.62 564 PRO A C 1
ATOM 4324 O O . PRO A 1 564 ? -1.152 15.858 13.676 1.00 71.62 564 PRO A O 1
ATOM 4327 N N . HIS A 1 565 ? -2.522 17.586 13.285 1.00 85.44 565 HIS A N 1
ATOM 4328 C CA . HIS A 1 565 ? -3.764 16.983 13.783 1.00 85.44 565 HIS A CA 1
ATOM 4329 C C . HIS A 1 565 ? -4.720 16.548 12.661 1.00 85.44 565 HIS A C 1
ATOM 4331 O O . HIS A 1 565 ? -5.936 16.752 12.739 1.00 85.44 565 HIS A O 1
ATOM 4337 N N . GLY A 1 566 ? -4.169 15.965 11.596 1.00 90.62 566 GLY A N 1
ATOM 4338 C CA . GLY A 1 566 ? -4.956 15.516 10.460 1.00 90.62 566 GLY A CA 1
ATOM 4339 C C . GLY A 1 566 ? -5.927 14.388 10.820 1.00 90.62 566 GLY A C 1
ATOM 4340 O O . GLY A 1 566 ? -5.643 13.547 11.678 1.00 90.62 566 GLY A O 1
ATOM 4341 N N . VAL A 1 567 ? -7.077 14.360 10.150 1.00 94.50 567 VAL A N 1
ATOM 4342 C CA . VAL A 1 567 ? -8.096 13.312 10.293 1.00 94.50 567 VAL A CA 1
ATOM 4343 C C . VAL A 1 567 ? -8.638 12.934 8.921 1.00 94.50 567 VAL A C 1
ATOM 4345 O O . VAL A 1 567 ? -8.934 13.791 8.091 1.00 94.50 567 VAL A O 1
ATOM 4348 N N . VAL A 1 568 ? -8.805 11.638 8.693 1.00 96.06 568 VAL A N 1
ATOM 4349 C CA . VAL A 1 568 ? -9.478 11.080 7.526 1.00 96.06 568 VAL A CA 1
ATOM 4350 C C . VAL A 1 568 ? -10.799 10.469 7.959 1.00 96.06 568 VAL A C 1
ATOM 4352 O O . VAL A 1 568 ? -10.854 9.669 8.894 1.00 96.06 568 VAL A O 1
ATOM 4355 N N . LEU A 1 569 ? -11.860 10.854 7.260 1.00 96.56 569 LEU A N 1
ATOM 4356 C CA . LEU A 1 569 ? -13.202 10.325 7.440 1.00 96.56 569 LEU A CA 1
ATOM 4357 C C . LEU A 1 569 ? -13.557 9.451 6.247 1.00 96.56 569 LEU A C 1
ATOM 4359 O O . LEU A 1 569 ? -13.436 9.886 5.101 1.00 96.56 569 LEU A O 1
ATOM 4363 N N . ILE A 1 570 ? -14.026 8.243 6.532 1.00 96.12 570 ILE A N 1
ATOM 4364 C CA . ILE A 1 570 ? -14.665 7.367 5.555 1.00 96.12 570 ILE A CA 1
ATOM 4365 C C . ILE A 1 570 ? -16.153 7.372 5.872 1.00 96.12 570 ILE A C 1
ATOM 4367 O O . ILE A 1 570 ? -16.537 7.047 6.994 1.00 96.12 570 ILE A O 1
ATOM 4371 N N . ASP A 1 571 ? -16.980 7.732 4.898 1.00 94.00 571 ASP A N 1
ATOM 4372 C CA . ASP A 1 571 ? -18.428 7.813 5.059 1.00 94.00 571 ASP A CA 1
ATOM 4373 C C . ASP A 1 571 ? -19.145 7.179 3.868 1.00 94.00 571 ASP A C 1
ATOM 4375 O O . ASP A 1 571 ? -19.463 7.814 2.862 1.00 94.00 571 ASP A O 1
ATOM 4379 N N . THR A 1 572 ? -19.374 5.878 3.981 1.00 93.12 572 THR A N 1
ATOM 4380 C CA . THR A 1 572 ? -20.183 5.110 3.033 1.00 93.12 572 THR A CA 1
ATOM 4381 C C . THR A 1 572 ? -21.435 4.594 3.747 1.00 93.12 572 THR A C 1
ATOM 4383 O O . THR A 1 572 ? -21.482 4.602 4.987 1.00 93.12 572 THR A O 1
ATOM 4386 N N . PRO A 1 573 ? -22.453 4.103 3.019 1.00 91.19 573 PRO A N 1
ATOM 4387 C CA . PRO A 1 573 ? -23.652 3.572 3.658 1.00 91.19 573 PRO A CA 1
ATOM 4388 C C . PRO A 1 573 ? -23.354 2.386 4.583 1.00 91.19 573 PRO A C 1
ATOM 4390 O O . PRO A 1 573 ? -23.970 2.261 5.633 1.00 91.19 573 PRO A O 1
ATOM 4393 N N . ARG A 1 574 ? -22.371 1.546 4.231 1.00 93.06 574 ARG A N 1
ATOM 4394 C CA . ARG A 1 574 ? -22.066 0.286 4.934 1.00 93.06 574 ARG A CA 1
ATOM 4395 C C . ARG A 1 574 ? -20.821 0.338 5.813 1.00 93.06 574 ARG A C 1
ATOM 4397 O O . ARG A 1 574 ? -20.729 -0.431 6.765 1.00 93.06 574 ARG A O 1
ATOM 4404 N N . SER A 1 575 ? -19.877 1.219 5.498 1.00 95.69 575 SER A N 1
ATOM 4405 C CA . SER A 1 575 ? -18.604 1.370 6.205 1.00 95.69 575 SER A CA 1
ATOM 4406 C C . SER A 1 575 ? -18.337 2.826 6.567 1.00 95.69 575 SER A C 1
ATOM 4408 O O . SER A 1 575 ? -18.412 3.715 5.714 1.00 95.69 575 SER A O 1
ATOM 4410 N N . LYS A 1 576 ? -17.996 3.063 7.832 1.00 96.06 576 LYS A N 1
ATOM 4411 C CA . LYS A 1 576 ? -17.743 4.384 8.409 1.00 96.06 576 LYS A CA 1
ATOM 4412 C C . LYS A 1 576 ? -16.461 4.344 9.228 1.00 96.06 576 LYS A C 1
ATOM 4414 O O . LYS A 1 576 ? -16.257 3.382 9.960 1.00 96.06 576 LYS A O 1
ATOM 4419 N N . ALA A 1 577 ? -15.591 5.343 9.124 1.00 98.06 577 ALA A N 1
ATOM 4420 C CA . ALA A 1 577 ? -14.367 5.371 9.923 1.00 98.06 577 ALA A CA 1
ATOM 4421 C C . ALA A 1 577 ? -13.866 6.784 10.220 1.00 98.06 577 ALA A C 1
ATOM 4423 O O . ALA A 1 577 ? -14.023 7.694 9.407 1.00 98.06 577 ALA A O 1
ATOM 4424 N N . VAL A 1 578 ? -13.199 6.916 11.365 1.00 98.19 578 VAL A N 1
ATOM 4425 C CA . VAL A 1 578 ? -12.399 8.075 11.768 1.00 98.19 578 VAL A CA 1
ATOM 4426 C C . VAL A 1 578 ? -10.967 7.589 11.980 1.00 98.19 578 VAL A C 1
ATOM 4428 O O . VAL A 1 578 ? -10.724 6.685 12.780 1.00 98.19 578 VAL A O 1
ATOM 4431 N N . ILE A 1 579 ? -10.024 8.158 11.231 1.00 98.06 579 ILE A N 1
ATOM 4432 C CA . ILE A 1 579 ? -8.611 7.765 11.233 1.00 98.06 579 ILE A CA 1
ATOM 4433 C C . ILE A 1 579 ? -7.764 9.016 11.441 1.00 98.06 579 ILE A C 1
ATOM 4435 O O . ILE A 1 579 ? -7.850 9.938 10.637 1.00 98.06 579 ILE A O 1
ATOM 4439 N N . GLY A 1 580 ? -6.930 9.064 12.475 1.00 96.62 580 GLY A N 1
ATOM 4440 C CA . GLY A 1 580 ? -6.036 10.200 12.706 1.00 96.62 580 GLY A CA 1
ATOM 4441 C C . GLY A 1 580 ? -6.156 10.804 14.099 1.00 96.62 580 GLY A C 1
ATOM 4442 O O . GLY A 1 580 ? -6.531 10.131 15.061 1.00 96.62 580 GLY A O 1
ATOM 4443 N N . PHE A 1 581 ? -5.835 12.095 14.197 1.00 96.25 581 PHE A N 1
ATOM 4444 C CA . PHE A 1 581 ? -5.771 12.839 15.454 1.00 96.25 581 PHE A CA 1
ATOM 4445 C C . PHE A 1 581 ? -7.142 13.379 15.878 1.00 96.25 581 PHE A C 1
ATOM 4447 O O . PHE A 1 581 ? -7.474 14.557 15.707 1.00 96.25 581 PHE A O 1
ATOM 4454 N N . ALA A 1 582 ? -7.975 12.470 16.376 1.00 92.44 582 ALA A N 1
ATOM 4455 C CA . ALA A 1 582 ? -9.410 12.676 16.541 1.00 92.44 582 ALA A CA 1
ATOM 4456 C C . ALA A 1 582 ? -9.873 12.825 18.006 1.00 92.44 582 ALA A C 1
ATOM 4458 O O . ALA A 1 582 ? -11.059 13.044 18.251 1.00 92.44 582 ALA A O 1
ATOM 4459 N N . ASN A 1 583 ? -8.964 12.723 18.978 1.00 91.31 583 ASN A N 1
ATOM 4460 C CA . ASN A 1 583 ? -9.300 12.727 20.403 1.00 91.31 583 ASN A CA 1
ATOM 4461 C C . ASN A 1 583 ? -10.093 13.969 20.833 1.00 91.31 583 ASN A C 1
ATOM 4463 O O . ASN A 1 583 ? -9.740 15.101 20.500 1.00 91.31 583 ASN A O 1
ATOM 4467 N N . GLY A 1 584 ? -11.162 13.749 21.602 1.00 88.69 584 GLY A N 1
ATOM 4468 C CA . GLY A 1 584 ? -12.016 14.802 22.159 1.00 88.69 584 GLY A CA 1
ATOM 4469 C C . GLY A 1 584 ? -12.880 15.541 21.131 1.00 88.69 584 GLY A C 1
ATOM 4470 O O . GLY A 1 584 ? -13.615 16.456 21.502 1.00 88.69 584 GLY A O 1
ATOM 4471 N N . ARG A 1 585 ? -12.821 15.160 19.849 1.00 93.25 585 ARG A N 1
ATOM 4472 C CA . ARG A 1 585 ? -13.661 15.704 18.776 1.00 93.25 585 ARG A CA 1
ATOM 4473 C C . ARG A 1 585 ? -14.797 14.731 18.471 1.00 93.25 585 ARG A C 1
ATOM 4475 O O . ARG A 1 585 ? -14.623 13.519 18.510 1.00 93.25 585 ARG A O 1
ATOM 4482 N N . THR A 1 586 ? -15.961 15.268 18.125 1.00 96.06 586 THR A N 1
ATOM 4483 C CA . THR A 1 586 ? -17.129 14.473 17.726 1.00 96.06 586 THR A CA 1
ATOM 4484 C C . THR A 1 586 ? -17.266 14.469 16.210 1.00 96.06 586 THR A C 1
ATOM 4486 O O . THR A 1 586 ? -17.287 15.532 15.590 1.00 96.06 586 THR A O 1
ATOM 4489 N N . PHE A 1 587 ? -17.409 13.284 15.619 1.00 95.25 587 PHE A N 1
ATOM 4490 C CA . PHE A 1 587 ? -17.566 13.104 14.177 1.00 95.25 587 PHE A CA 1
ATOM 4491 C C . PHE A 1 587 ? -18.884 12.401 13.890 1.00 95.25 587 PHE A C 1
ATOM 4493 O O . PHE A 1 587 ? -19.089 11.281 14.347 1.00 95.25 587 PHE A O 1
ATOM 4500 N N . ALA A 1 588 ? -19.766 13.048 13.132 1.00 93.44 588 ALA A N 1
ATOM 4501 C CA . ALA A 1 588 ? -21.012 12.453 12.660 1.00 93.44 588 ALA A CA 1
ATOM 4502 C C . ALA A 1 588 ? -20.863 12.050 11.188 1.00 93.44 588 ALA A C 1
ATOM 4504 O O . ALA A 1 588 ? -20.543 12.891 10.349 1.00 93.44 588 ALA A O 1
ATOM 4505 N N . LEU A 1 589 ? -21.097 10.773 10.896 1.00 93.06 589 LEU A N 1
ATOM 4506 C CA . LEU A 1 589 ? -20.957 10.152 9.578 1.00 93.06 589 LEU A CA 1
ATOM 4507 C C . LEU A 1 589 ? -22.324 9.598 9.143 1.00 93.06 589 LEU A C 1
ATOM 4509 O O . LEU A 1 589 ? -22.994 8.941 9.939 1.00 93.06 589 LEU A O 1
ATOM 4513 N N . GLY A 1 590 ? -22.749 9.835 7.903 1.00 87.50 590 GLY A N 1
ATOM 4514 C CA . GLY A 1 590 ? -24.082 9.486 7.395 1.00 87.50 590 GLY A CA 1
ATOM 4515 C C . GLY A 1 590 ? -25.159 10.559 7.622 1.00 87.50 590 GLY A C 1
ATOM 4516 O O . GLY A 1 590 ? -24.864 11.724 7.897 1.00 87.50 590 GLY A O 1
ATOM 4517 N N . GLY A 1 591 ? -26.432 10.163 7.505 1.00 75.38 591 GLY A N 1
ATOM 4518 C CA . GLY A 1 591 ? -27.604 11.046 7.571 1.00 75.38 591 GLY A CA 1
ATOM 4519 C C . GLY A 1 591 ? -28.192 11.426 6.202 1.00 75.38 591 GLY A C 1
ATOM 4520 O O . GLY A 1 591 ? -27.743 10.963 5.155 1.00 75.38 591 GLY A O 1
ATOM 4521 N N . GLU A 1 592 ? -29.220 12.282 6.212 1.00 59.69 592 GLU A N 1
ATOM 4522 C CA . GLU A 1 592 ? -30.061 12.619 5.043 1.00 59.69 592 GLU A CA 1
ATOM 4523 C C . GLU A 1 592 ? -29.339 13.349 3.895 1.00 59.69 592 GLU A C 1
ATOM 4525 O O . GLU A 1 592 ? -29.840 13.374 2.775 1.00 59.69 592 GLU A O 1
ATOM 4530 N N . THR A 1 593 ? -28.152 13.911 4.144 1.00 48.88 593 THR A N 1
ATOM 4531 C CA . THR A 1 593 ? -27.361 14.689 3.170 1.00 48.88 593 THR A CA 1
ATOM 4532 C C . THR A 1 593 ? -26.055 13.998 2.752 1.00 48.88 593 THR A C 1
ATOM 4534 O O . THR A 1 593 ? -25.146 14.635 2.210 1.00 48.88 593 THR A O 1
ATOM 4537 N N . GLY A 1 594 ? -25.940 12.688 2.999 1.00 49.03 594 GLY A N 1
ATOM 4538 C CA . GLY A 1 594 ? -24.807 11.876 2.564 1.00 49.03 594 GLY A CA 1
ATOM 4539 C C . GLY A 1 594 ? -24.717 11.802 1.038 1.00 49.03 594 GLY A C 1
ATOM 4540 O O . GLY A 1 594 ? -25.697 11.534 0.349 1.00 49.03 594 GLY A O 1
ATOM 4541 N N . ALA A 1 595 ? -23.520 11.994 0.488 1.00 44.34 595 ALA A N 1
ATOM 4542 C CA . ALA A 1 595 ? -23.292 12.008 -0.959 1.00 44.34 595 ALA A CA 1
ATOM 4543 C C . ALA A 1 595 ? -23.418 10.615 -1.637 1.00 44.34 595 ALA A C 1
ATOM 4545 O O . ALA A 1 595 ? -23.243 10.499 -2.846 1.00 44.34 595 ALA A O 1
ATOM 4546 N N . SER A 1 596 ? -23.789 9.581 -0.868 1.00 46.81 596 SER A N 1
ATOM 4547 C CA . SER A 1 596 ? -24.094 8.210 -1.309 1.00 46.81 596 SER A CA 1
ATOM 4548 C C . SER A 1 596 ? -25.543 7.767 -1.009 1.00 46.81 596 SER A C 1
ATOM 4550 O O . SER A 1 596 ? -25.862 6.586 -1.145 1.00 46.81 596 SER A O 1
ATOM 4552 N N . GLY A 1 597 ? -26.426 8.699 -0.626 1.00 58.94 597 GLY A N 1
ATOM 4553 C CA . GLY A 1 597 ? -27.796 8.424 -0.172 1.00 58.94 597 GLY A CA 1
ATOM 4554 C C . GLY A 1 597 ? -27.950 8.506 1.353 1.00 58.94 597 GLY A C 1
ATOM 4555 O O . GLY A 1 597 ? -26.969 8.616 2.087 1.00 58.94 597 GLY A O 1
ATOM 4556 N N . SER A 1 598 ? -29.198 8.480 1.834 1.00 71.88 598 SER A N 1
ATOM 4557 C CA . SER A 1 598 ? -29.511 8.475 3.272 1.00 71.88 598 SER A CA 1
ATOM 4558 C C . SER A 1 598 ? -29.059 7.151 3.902 1.00 71.88 598 SER A C 1
ATOM 4560 O O . SER A 1 598 ? -29.597 6.100 3.564 1.00 71.88 598 SER A O 1
ATOM 4562 N N . SER A 1 599 ? -28.087 7.199 4.815 1.00 83.94 599 SER A N 1
ATOM 4563 C CA . SER A 1 599 ? -27.663 6.063 5.652 1.00 83.94 599 SER A CA 1
ATOM 4564 C C . SER A 1 599 ? -27.848 6.395 7.129 1.00 83.94 599 SER A C 1
ATOM 4566 O O . SER A 1 599 ? -27.825 7.578 7.478 1.00 83.94 599 SER A O 1
ATOM 4568 N N . ALA A 1 600 ? -27.881 5.385 8.003 1.00 86.56 600 ALA A N 1
ATOM 4569 C CA . ALA A 1 600 ? -27.762 5.588 9.452 1.00 86.56 600 ALA A CA 1
ATOM 4570 C C . ALA A 1 600 ? -26.654 6.575 9.815 1.00 86.56 600 ALA A C 1
ATOM 4572 O O . ALA A 1 600 ? -25.526 6.483 9.312 1.00 86.56 600 ALA A O 1
ATOM 4573 N N . ARG A 1 601 ? -26.994 7.533 10.681 1.00 93.31 601 ARG A N 1
ATOM 4574 C CA . ARG A 1 601 ? -26.015 8.411 11.304 1.00 93.31 601 ARG A CA 1
ATOM 4575 C C . ARG A 1 601 ? -25.269 7.629 12.374 1.00 93.31 601 ARG A C 1
ATOM 4577 O O . ARG A 1 601 ? -25.869 7.059 13.283 1.00 93.31 601 ARG A O 1
ATOM 4584 N N . VAL A 1 602 ? -23.948 7.646 12.274 1.00 95.38 602 VAL A N 1
ATOM 4585 C CA . VAL A 1 602 ? -23.046 7.123 13.295 1.00 95.38 602 VAL A CA 1
ATOM 4586 C C . VAL A 1 602 ? -22.207 8.274 13.804 1.00 95.38 602 VAL A C 1
ATOM 4588 O O . VAL A 1 602 ? -21.495 8.918 13.031 1.00 95.38 602 VAL A O 1
ATOM 4591 N N . THR A 1 603 ? -22.296 8.536 15.101 1.00 97.31 603 THR A N 1
ATOM 4592 C CA . THR A 1 603 ? -21.454 9.524 15.767 1.00 97.31 603 THR A CA 1
ATOM 4593 C C . THR A 1 603 ? -20.362 8.804 16.538 1.00 97.31 603 THR A C 1
ATOM 4595 O O . THR A 1 603 ? -20.651 7.927 17.349 1.00 97.31 603 THR A O 1
ATOM 4598 N N . ILE A 1 604 ? -19.112 9.181 16.284 1.00 98.19 604 ILE A N 1
ATOM 4599 C CA . ILE A 1 604 ? -17.925 8.650 16.951 1.00 98.19 604 ILE A CA 1
ATOM 4600 C C . ILE A 1 604 ? -17.271 9.803 17.710 1.00 98.19 604 ILE A C 1
ATOM 4602 O O . ILE A 1 604 ? -16.932 10.829 17.114 1.00 98.19 604 ILE A O 1
ATOM 4606 N N . HIS A 1 605 ? -17.090 9.633 19.016 1.00 98.19 605 HIS A N 1
ATOM 4607 C CA . HIS A 1 605 ? -16.351 10.559 19.871 1.00 98.19 605 HIS A CA 1
ATOM 4608 C C . HIS A 1 605 ? -15.162 9.821 20.504 1.00 98.19 605 HIS A C 1
ATOM 4610 O O . HIS A 1 605 ? -15.326 9.175 21.545 1.00 98.19 605 HIS A O 1
ATOM 4616 N N . PRO A 1 606 ? -13.973 9.856 19.871 1.00 97.88 606 PRO A N 1
ATOM 4617 C CA . PRO A 1 606 ? -12.780 9.218 20.412 1.00 97.88 606 PRO A CA 1
ATOM 4618 C C . PRO A 1 606 ? -12.354 9.873 21.729 1.00 97.88 606 PRO A C 1
ATOM 4620 O O . PRO A 1 606 ? -12.234 11.097 21.827 1.00 97.88 606 PRO A O 1
ATOM 4623 N N . GLY A 1 607 ? -12.108 9.047 22.741 1.00 96.56 607 GLY A N 1
ATOM 4624 C CA . GLY A 1 607 ? -11.566 9.460 24.029 1.00 96.56 607 GLY A CA 1
ATOM 4625 C C . GLY A 1 607 ? -10.053 9.679 23.981 1.00 96.56 607 GLY A C 1
ATOM 4626 O O . GLY A 1 607 ? -9.449 9.797 22.920 1.00 96.56 607 GLY A O 1
ATOM 4627 N N . LYS A 1 608 ? -9.420 9.739 25.156 1.00 96.12 608 LYS A N 1
ATOM 4628 C CA . LYS A 1 608 ? -7.973 9.959 25.275 1.00 96.12 608 LYS A CA 1
ATOM 4629 C C . LYS A 1 608 ? -7.176 8.696 24.925 1.00 96.12 608 LYS A C 1
ATOM 4631 O O . LYS A 1 608 ? -7.424 7.634 25.488 1.00 96.12 608 LYS A O 1
ATOM 4636 N N . THR A 1 609 ? -6.156 8.861 24.090 1.00 95.94 609 THR A N 1
ATOM 4637 C CA . THR A 1 609 ? -5.174 7.840 23.688 1.00 95.94 609 THR A CA 1
ATOM 4638 C C . THR A 1 609 ? -3.740 8.313 23.975 1.00 95.94 609 THR A C 1
ATOM 4640 O O . THR A 1 609 ? -3.506 9.467 24.333 1.00 95.94 609 THR A O 1
ATOM 4643 N N . LEU A 1 610 ? -2.756 7.425 23.844 1.00 94.25 610 LEU A N 1
ATOM 4644 C CA . LEU A 1 610 ? -1.341 7.633 24.155 1.00 94.25 610 LEU A CA 1
ATOM 4645 C C . LEU A 1 610 ? -0.645 8.593 23.182 1.00 94.25 610 LEU A C 1
ATOM 4647 O O . LEU A 1 610 ? 0.408 9.132 23.523 1.00 94.25 610 LEU A O 1
ATOM 4651 N N . GLN A 1 611 ? -1.183 8.767 21.973 1.00 92.88 611 GLN A N 1
ATOM 4652 C CA . GLN A 1 611 ? -0.597 9.600 20.910 1.00 92.88 611 GLN A CA 1
ATOM 4653 C C . GLN A 1 611 ? -1.582 10.598 20.302 1.00 92.88 611 GLN A C 1
ATOM 4655 O O . GLN A 1 611 ? -1.351 11.108 19.209 1.00 92.88 611 GLN A O 1
ATOM 4660 N N . ASP A 1 612 ? -2.701 10.831 20.976 1.00 93.94 612 ASP A N 1
ATOM 4661 C CA . ASP A 1 612 ? -3.811 11.613 20.447 1.00 93.94 612 ASP A CA 1
ATOM 4662 C C . ASP A 1 612 ? -4.344 11.167 19.084 1.00 93.94 612 ASP A C 1
ATOM 4664 O O . ASP A 1 612 ? -4.931 11.955 18.351 1.00 93.94 612 ASP A O 1
ATOM 4668 N N . TRP A 1 613 ? -4.147 9.888 18.764 1.00 96.31 613 TRP A N 1
ATOM 4669 C CA . TRP A 1 613 ? -4.400 9.284 17.465 1.00 96.31 613 TRP A CA 1
ATOM 4670 C C . TRP A 1 613 ? -5.087 7.925 17.614 1.00 96.31 613 TRP A C 1
ATOM 4672 O O . TRP A 1 613 ? -4.808 7.190 18.566 1.00 96.31 613 TRP A O 1
ATOM 4682 N N . SER A 1 614 ? -5.975 7.580 16.679 1.00 97.56 614 SER A N 1
ATOM 4683 C CA . SER A 1 614 ? -6.583 6.248 16.584 1.00 97.56 614 SER A CA 1
ATOM 4684 C C . SER A 1 614 ? -7.147 5.951 15.189 1.00 97.56 614 SER A C 1
ATOM 4686 O O . SER A 1 614 ? -7.317 6.840 14.353 1.00 97.56 614 SER A O 1
ATOM 4688 N N . VAL A 1 615 ? -7.456 4.676 14.957 1.00 98.44 615 VAL A N 1
ATOM 4689 C CA . VAL A 1 615 ? -8.328 4.179 13.888 1.00 98.44 615 VAL A CA 1
ATOM 4690 C C . VAL A 1 615 ? -9.565 3.591 14.550 1.00 98.44 615 VAL A C 1
ATOM 4692 O O . VAL A 1 615 ? -9.449 2.602 15.272 1.00 98.44 615 VAL A O 1
ATOM 4695 N N . ILE A 1 616 ? -10.738 4.162 14.283 1.00 98.62 616 ILE A N 1
ATOM 4696 C CA . ILE A 1 616 ? -12.034 3.601 14.682 1.00 98.62 616 ILE A CA 1
ATOM 4697 C C . ILE A 1 616 ? -12.869 3.428 13.421 1.00 98.62 616 ILE A C 1
ATOM 4699 O O . ILE A 1 616 ? -13.196 4.410 12.757 1.00 98.62 616 ILE A O 1
ATOM 4703 N N . GLY A 1 617 ? -13.195 2.186 13.076 1.00 98.19 617 GLY A N 1
ATOM 4704 C CA . GLY A 1 617 ? -13.976 1.858 11.888 1.00 98.19 617 GLY A CA 1
ATOM 4705 C C . GLY A 1 617 ? -15.126 0.916 12.204 1.00 98.19 617 GLY A C 1
ATOM 4706 O O . GLY A 1 617 ? -14.965 -0.024 12.970 1.00 98.19 617 GLY A O 1
ATOM 4707 N N . LEU A 1 618 ? -16.275 1.155 11.588 1.00 97.88 618 LEU A N 1
ATOM 4708 C CA . LEU A 1 618 ? -17.490 0.360 11.674 1.00 97.88 618 LEU A CA 1
ATOM 4709 C C . LEU A 1 618 ? -17.854 -0.130 10.275 1.00 97.88 618 LEU A C 1
ATOM 4711 O O . LEU A 1 618 ? -17.941 0.674 9.350 1.00 97.88 618 LEU A O 1
ATOM 4715 N N . MET A 1 619 ? -18.105 -1.426 10.127 1.00 96.88 619 MET A N 1
ATOM 4716 C CA . MET A 1 619 ? -18.531 -2.031 8.866 1.00 96.88 619 MET A CA 1
ATOM 4717 C C . MET A 1 619 ? -19.715 -2.970 9.090 1.00 96.88 619 MET A C 1
ATOM 4719 O O . MET A 1 619 ? -19.622 -3.926 9.859 1.00 96.88 619 MET A O 1
ATOM 4723 N N . ALA A 1 620 ? -20.822 -2.750 8.387 1.00 95.44 620 ALA A N 1
ATOM 4724 C CA . ALA A 1 620 ? -21.917 -3.712 8.338 1.00 95.44 620 ALA A CA 1
ATOM 4725 C C . ALA A 1 620 ? -21.425 -5.029 7.713 1.00 95.44 620 ALA A C 1
ATOM 4727 O O . ALA A 1 620 ? -20.664 -5.022 6.741 1.00 95.44 620 ALA A O 1
ATOM 4728 N N . LYS A 1 621 ? -21.842 -6.177 8.250 1.00 93.69 621 LYS A N 1
ATOM 4729 C CA . LYS A 1 621 ? -21.562 -7.509 7.683 1.00 93.69 621 LYS A CA 1
ATOM 4730 C C . LYS A 1 621 ? -22.532 -7.837 6.542 1.00 93.69 621 LYS A C 1
ATOM 4732 O O . LYS A 1 621 ? -22.147 -8.542 5.613 1.00 93.69 621 LYS A O 1
ATOM 4737 N N . SER A 1 622 ? -23.745 -7.279 6.583 1.00 86.88 622 SER A N 1
ATOM 4738 C CA . SER A 1 622 ? -24.780 -7.415 5.547 1.00 86.88 622 SER A CA 1
ATOM 4739 C C . SER A 1 622 ? -24.712 -6.302 4.492 1.00 86.88 622 SER A C 1
ATOM 4741 O O . SER A 1 622 ? -23.894 -5.386 4.605 1.00 86.88 622 SER A O 1
ATOM 4743 N N . ASP A 1 623 ? -25.558 -6.385 3.459 1.00 84.00 623 ASP A N 1
ATOM 4744 C CA . ASP A 1 623 ? -25.717 -5.355 2.416 1.00 84.00 623 ASP A CA 1
ATOM 4745 C C . ASP A 1 623 ? -26.497 -4.109 2.863 1.00 84.00 623 ASP A C 1
ATOM 4747 O O . ASP A 1 623 ? -26.626 -3.162 2.089 1.00 84.00 623 ASP A O 1
ATOM 4751 N N . ARG A 1 624 ? -26.959 -4.078 4.117 1.00 85.44 624 ARG A N 1
ATOM 4752 C CA . ARG A 1 624 ? -27.665 -2.941 4.718 1.00 85.44 624 ARG A CA 1
ATOM 4753 C C . ARG A 1 624 ? -26.720 -2.011 5.476 1.00 85.44 624 ARG A C 1
ATOM 4755 O O . ARG A 1 624 ? -25.575 -2.374 5.756 1.00 85.44 624 ARG A O 1
ATOM 4762 N N . ASP A 1 625 ? -27.193 -0.805 5.790 1.00 88.81 625 ASP A N 1
ATOM 4763 C CA . ASP A 1 625 ? -26.448 0.109 6.658 1.00 88.81 625 ASP A CA 1
ATOM 4764 C C . ASP A 1 625 ? -26.380 -0.419 8.112 1.00 88.81 625 ASP A C 1
ATOM 4766 O O . ASP A 1 625 ? -27.182 -1.277 8.487 1.00 88.81 625 ASP A O 1
ATOM 4770 N N . PRO A 1 626 ? -25.417 0.041 8.936 1.00 91.94 626 PRO A N 1
ATOM 4771 C CA . PRO A 1 626 ? -25.237 -0.464 10.299 1.00 91.94 626 PRO A CA 1
ATOM 4772 C C . PRO A 1 626 ? -26.401 -0.208 11.267 1.00 91.94 626 PRO A C 1
ATOM 4774 O O . PRO A 1 626 ? -26.372 -0.769 12.354 1.00 91.94 626 PRO A O 1
ATOM 4777 N N . GLY A 1 627 ? -27.355 0.667 10.933 1.00 92.94 627 GLY A N 1
ATOM 4778 C CA . GLY A 1 627 ? -28.517 0.982 11.770 1.00 92.94 627 GLY A CA 1
ATOM 4779 C C . GLY A 1 627 ? -29.760 0.162 11.429 1.00 92.94 627 GLY A C 1
ATOM 4780 O O . GLY A 1 627 ? -30.731 0.193 12.182 1.00 92.94 627 GLY A O 1
ATOM 4781 N N . ALA A 1 628 ? -29.750 -0.568 10.314 1.00 93.88 628 ALA A N 1
ATOM 4782 C CA . ALA A 1 628 ? -30.777 -1.546 9.980 1.00 93.88 628 ALA A CA 1
ATOM 4783 C C . ALA A 1 628 ? -30.535 -2.882 10.713 1.00 93.88 628 ALA A C 1
ATOM 4785 O O . ALA A 1 628 ? -29.396 -3.176 11.087 1.00 93.88 628 ALA A O 1
ATOM 4786 N N . PRO A 1 629 ? -31.562 -3.743 10.867 1.00 95.62 629 PRO A N 1
ATOM 4787 C CA . PRO A 1 629 ? -31.391 -5.044 11.506 1.00 95.62 629 PRO A CA 1
ATOM 4788 C C . PRO A 1 629 ? -30.252 -5.867 10.884 1.00 95.62 629 PRO A C 1
ATOM 4790 O O . PRO A 1 629 ? -30.148 -6.012 9.662 1.00 95.62 629 PRO A O 1
ATOM 4793 N N . GLY A 1 630 ? -29.390 -6.449 11.707 1.00 95.75 630 GLY A N 1
ATOM 4794 C CA . GLY A 1 630 ? -28.229 -7.202 11.250 1.00 95.75 630 GLY A CA 1
ATOM 4795 C C . GLY A 1 630 ? -27.002 -6.978 12.116 1.00 95.75 630 GLY A C 1
ATOM 4796 O O . GLY A 1 630 ? -27.078 -6.482 13.233 1.00 95.75 630 GLY A O 1
ATOM 4797 N N . GLU A 1 631 ? -25.853 -7.386 11.592 1.00 96.75 631 GLU A N 1
ATOM 4798 C CA . GLU A 1 631 ? -24.602 -7.374 12.340 1.00 96.75 631 GLU A CA 1
ATOM 4799 C C . GLU A 1 631 ? -23.597 -6.414 11.705 1.00 96.75 631 GLU A C 1
ATOM 4801 O O . GLU A 1 631 ? -23.479 -6.336 10.477 1.00 96.75 631 GLU A O 1
ATOM 4806 N N . ALA A 1 632 ? -22.814 -5.741 12.539 1.00 97.44 632 ALA A N 1
ATOM 4807 C CA . ALA A 1 632 ? -21.687 -4.915 12.146 1.00 97.44 632 ALA A CA 1
ATOM 4808 C C . ALA A 1 632 ? -20.453 -5.241 12.997 1.00 97.44 632 ALA A C 1
ATOM 4810 O O . ALA A 1 632 ? -20.554 -5.656 14.150 1.00 97.44 632 ALA A O 1
ATOM 4811 N N . LEU A 1 633 ? -19.273 -5.062 12.409 1.00 98.06 633 LEU A N 1
ATOM 4812 C CA . LEU A 1 633 ? -17.987 -5.180 13.084 1.00 98.06 633 LEU A CA 1
ATOM 4813 C C . LEU A 1 633 ? -17.424 -3.778 13.305 1.00 98.06 633 LEU A C 1
ATOM 4815 O O . LEU A 1 633 ? -17.230 -3.031 12.344 1.00 98.06 633 LEU A O 1
ATOM 4819 N N . LEU A 1 634 ? -17.127 -3.443 14.554 1.00 98.50 634 LEU A N 1
ATOM 4820 C CA . LEU A 1 634 ? -16.356 -2.263 14.916 1.00 98.50 634 LEU A CA 1
ATOM 4821 C C . LEU A 1 634 ? -14.920 -2.683 15.235 1.00 98.50 634 LEU A C 1
ATOM 4823 O O . LEU A 1 634 ? -14.698 -3.585 16.039 1.00 98.50 634 LEU A O 1
ATOM 4827 N N . VAL A 1 635 ? -13.946 -2.025 14.613 1.00 98.06 635 VAL A N 1
ATOM 4828 C CA . VAL A 1 635 ? -12.515 -2.154 14.902 1.00 98.06 635 VAL A CA 1
ATOM 4829 C C . VAL A 1 635 ? -11.999 -0.855 15.509 1.00 98.06 635 VAL A C 1
ATOM 4831 O O . VAL A 1 635 ? -12.267 0.223 14.981 1.00 98.06 635 VAL A O 1
ATOM 4834 N N . ALA A 1 636 ? -11.239 -0.958 16.597 1.00 97.81 636 ALA A N 1
ATOM 4835 C CA . ALA A 1 636 ? -10.593 0.180 17.239 1.00 97.81 636 ALA A CA 1
ATOM 4836 C C . ALA A 1 636 ? -9.118 -0.141 17.516 1.00 97.81 636 ALA A C 1
ATOM 4838 O O . ALA A 1 636 ? -8.796 -1.126 18.179 1.00 97.81 636 ALA A O 1
ATOM 4839 N N . CYS A 1 637 ? -8.206 0.656 16.961 1.00 97.12 637 CYS A N 1
ATOM 4840 C CA . CYS A 1 637 ? -6.762 0.442 17.049 1.00 97.12 637 CYS A CA 1
ATOM 4841 C C . CYS A 1 637 ? -6.035 1.758 17.328 1.00 97.12 637 CYS A C 1
ATOM 4843 O O . CYS A 1 637 ? -6.294 2.766 16.675 1.00 97.12 637 CYS A O 1
ATOM 4845 N N . GLY A 1 638 ? -5.104 1.734 18.278 1.00 95.12 638 GLY A N 1
ATOM 4846 C CA . GLY A 1 638 ? -4.248 2.867 18.625 1.00 95.12 638 GLY A CA 1
ATOM 4847 C C . GLY A 1 638 ? -2.772 2.490 18.566 1.00 95.12 638 GLY A C 1
ATOM 4848 O O . GLY A 1 638 ? -2.341 1.710 17.710 1.00 95.12 638 GLY A O 1
ATOM 4849 N N . TYR A 1 639 ? -2.003 3.021 19.511 1.00 95.06 639 TYR A N 1
ATOM 4850 C CA . TYR A 1 639 ? -0.580 2.748 19.656 1.00 95.06 639 TYR A CA 1
ATOM 4851 C C . TYR A 1 639 ? -0.272 1.247 19.790 1.00 95.06 639 TYR A C 1
ATOM 4853 O O . TYR A 1 639 ? -0.940 0.511 20.521 1.00 95.06 639 TYR A O 1
ATOM 4861 N N . THR A 1 640 ? 0.804 0.785 19.146 1.00 93.62 640 THR A N 1
ATOM 4862 C CA . THR A 1 640 ? 1.317 -0.581 19.318 1.00 93.62 640 THR A CA 1
ATOM 4863 C C . THR A 1 640 ? 2.835 -0.608 19.469 1.00 93.62 640 THR A C 1
ATOM 4865 O O . THR A 1 640 ? 3.551 0.193 18.871 1.00 93.62 640 THR A O 1
ATOM 4868 N N . GLN A 1 641 ? 3.336 -1.538 20.283 1.00 93.44 641 GLN A N 1
ATOM 4869 C CA . GLN A 1 641 ? 4.768 -1.785 20.463 1.00 93.44 641 GLN A CA 1
ATOM 4870 C C . GLN A 1 641 ? 5.015 -3.177 21.042 1.00 93.44 641 GLN A C 1
ATOM 4872 O O . GLN A 1 641 ? 4.140 -3.758 21.671 1.00 93.44 641 GLN A O 1
ATOM 4877 N N . ASN A 1 642 ? 6.235 -3.693 20.945 1.00 94.19 642 ASN A N 1
ATOM 4878 C CA . ASN A 1 642 ? 6.608 -4.889 21.705 1.00 94.19 642 ASN A CA 1
ATOM 4879 C C . ASN A 1 642 ? 6.870 -4.573 23.185 1.00 94.19 642 ASN A C 1
ATOM 4881 O O . ASN A 1 642 ? 7.252 -3.455 23.543 1.00 94.19 642 ASN A O 1
ATOM 4885 N N . THR A 1 643 ? 6.735 -5.578 24.050 1.00 96.38 643 THR A N 1
ATOM 4886 C CA . THR A 1 643 ? 7.078 -5.448 25.472 1.00 96.38 643 THR A CA 1
ATOM 4887 C C . THR A 1 643 ? 8.564 -5.117 25.631 1.00 96.38 643 THR A C 1
ATOM 4889 O O . THR A 1 643 ? 9.431 -5.811 25.106 1.00 96.38 643 THR A O 1
ATOM 4892 N N . GLY A 1 644 ? 8.891 -4.041 26.348 1.00 94.12 644 GLY A N 1
ATOM 4893 C CA . GLY A 1 644 ? 10.283 -3.614 26.543 1.00 94.12 644 GLY A CA 1
ATOM 4894 C C . GLY A 1 644 ? 10.973 -3.071 25.283 1.00 94.12 644 GLY A C 1
ATOM 4895 O O . GLY A 1 644 ? 12.204 -3.018 25.242 1.00 94.12 644 GLY A O 1
ATOM 4896 N N . MET A 1 645 ? 10.209 -2.675 24.258 1.00 91.69 645 MET A N 1
ATOM 4897 C CA . MET A 1 645 ? 10.733 -1.938 23.106 1.00 91.69 645 MET A CA 1
ATOM 4898 C C . MET A 1 645 ? 11.348 -0.608 23.573 1.00 91.69 645 MET A C 1
ATOM 4900 O O . MET A 1 645 ? 10.766 0.092 24.403 1.00 91.69 645 MET A O 1
ATOM 4904 N N . ARG A 1 646 ? 12.543 -0.263 23.076 1.00 89.12 646 ARG A N 1
ATOM 4905 C CA . ARG A 1 646 ? 13.254 0.972 23.465 1.00 89.12 646 ARG A CA 1
ATOM 4906 C C . ARG A 1 646 ? 13.715 1.751 22.247 1.00 89.12 646 ARG A C 1
ATOM 4908 O O . ARG A 1 646 ? 14.049 1.165 21.220 1.00 89.12 646 ARG A O 1
ATOM 4915 N N . TRP A 1 647 ? 13.824 3.059 22.430 1.00 87.31 647 TRP A N 1
ATOM 4916 C CA . TRP A 1 647 ? 14.134 4.042 21.399 1.00 87.31 647 TRP A CA 1
ATOM 4917 C C . TRP A 1 647 ? 15.375 4.844 21.781 1.00 87.31 647 TRP A C 1
ATOM 4919 O O . TRP A 1 647 ? 15.705 4.958 22.964 1.00 87.31 647 TRP A O 1
ATOM 4929 N N . HIS A 1 648 ? 16.075 5.374 20.785 1.00 85.50 648 HIS A N 1
ATOM 4930 C CA . HIS A 1 648 ? 17.175 6.312 21.000 1.00 85.50 648 HIS A CA 1
ATOM 4931 C C . HIS A 1 648 ? 16.698 7.761 21.133 1.00 85.50 648 HIS A C 1
ATOM 4933 O O . HIS A 1 648 ? 17.445 8.596 21.635 1.00 85.50 648 HIS A O 1
ATOM 4939 N N . ASP A 1 649 ? 15.491 8.061 20.663 1.00 85.19 649 ASP A N 1
ATOM 4940 C CA . ASP A 1 649 ? 14.917 9.399 20.597 1.00 85.19 649 ASP A CA 1
ATOM 4941 C C . ASP A 1 649 ? 13.478 9.419 21.128 1.00 85.19 649 ASP A C 1
ATOM 4943 O O . ASP A 1 649 ? 12.771 8.409 21.115 1.00 85.19 649 ASP A O 1
ATOM 4947 N N . ALA A 1 650 ? 13.035 10.595 21.577 1.00 85.50 650 ALA A N 1
ATOM 4948 C CA . ALA A 1 650 ? 11.679 10.799 22.085 1.00 85.50 650 ALA A CA 1
ATOM 4949 C C . ALA A 1 650 ? 10.606 10.691 20.985 1.00 85.50 650 ALA A C 1
ATOM 4951 O O . ALA A 1 650 ? 9.479 10.291 21.271 1.00 85.50 650 ALA A O 1
ATOM 4952 N N . GLY A 1 651 ? 10.964 11.003 19.733 1.00 85.06 651 GLY A N 1
ATOM 4953 C CA . GLY A 1 651 ? 10.082 10.908 18.567 1.00 85.06 651 GLY A CA 1
ATOM 4954 C C . GLY A 1 651 ? 9.822 9.474 18.099 1.00 85.06 651 GLY A C 1
ATOM 4955 O O . GLY A 1 651 ? 9.001 9.273 17.205 1.00 85.06 651 GLY A O 1
ATOM 4956 N N . LYS A 1 652 ? 10.486 8.477 18.701 1.00 88.25 652 LYS A N 1
ATOM 4957 C CA . LYS A 1 652 ? 10.394 7.055 18.345 1.00 88.25 652 LYS A CA 1
ATOM 4958 C C . LYS A 1 652 ? 10.685 6.800 16.860 1.00 88.25 652 LYS A C 1
ATOM 4960 O O . LYS A 1 652 ? 10.040 5.974 16.226 1.00 88.25 652 LYS A O 1
ATOM 4965 N N . SER A 1 653 ? 11.644 7.524 16.291 1.00 84.50 653 SER A N 1
ATOM 4966 C CA . SER A 1 653 ? 12.056 7.341 14.892 1.00 84.50 653 SER A CA 1
ATOM 4967 C C . SER A 1 653 ? 13.271 6.418 14.752 1.00 84.50 653 SER A C 1
ATOM 4969 O O . SER A 1 653 ? 13.513 5.854 13.686 1.00 84.50 653 SER A O 1
ATOM 4971 N N . ARG A 1 654 ? 14.040 6.209 15.827 1.00 83.44 654 ARG A N 1
ATOM 4972 C CA . ARG A 1 654 ? 15.249 5.381 15.841 1.00 83.44 654 ARG A CA 1
ATOM 4973 C C . ARG A 1 654 ? 15.180 4.330 16.942 1.00 83.44 654 ARG A C 1
ATOM 4975 O O . ARG A 1 654 ? 15.331 4.610 18.136 1.00 83.44 654 ARG A O 1
ATOM 4982 N N . LEU A 1 655 ? 14.959 3.088 16.529 1.00 79.81 655 LEU A N 1
ATOM 4983 C CA . LEU A 1 655 ? 14.829 1.954 17.437 1.00 79.81 655 LEU A CA 1
ATOM 4984 C C . LEU A 1 655 ? 16.172 1.599 18.091 1.00 79.81 655 LEU A C 1
ATOM 4986 O O . LEU A 1 655 ? 17.183 1.481 17.409 1.00 79.81 655 LEU A O 1
ATOM 4990 N N . LYS A 1 656 ? 16.167 1.376 19.410 1.00 81.81 656 LYS A N 1
ATOM 4991 C CA . LYS A 1 656 ? 17.315 0.856 20.177 1.00 81.81 656 LYS A CA 1
ATOM 4992 C C . LYS A 1 656 ? 17.242 -0.655 20.367 1.00 81.81 656 LYS A C 1
ATOM 4994 O O . LYS A 1 656 ? 18.251 -1.350 20.340 1.00 81.81 656 LYS A O 1
ATOM 4999 N N . THR A 1 657 ? 16.046 -1.182 20.617 1.00 84.56 657 THR A N 1
ATOM 5000 C CA . THR A 1 657 ? 15.798 -2.627 20.654 1.00 84.56 657 THR A CA 1
ATOM 5001 C C . THR A 1 657 ? 14.340 -2.923 20.342 1.00 84.56 657 THR A C 1
ATOM 5003 O O . THR A 1 657 ? 13.442 -2.230 20.822 1.00 84.56 657 THR A O 1
ATOM 5006 N N . TRP A 1 658 ? 14.116 -3.998 19.584 1.00 85.00 658 TRP A N 1
ATOM 5007 C CA . TRP A 1 658 ? 12.793 -4.525 19.252 1.00 85.00 658 TRP A CA 1
ATOM 5008 C C . TRP A 1 658 ? 11.995 -5.014 20.462 1.00 85.00 658 TRP A C 1
ATOM 5010 O O . TRP A 1 658 ? 10.808 -5.260 20.307 1.00 85.00 658 TRP A O 1
ATOM 5020 N N . GLY A 1 659 ? 12.595 -5.173 21.644 1.00 89.38 659 GLY A N 1
ATOM 5021 C CA . GLY A 1 659 ? 11.899 -5.732 22.804 1.00 89.38 659 GLY A CA 1
ATOM 5022 C C . GLY A 1 659 ? 11.528 -7.210 22.626 1.00 89.38 659 GLY A C 1
ATOM 5023 O O . GLY A 1 659 ? 12.051 -7.908 21.755 1.00 89.38 659 GLY A O 1
ATOM 5024 N N . ASN A 1 660 ? 10.615 -7.690 23.461 1.00 92.81 660 ASN A N 1
ATOM 5025 C CA . ASN A 1 660 ? 10.226 -9.089 23.601 1.00 92.81 660 ASN A CA 1
ATOM 5026 C C . ASN A 1 660 ? 8.715 -9.278 23.383 1.00 92.81 660 ASN A C 1
ATOM 5028 O O . ASN A 1 660 ? 7.955 -8.306 23.434 1.00 92.81 660 ASN A O 1
ATOM 5032 N N . PRO A 1 661 ? 8.258 -10.520 23.156 1.00 92.94 661 PRO A N 1
ATOM 5033 C CA . PRO A 1 661 ? 6.839 -10.844 23.225 1.00 92.94 661 PRO A CA 1
ATOM 5034 C C . PRO A 1 661 ? 6.256 -10.592 24.630 1.00 92.94 661 PRO A C 1
ATOM 5036 O O . PRO A 1 661 ? 6.994 -10.701 25.613 1.00 92.94 661 PRO A O 1
ATOM 5039 N N . PRO A 1 662 ? 4.941 -10.336 24.753 1.00 93.94 662 PRO A N 1
ATOM 5040 C CA . PRO A 1 662 ? 3.993 -10.118 23.659 1.00 93.94 662 PRO A CA 1
ATOM 5041 C C . PRO A 1 662 ? 4.096 -8.702 23.062 1.00 93.94 662 PRO A C 1
ATOM 5043 O O . PRO A 1 662 ? 4.648 -7.786 23.681 1.00 93.94 662 PRO A O 1
ATOM 5046 N N . THR A 1 663 ? 3.526 -8.500 21.873 1.00 93.75 663 THR A N 1
ATOM 5047 C CA . THR A 1 663 ? 3.159 -7.150 21.414 1.00 93.75 663 THR A CA 1
ATOM 5048 C C . THR A 1 663 ? 2.027 -6.593 22.274 1.00 93.75 663 THR A C 1
ATOM 5050 O O . THR A 1 663 ? 1.027 -7.261 22.520 1.00 93.75 663 THR A O 1
ATOM 5053 N N . LEU A 1 664 ? 2.208 -5.359 22.733 1.00 93.88 664 LEU A N 1
ATOM 5054 C CA . LEU A 1 664 ? 1.245 -4.556 23.465 1.00 93.88 664 LEU A CA 1
ATOM 5055 C C . LEU A 1 664 ? 0.489 -3.656 22.490 1.00 93.88 664 LEU A C 1
ATOM 5057 O O . LEU A 1 664 ? 1.052 -3.128 21.523 1.00 93.88 664 LEU A O 1
ATOM 5061 N N . ILE A 1 665 ? -0.794 -3.476 22.769 1.00 92.88 665 ILE A N 1
ATOM 5062 C CA . ILE A 1 665 ? -1.700 -2.682 21.952 1.00 92.88 665 ILE A CA 1
ATOM 5063 C C . ILE A 1 665 ? -2.533 -1.837 22.893 1.00 92.88 665 ILE A C 1
ATOM 5065 O O . ILE A 1 665 ? -2.996 -2.312 23.930 1.00 92.88 665 ILE A O 1
ATOM 5069 N N . GLU A 1 666 ? -2.686 -0.578 22.533 1.00 95.31 666 GLU A N 1
ATOM 5070 C CA . GLU A 1 666 ? -3.566 0.344 23.215 1.00 95.31 666 GLU A CA 1
ATOM 5071 C C . GLU A 1 666 ? -5.038 -0.017 22.982 1.00 95.31 666 GLU A C 1
ATOM 5073 O O . GLU A 1 666 ? -5.469 -0.190 21.841 1.00 95.31 666 GLU A O 1
ATOM 5078 N N . GLY A 1 667 ? -5.814 -0.094 24.066 1.00 95.31 667 GLY A N 1
ATOM 5079 C CA . GLY A 1 667 ? -7.271 -0.087 23.980 1.00 95.31 667 GLY A CA 1
ATOM 5080 C C . GLY A 1 667 ? -7.762 1.342 23.773 1.00 95.31 667 GLY A C 1
ATOM 5081 O O . GLY A 1 667 ? -7.397 2.228 24.542 1.00 95.31 667 GLY A O 1
ATOM 5082 N N . VAL A 1 668 ? -8.568 1.559 22.737 1.00 97.25 668 VAL A N 1
ATOM 5083 C CA . VAL A 1 668 ? -9.036 2.890 22.336 1.00 97.25 668 VAL A CA 1
ATOM 5084 C C . VAL A 1 668 ? -10.404 3.164 22.968 1.00 97.25 668 VAL A C 1
ATOM 5086 O O . VAL A 1 668 ? -11.362 2.476 22.611 1.00 97.25 668 VAL A O 1
ATOM 5089 N N . PRO A 1 669 ? -10.524 4.139 23.888 1.00 97.94 669 PRO A N 1
ATOM 5090 C CA . PRO A 1 669 ? -11.816 4.544 24.416 1.00 97.94 669 PRO A CA 1
ATOM 5091 C C . PRO A 1 669 ? -12.586 5.394 23.402 1.00 97.94 669 PRO A C 1
ATOM 5093 O O . PRO A 1 669 ? -11.997 6.273 22.773 1.00 97.94 669 PRO A O 1
ATOM 5096 N N . ALA A 1 670 ? -13.893 5.181 23.260 1.00 98.50 670 ALA A N 1
ATOM 5097 C CA . ALA A 1 670 ? -14.767 6.053 22.474 1.00 98.50 670 ALA A CA 1
ATOM 5098 C C . ALA A 1 670 ? -16.242 5.893 22.855 1.00 98.50 670 ALA A C 1
ATOM 5100 O O . ALA A 1 670 ? -16.694 4.792 23.166 1.00 98.50 670 ALA A O 1
ATOM 5101 N N . GLU A 1 671 ? -16.998 6.986 22.746 1.00 98.50 671 GLU A N 1
ATOM 5102 C CA . GLU A 1 671 ? -18.462 6.936 22.740 1.00 98.50 671 GLU A CA 1
ATOM 5103 C C . GLU A 1 671 ? -18.958 6.768 21.306 1.00 98.50 671 GLU A C 1
ATOM 5105 O O . GLU A 1 671 ? -18.557 7.518 20.405 1.00 98.50 671 GLU A O 1
ATOM 5110 N N . ILE A 1 672 ? -19.845 5.797 21.103 1.00 98.44 672 ILE A N 1
ATOM 5111 C CA . ILE A 1 672 ? -20.462 5.510 19.812 1.00 98.44 672 ILE A CA 1
ATOM 5112 C C . ILE A 1 672 ? -21.965 5.718 19.932 1.00 98.44 672 ILE A C 1
ATOM 5114 O O . ILE A 1 672 ? -22.614 5.226 20.854 1.00 98.44 672 ILE A O 1
ATOM 5118 N N . THR A 1 673 ? -22.525 6.454 18.980 1.00 97.88 673 THR A N 1
ATOM 5119 C CA . THR A 1 673 ? -23.969 6.614 18.816 1.00 97.88 673 THR A CA 1
ATOM 5120 C C . THR A 1 673 ? -24.376 6.115 17.439 1.00 97.88 673 THR A C 1
ATOM 5122 O O . THR A 1 673 ? -23.752 6.492 16.449 1.00 97.88 673 THR A O 1
ATOM 5125 N N . LEU A 1 674 ? -25.418 5.293 17.375 1.00 96.81 674 LEU A N 1
ATOM 5126 C CA . LEU A 1 674 ? -25.942 4.683 16.158 1.00 96.81 674 LEU A CA 1
ATOM 5127 C C . LEU A 1 674 ? -27.440 4.978 16.043 1.00 96.81 674 LEU A C 1
ATOM 5129 O O . LEU A 1 674 ? -28.225 4.573 16.899 1.00 96.81 674 LEU A O 1
ATOM 5133 N N . GLU A 1 675 ? -27.828 5.677 14.981 1.00 95.31 675 GLU A N 1
ATOM 5134 C CA . GLU A 1 675 ? -29.231 5.870 14.610 1.00 95.31 675 GLU A CA 1
ATOM 5135 C C . GLU A 1 675 ? -29.815 4.557 14.068 1.00 95.31 675 GLU A C 1
ATOM 5137 O O . GLU A 1 675 ? -29.286 3.990 13.109 1.00 95.31 675 GLU A O 1
ATOM 5142 N N . LEU A 1 676 ? -30.897 4.080 14.684 1.00 94.62 676 LEU A N 1
ATOM 5143 C CA . LEU A 1 676 ? -31.611 2.871 14.283 1.00 94.62 676 LEU A CA 1
ATOM 5144 C C . LEU A 1 676 ? -32.575 3.174 13.135 1.00 94.62 676 LEU A C 1
ATOM 5146 O O . LEU A 1 676 ? -33.213 4.226 13.089 1.00 94.62 676 LEU A O 1
ATOM 5150 N N . ARG A 1 677 ? -32.682 2.241 12.191 1.00 90.56 677 ARG A N 1
ATOM 5151 C CA . ARG A 1 677 ? -33.449 2.390 10.948 1.00 90.56 677 ARG A CA 1
ATOM 5152 C C . ARG A 1 677 ? -34.247 1.135 10.641 1.00 90.56 677 ARG A C 1
ATOM 5154 O O . ARG A 1 677 ? -34.109 0.114 11.299 1.00 90.56 677 ARG A O 1
ATOM 5161 N N . GLU A 1 678 ? -35.111 1.227 9.630 1.00 86.75 678 GLU A N 1
ATOM 5162 C CA . GLU A 1 678 ? -35.912 0.096 9.129 1.00 86.75 678 GLU A CA 1
ATOM 5163 C C . GLU A 1 678 ? -36.755 -0.607 10.213 1.00 86.75 678 GLU A C 1
ATOM 5165 O O . GLU A 1 678 ? -37.008 -1.805 10.137 1.00 86.75 678 GLU A O 1
ATOM 5170 N N . GLY A 1 679 ? -37.207 0.141 11.227 1.00 84.06 679 GLY A N 1
ATOM 5171 C CA . GLY A 1 679 ? -37.993 -0.412 12.332 1.00 84.06 679 GLY A CA 1
ATOM 5172 C C . GLY A 1 679 ? -37.178 -1.211 13.351 1.00 84.06 679 GLY A C 1
ATOM 5173 O O . GLY A 1 679 ? -37.782 -1.923 14.150 1.00 84.06 679 GLY A O 1
ATOM 5174 N N . ALA A 1 680 ? -35.844 -1.092 13.339 1.00 91.38 680 ALA A N 1
ATOM 5175 C CA . ALA A 1 680 ? -34.985 -1.700 14.344 1.00 91.38 680 ALA A CA 1
ATOM 5176 C C . ALA A 1 680 ? -35.372 -1.249 15.762 1.00 91.38 680 ALA A C 1
ATOM 5178 O O . ALA A 1 680 ? -35.622 -0.070 16.022 1.00 91.38 680 ALA A O 1
ATOM 5179 N N . THR A 1 681 ? -35.426 -2.214 16.674 1.00 90.44 681 THR A N 1
ATOM 5180 C CA . THR A 1 681 ? -36.020 -2.063 18.012 1.00 90.44 681 THR A CA 1
ATOM 5181 C C . THR A 1 681 ? -34.986 -1.991 19.130 1.00 90.44 681 THR A C 1
ATOM 5183 O O . THR A 1 681 ? -35.297 -1.522 20.226 1.00 90.44 681 THR A O 1
ATOM 5186 N N . GLY A 1 682 ? -33.749 -2.412 18.864 1.00 94.31 682 GLY A N 1
ATOM 5187 C CA . GLY A 1 682 ? -32.681 -2.420 19.855 1.00 94.31 682 GLY A CA 1
ATOM 5188 C C . GLY A 1 682 ? -31.312 -2.729 19.263 1.00 94.31 682 GLY A C 1
ATOM 5189 O O . GLY A 1 682 ? -31.182 -3.062 18.085 1.00 94.31 682 GLY A O 1
ATOM 5190 N N . THR A 1 683 ? -30.289 -2.622 20.112 1.00 97.69 683 THR A N 1
ATOM 5191 C CA . THR A 1 683 ? -28.900 -2.928 19.762 1.00 97.69 683 THR A CA 1
ATOM 5192 C C . THR A 1 683 ? -28.215 -3.650 20.912 1.00 97.69 683 THR A C 1
ATOM 5194 O O . THR A 1 683 ? -28.255 -3.191 22.053 1.00 97.69 683 THR A O 1
ATOM 5197 N N . GLU A 1 684 ? -27.523 -4.740 20.600 1.00 98.19 684 GLU A N 1
ATOM 5198 C CA . GLU A 1 684 ? -26.585 -5.410 21.497 1.00 98.19 684 GLU A CA 1
ATOM 5199 C C . GLU A 1 684 ? -25.155 -5.206 21.007 1.00 98.19 684 GLU A C 1
ATOM 5201 O O . GLU A 1 684 ? -24.893 -5.214 19.804 1.00 98.19 684 GLU A O 1
ATOM 5206 N N . VAL A 1 685 ? -24.208 -5.073 21.935 1.00 98.62 685 VAL A N 1
ATOM 5207 C CA . VAL A 1 685 ? -22.789 -4.936 21.595 1.00 98.62 685 VAL A CA 1
ATOM 5208 C C . VAL A 1 685 ? -21.961 -5.920 22.410 1.00 98.62 685 VAL A C 1
ATOM 5210 O O . VAL A 1 685 ? -22.168 -6.083 23.612 1.00 98.62 685 VAL A O 1
ATOM 5213 N N . TRP A 1 686 ? -21.008 -6.577 21.757 1.00 98.69 686 TRP A N 1
ATOM 5214 C CA . TRP A 1 686 ? -20.158 -7.609 22.342 1.00 98.69 686 TRP A CA 1
ATOM 5215 C C . TRP A 1 686 ? -18.694 -7.350 22.007 1.00 98.69 686 TRP A C 1
ATOM 5217 O O . TRP A 1 686 ? -18.354 -7.149 20.845 1.00 98.69 686 TRP A O 1
ATOM 5227 N N . SER A 1 687 ? -17.800 -7.416 22.993 1.00 98.31 687 SER A N 1
ATOM 5228 C CA . SER A 1 687 ? -16.368 -7.535 22.715 1.00 98.31 687 SER A CA 1
ATOM 5229 C C . SER A 1 687 ? -16.062 -8.912 22.130 1.00 98.31 687 SER A C 1
ATOM 5231 O O . SER A 1 687 ? -16.676 -9.907 22.529 1.00 98.31 687 SER A O 1
ATOM 5233 N N . LEU A 1 688 ? -15.106 -8.984 21.203 1.00 97.62 688 LEU A N 1
ATOM 5234 C CA . LEU A 1 688 ? -14.686 -10.240 20.578 1.00 97.62 688 LEU A CA 1
ATOM 5235 C C . LEU A 1 688 ? -13.289 -10.668 21.043 1.00 97.62 688 LEU A C 1
ATOM 5237 O O . LEU A 1 688 ? -12.434 -9.826 21.315 1.00 97.62 688 LEU A O 1
ATOM 5241 N N . ASP A 1 689 ? -13.043 -11.973 21.126 1.00 93.44 689 ASP A N 1
ATOM 5242 C CA . ASP A 1 689 ? -11.697 -12.528 21.313 1.00 93.44 689 ASP A CA 1
ATOM 5243 C C . ASP A 1 689 ? -10.894 -12.549 19.996 1.00 93.44 689 ASP A C 1
ATOM 5245 O O . ASP A 1 689 ? -11.384 -12.168 18.930 1.00 93.44 689 ASP A O 1
ATOM 5249 N N . GLU A 1 690 ? -9.648 -13.027 20.037 1.00 86.06 690 GLU A N 1
ATOM 5250 C CA . GLU A 1 690 ? -8.774 -13.108 18.859 1.00 86.06 690 GLU A CA 1
ATOM 5251 C C . GLU A 1 690 ? -9.252 -14.082 17.769 1.00 86.06 690 GLU A C 1
ATOM 5253 O O . GLU A 1 690 ? -8.687 -14.117 16.676 1.00 86.06 690 GLU A O 1
ATOM 5258 N N . ARG A 1 691 ? -10.288 -14.877 18.057 1.00 90.38 691 ARG A N 1
ATOM 5259 C CA . ARG A 1 691 ? -10.935 -15.810 17.126 1.00 90.38 691 ARG A CA 1
ATOM 5260 C C . ARG A 1 691 ? -12.276 -15.278 16.618 1.00 90.38 691 ARG A C 1
ATOM 5262 O O . ARG A 1 691 ? -12.953 -15.987 15.877 1.00 90.38 691 ARG A O 1
ATOM 5269 N N . GLY A 1 692 ? -12.669 -14.067 17.017 1.00 91.88 692 GLY A N 1
ATOM 5270 C CA . GLY A 1 692 ? -13.941 -13.449 16.649 1.00 91.88 692 GLY A CA 1
ATOM 5271 C C . GLY A 1 692 ? -15.145 -13.963 17.444 1.00 91.88 692 GLY A C 1
ATOM 5272 O O . GLY A 1 692 ? -16.276 -13.774 17.009 1.00 91.88 692 GLY A O 1
ATOM 5273 N N . ARG A 1 693 ? -14.941 -14.632 18.587 1.00 96.81 693 ARG A N 1
ATOM 5274 C CA . ARG A 1 693 ? -16.039 -15.118 19.439 1.00 96.81 693 ARG A CA 1
ATOM 5275 C C . ARG A 1 693 ? -16.415 -14.062 20.472 1.00 96.81 693 ARG A C 1
ATOM 5277 O O . ARG A 1 693 ? -15.535 -13.412 21.031 1.00 96.81 693 ARG A O 1
ATOM 5284 N N . ARG A 1 694 ? -17.712 -13.936 20.769 1.00 98.00 694 ARG A N 1
ATOM 5285 C CA . ARG A 1 694 ? -18.226 -13.041 21.821 1.00 98.00 694 ARG A CA 1
ATOM 5286 C C . ARG A 1 694 ? -17.586 -13.376 23.169 1.00 98.00 694 ARG A C 1
ATOM 5288 O O . ARG A 1 694 ? -17.615 -14.529 23.596 1.00 98.00 694 ARG A O 1
ATOM 5295 N N . ALA A 1 695 ? -17.038 -12.364 23.831 1.00 96.50 695 ALA A N 1
ATOM 5296 C CA . ALA A 1 695 ? -16.399 -12.478 25.135 1.00 96.50 695 ALA A CA 1
ATOM 5297 C C . ALA A 1 695 ? -17.232 -11.804 26.236 1.00 96.50 695 ALA A C 1
ATOM 5299 O O . ALA A 1 695 ? -17.611 -12.460 27.205 1.00 96.50 695 ALA A O 1
ATOM 5300 N N . ARG A 1 696 ? -17.543 -10.508 26.099 1.00 96.88 696 ARG A N 1
ATOM 5301 C CA . ARG A 1 696 ? -18.297 -9.735 27.101 1.00 96.88 696 ARG A CA 1
ATOM 5302 C C . ARG A 1 696 ? -19.329 -8.836 26.426 1.00 96.88 696 ARG A C 1
ATOM 5304 O O . ARG A 1 696 ? -18.997 -8.166 25.455 1.00 96.88 696 ARG A O 1
ATOM 5311 N N . SER A 1 697 ? -20.551 -8.791 26.953 1.00 97.62 697 SER A N 1
ATOM 5312 C CA . SER A 1 697 ? -21.570 -7.829 26.520 1.00 97.62 697 SER A CA 1
ATOM 5313 C C . SER A 1 697 ? -21.269 -6.431 27.062 1.00 97.62 697 SER A C 1
ATOM 5315 O O . SER A 1 697 ? -20.837 -6.274 28.210 1.00 97.62 697 SER A O 1
ATOM 5317 N N . LEU A 1 698 ? -21.522 -5.417 26.245 1.00 98.19 698 LEU A N 1
ATOM 5318 C CA . LEU A 1 698 ? -21.401 -4.008 26.595 1.00 98.19 698 LEU A CA 1
ATOM 5319 C C . LEU A 1 698 ? -22.785 -3.454 26.967 1.00 98.19 698 LEU A C 1
ATOM 5321 O O . LEU A 1 698 ? -23.775 -3.831 26.337 1.00 98.19 698 LEU A O 1
ATOM 5325 N N . PRO A 1 699 ? -22.883 -2.560 27.966 1.00 97.75 699 PRO A N 1
ATOM 5326 C CA . PRO A 1 699 ? -24.104 -1.802 28.206 1.00 97.75 699 PRO A CA 1
ATOM 5327 C C . PRO A 1 699 ? -24.438 -0.921 26.998 1.00 97.75 699 PRO A C 1
ATOM 5329 O O . PRO A 1 699 ? -23.567 -0.219 26.482 1.00 97.75 699 PRO A O 1
ATOM 5332 N N . VAL A 1 700 ? -25.703 -0.939 26.585 1.00 98.06 700 VAL A N 1
ATOM 5333 C CA . VAL A 1 700 ? -26.235 -0.100 25.507 1.00 98.06 700 VAL A CA 1
ATOM 5334 C C . VAL A 1 700 ? -27.476 0.608 26.035 1.00 98.06 700 VAL A C 1
ATOM 5336 O O . VAL A 1 700 ? -28.360 -0.045 26.591 1.00 98.06 700 VAL A O 1
ATOM 5339 N N . SER A 1 701 ? -27.552 1.927 25.874 1.00 97.44 701 SER A N 1
ATOM 5340 C CA . SER A 1 701 ? -28.798 2.671 26.075 1.00 97.44 701 SER A CA 1
ATOM 5341 C C . SER A 1 701 ? -29.448 2.944 24.726 1.00 97.44 701 SER A C 1
ATOM 5343 O O . SER A 1 701 ? -28.777 3.343 23.778 1.00 97.44 701 SER A O 1
ATOM 5345 N N . VAL A 1 702 ? -30.753 2.699 24.625 1.00 96.38 702 VAL A N 1
ATOM 5346 C CA . VAL A 1 702 ? -31.535 2.983 23.419 1.00 96.38 702 VAL A CA 1
ATOM 5347 C C . VAL A 1 702 ? -32.631 3.964 23.796 1.00 96.38 702 VAL A C 1
ATOM 5349 O O . VAL A 1 702 ? -33.510 3.643 24.592 1.00 96.38 702 VAL A O 1
ATOM 5352 N N . GLU A 1 703 ? -32.563 5.166 23.238 1.00 94.31 703 GLU A N 1
ATOM 5353 C CA . GLU A 1 703 ? -33.512 6.252 23.486 1.00 94.31 703 GLU A CA 1
ATOM 5354 C C . GLU A 1 703 ? -33.894 6.878 22.148 1.00 94.31 703 GLU A C 1
ATOM 5356 O O . GLU A 1 703 ? -33.018 7.188 21.347 1.00 94.31 703 GLU A O 1
ATOM 5361 N N . GLU A 1 704 ? -35.195 7.043 21.892 1.00 91.19 704 GLU A N 1
ATOM 5362 C CA . GLU A 1 704 ? -35.714 7.720 20.688 1.00 91.19 704 GLU A CA 1
ATOM 5363 C C . GLU A 1 704 ? -35.139 7.174 19.362 1.00 91.19 704 GLU A C 1
ATOM 5365 O O . GLU A 1 704 ? -34.854 7.921 18.430 1.00 91.19 704 GLU A O 1
ATOM 5370 N N . GLY A 1 705 ? -34.948 5.850 19.270 1.00 92.31 705 GLY A N 1
ATOM 5371 C CA . GLY A 1 705 ? -34.390 5.206 18.073 1.00 92.31 705 GLY A CA 1
ATOM 5372 C C . GLY A 1 705 ? -32.881 5.400 17.905 1.00 92.31 705 GLY A C 1
ATOM 5373 O O . GLY A 1 705 ? -32.353 5.214 16.814 1.00 92.31 705 GLY A O 1
ATOM 5374 N N . VAL A 1 706 ? -32.168 5.772 18.967 1.00 96.31 706 VAL A N 1
ATOM 5375 C CA . VAL A 1 706 ? -30.721 5.981 18.953 1.00 96.31 706 VAL A CA 1
ATOM 5376 C C . VAL A 1 706 ? -30.062 5.100 20.010 1.00 96.31 706 VAL A C 1
ATOM 5378 O O . VAL A 1 706 ? -30.332 5.239 21.201 1.00 96.31 706 VAL A O 1
ATOM 5381 N N . ALA A 1 707 ? -29.168 4.211 19.578 1.00 97.88 707 ALA A N 1
ATOM 5382 C CA . ALA A 1 707 ? -28.356 3.381 20.461 1.00 97.88 707 ALA A CA 1
ATOM 5383 C C . ALA A 1 707 ? -27.047 4.095 20.831 1.00 97.88 707 ALA A C 1
ATOM 5385 O O . ALA A 1 707 ? -26.357 4.615 19.953 1.00 97.88 707 ALA A O 1
ATOM 5386 N N . ARG A 1 708 ? -26.675 4.098 22.115 1.00 98.50 708 ARG A N 1
ATOM 5387 C CA . ARG A 1 708 ? -25.425 4.673 22.636 1.00 98.50 708 ARG A CA 1
ATOM 5388 C C . ARG A 1 708 ? -24.668 3.643 23.467 1.00 98.50 708 ARG A C 1
ATOM 5390 O O . ARG A 1 708 ? -25.267 2.950 24.289 1.00 98.50 708 ARG A O 1
ATOM 5397 N N . PHE A 1 709 ? -23.360 3.542 23.255 1.00 98.50 709 PHE A N 1
ATOM 5398 C CA . PHE A 1 709 ? -22.489 2.626 23.994 1.00 98.50 709 PHE A CA 1
ATOM 5399 C C . PHE A 1 709 ? -21.032 3.103 24.007 1.00 98.50 709 PHE A C 1
ATOM 5401 O O . PHE A 1 709 ? -20.577 3.794 23.092 1.00 98.50 709 PHE A O 1
ATOM 5408 N N . HIS A 1 710 ? -20.298 2.672 25.034 1.00 98.31 710 HIS A N 1
ATOM 5409 C CA . HIS A 1 710 ? -18.882 2.972 25.233 1.00 98.31 710 HIS A CA 1
ATOM 5410 C C . HIS A 1 710 ? -18.005 1.773 24.863 1.00 98.31 710 HIS A C 1
ATOM 5412 O O . HIS A 1 710 ? -18.259 0.655 25.316 1.00 98.31 710 HIS A O 1
ATOM 5418 N N . ILE A 1 711 ? -16.940 2.010 24.099 1.00 98.25 711 ILE A N 1
ATOM 5419 C CA . ILE A 1 711 ? -15.833 1.060 23.912 1.00 98.25 711 ILE A CA 1
ATOM 5420 C C . ILE A 1 711 ? -14.597 1.564 24.653 1.00 98.25 711 ILE A C 1
ATOM 5422 O O . ILE A 1 711 ? -14.433 2.770 24.801 1.00 98.25 711 ILE A O 1
ATOM 5426 N N . GLY A 1 712 ? -13.707 0.661 25.071 1.00 96.94 712 GLY A N 1
ATOM 5427 C CA . GLY A 1 712 ? -12.562 1.019 25.907 1.00 96.94 712 GLY A CA 1
ATOM 5428 C C . GLY A 1 712 ? -11.639 -0.142 26.308 1.00 96.94 712 GLY A C 1
ATOM 5429 O O . GLY A 1 712 ? -11.920 -1.317 26.022 1.00 96.94 712 GLY A O 1
ATOM 5430 N N . PRO A 1 713 ? -10.496 0.174 26.953 1.00 96.12 713 PRO A N 1
ATOM 5431 C CA . PRO A 1 713 ? -9.458 -0.793 27.326 1.00 96.12 713 PRO A CA 1
ATOM 5432 C C . PRO A 1 713 ? -9.918 -1.877 28.317 1.00 96.12 713 PRO A C 1
ATOM 5434 O O . PRO A 1 713 ? -9.356 -2.974 28.334 1.00 96.12 713 PRO A O 1
ATOM 5437 N N . GLU A 1 714 ? -10.955 -1.624 29.112 1.00 95.69 714 GLU A N 1
ATOM 5438 C CA . GLU A 1 714 ? -11.554 -2.569 30.059 1.00 95.69 714 GLU A CA 1
ATOM 5439 C C . GLU A 1 714 ? -12.164 -3.809 29.388 1.00 95.69 714 GLU A C 1
ATOM 5441 O O . GLU A 1 714 ? -12.338 -4.844 30.039 1.00 95.69 714 GLU A O 1
ATOM 5446 N N . PHE A 1 715 ? -12.457 -3.736 28.086 1.00 96.19 715 PHE A N 1
ATOM 5447 C CA . PHE A 1 715 ? -12.972 -4.861 27.303 1.00 96.19 715 PHE A CA 1
ATOM 5448 C C . PHE A 1 715 ? -11.870 -5.739 26.701 1.00 96.19 715 PHE A C 1
ATOM 5450 O O . PHE A 1 715 ? -12.177 -6.822 26.203 1.00 96.19 715 PHE A O 1
ATOM 5457 N N . ARG A 1 716 ? -10.600 -5.305 26.777 1.00 95.00 716 ARG A N 1
ATOM 5458 C CA . ARG A 1 716 ? -9.403 -6.053 26.342 1.00 95.00 716 ARG A CA 1
ATOM 5459 C C . ARG A 1 716 ? -9.524 -6.645 24.929 1.00 95.00 716 ARG A C 1
ATOM 5461 O O . ARG A 1 716 ? -9.108 -7.778 24.697 1.00 95.00 716 ARG A O 1
ATOM 5468 N N . THR A 1 717 ? -10.078 -5.877 23.995 1.00 96.06 717 THR A N 1
ATOM 5469 C CA . THR A 1 717 ? -10.270 -6.281 22.597 1.00 96.06 717 THR A CA 1
ATOM 5470 C C . THR A 1 717 ? -9.922 -5.147 21.631 1.00 96.06 717 THR A C 1
ATOM 5472 O O . THR A 1 717 ? -9.809 -3.993 22.037 1.00 96.06 717 THR A O 1
ATOM 5475 N N . LEU A 1 718 ? -9.770 -5.495 20.352 1.00 95.88 718 LEU A N 1
ATOM 5476 C CA . LEU A 1 718 ? -9.706 -4.564 19.221 1.00 95.88 718 LEU A CA 1
ATOM 5477 C C . LEU A 1 718 ? -10.977 -4.603 18.365 1.00 95.88 718 LEU A C 1
ATOM 5479 O O . LEU A 1 718 ? -11.125 -3.774 17.469 1.00 95.88 718 LEU A O 1
ATOM 5483 N N . TRP A 1 719 ? -11.859 -5.577 18.607 1.00 97.44 719 TRP A N 1
ATOM 5484 C CA . TRP A 1 719 ? -13.031 -5.848 17.788 1.00 97.44 719 TRP A CA 1
ATOM 5485 C C . TRP A 1 719 ? -14.288 -5.956 18.642 1.00 97.44 719 TRP A C 1
ATOM 5487 O O . TRP A 1 719 ? -14.305 -6.625 19.677 1.00 97.44 719 TRP A O 1
ATOM 5497 N N . TYR A 1 720 ? -15.364 -5.361 18.149 1.00 98.44 720 TYR A N 1
ATOM 5498 C CA . TYR A 1 720 ? -16.680 -5.429 18.757 1.00 98.44 720 TYR A CA 1
ATOM 5499 C C . TYR A 1 720 ? -17.695 -5.851 17.699 1.00 98.44 720 TYR A C 1
ATOM 5501 O O . TYR A 1 720 ? -17.680 -5.342 16.579 1.00 98.44 720 TYR A O 1
ATOM 5509 N N . GLU A 1 721 ? -18.571 -6.782 18.046 1.00 98.38 721 GLU A N 1
ATOM 5510 C CA . GLU A 1 721 ? -19.753 -7.087 17.249 1.00 98.38 721 GLU A CA 1
ATOM 5511 C C . GLU A 1 721 ? -20.917 -6.240 17.749 1.00 98.38 721 GLU A C 1
ATOM 5513 O O . GLU A 1 721 ? -21.192 -6.200 18.947 1.00 98.38 721 GLU A O 1
ATOM 5518 N N . ILE A 1 722 ? -21.591 -5.573 16.821 1.00 98.25 722 ILE A N 1
ATOM 5519 C CA . ILE A 1 722 ? -22.816 -4.816 17.057 1.00 98.25 722 ILE A CA 1
ATOM 5520 C C . ILE A 1 722 ? -23.934 -5.571 16.351 1.00 98.25 722 ILE A C 1
ATOM 5522 O O . ILE A 1 722 ? -23.806 -5.892 15.170 1.00 98.25 722 ILE A O 1
ATOM 5526 N N . VAL A 1 723 ? -25.009 -5.867 17.071 1.00 97.88 723 VAL A N 1
ATOM 5527 C CA . VAL A 1 723 ? -26.189 -6.558 16.555 1.00 97.88 723 VAL A CA 1
ATOM 5528 C C . VAL A 1 723 ? -27.380 -5.634 16.715 1.00 97.88 723 VAL A C 1
ATOM 5530 O O . VAL A 1 723 ? -27.806 -5.366 17.835 1.00 97.88 723 VAL A O 1
ATOM 5533 N N . THR A 1 724 ? -27.911 -5.159 15.601 1.00 97.00 724 THR A N 1
ATOM 5534 C CA . THR A 1 724 ? -29.128 -4.352 15.549 1.00 97.00 724 THR A CA 1
ATOM 5535 C C . THR A 1 724 ? -30.319 -5.269 15.283 1.00 97.00 724 THR A C 1
ATOM 5537 O O . THR A 1 724 ? -30.247 -6.129 14.402 1.00 97.00 724 THR A O 1
ATOM 5540 N N . GLN A 1 725 ? -31.379 -5.132 16.080 1.00 92.88 725 GLN A N 1
ATOM 5541 C CA . GLN A 1 725 ? -32.509 -6.070 16.151 1.00 92.88 725 GLN A CA 1
ATOM 5542 C C . GLN A 1 725 ? -33.727 -5.603 15.370 1.00 92.88 725 GLN A C 1
ATOM 5544 O O . GLN A 1 725 ? -34.166 -4.456 15.618 1.00 92.88 725 GLN A O 1
#

Sequence (725 aa):
MHTFPAIPVKNTKPESTNLPGPVPKRSRAFTLIELLAVIAIIGILAAILIPTVGKVRESARAAQCLGNLRQIGAAMILYANENKDALPYGTGISGDENGKRWSEVIATYAGFKTPTGDIPAGKIFWCPSEKNLPVSGWCWKFSHYGCNPQISPGVQSSWSSIPAKIRLGEIPRASQTFIAIDSTVNTNTAPDSEAIASYGVYGQTGVQSSGADWLANANWYNSRLEPDKLAPVFTEALSKLWNNWLARKYGSAENARAAWQKNAAKSSTAEAMKSGGNSMPVEIPRRRFSQNGNRAMLADWTRCLYETERDYYTDMRDFLRGELGVRSLVVGSQPGGSYSMVNVQAAMDVVDAHGYWAHPENRPDPLHPGWPASQVTNESLVNAPAAGPLGVLAQYRVAGKPFSVSEYNHSSPNTFSAEGFPLLAAFAALQDWDAIYAFAWSHGGAWDRRRIAGNFDIHQHPVRLATLPLAAALFRRGDLRAPVEHAQKPTDFPLESVLESILRDSVHRANAGRFGADRRDTLRAPVSLRLTATGAPATKAAEPIYTGAIRSEGGQLTWDANAPHGVVLIDTPRSKAVIGFANGRTFALGGETGASGSSARVTIHPGKTLQDWSVIGLMAKSDRDPGAPGEALLVACGYTQNTGMRWHDAGKSRLKTWGNPPTLIEGVPAEITLELREGATGTEVWSLDERGRRARSLPVSVEEGVARFHIGPEFRTLWYEIVTQ

Radius of gyration: 36.45 Å; chains: 1; bounding box: 108×98×106 Å

Foldseek 3Di:
DDDDDDDDDDDDDDDDDDDPDPDPPPPPDDDPVNVVVVVVVVVVVCVVCVVVVVVVVLVVLVVLLVVLQVLLVQLQCVLCVVVVQFGAAWAAAVPDPPIAWSCLSSVVSSPDDHSDDQDPPDGSQDRPNDDDQQPDAPFTNTHQKDFQCVRHNTHHYPPDDDDPRHGPVNPPCNVPDDGMGGADRDPDDDRPDPPRGDDDDPDDDDPPDFPVVCLQAVQLLFQQPALVPDDVVVNVVLLVLLQVLCCVPQVAPVSVLVVLVVQQPDDPCVVVSVPDDRDDDDHDDHHDDDVRDRLSSSLSNLVSSQVVLLCVQLVVVCCCCPVVVDDDFDFDDADFSSPDALVSRVSGQAHEHEFEAFPFDQDADPVDGPDRWRFGQQAACLQPVLNGRLLLQLQSAAPPHAYEYQYYAYWPPRFQRLVGLLVNLLLCQQQVHDYYHQPDCDPDDDQPQLADDGGRHPRNPPSNVLCVVLSCCSHVVVLDHHDPPDPDDAFEDAPSVQSVVCSPPSGNSDTSVVLQDRSLVSQAGHHHYYYHHDDRRHHNDDPPPDDAWDAYQLRQWIRGNPPPFIWIWGAGQFKTKIWGLQAQHKDWHAACPRSHHHHKIKIKHWHDDPVSTKIWMKGFPDPGGPQEAHKIKIFIFGGKAAAPWDAPDPSRRTTPDRHGDNIDTAFIKIKMKIQHDPPFDDKWKFAADPVRDGDDTWDWDADPRMIITIGTCVNVHRMMMMGTD

Secondary structure (DSSP, 8-state):
--------PPP-PPP---PPPPPP----PPPHHHHHHHHHHHHHHHHHHHHHHHHHHHHHHHHHHHHHHHHHHHHHHHHHHHTTTBPP--B-BTT-TTPBPHHHHTTTTTT-S-SSSPPPTTSTT--TT--S---S-TTTTT-SEEE-TTTS--SBPTT-PPPP--BGGG-TTGGG---EEE----SSS-TT-------SSS------S-HHHHHHHT-TT-TT--GGGS-HHHHHHHHHHHHHHHHHHHSSHHHHHHHHHHT--SSTTTTTTSSS-SPSPPPP--S---TTS-HHHHHHHHHHHHHHHHHHHHHHHHIIIIIS---SPPB---BBTTTB-HHHHTTSSBEEEEEEETPPB-PPBTTBTT----B-----GGG-TTTSHHHHHHTTPBTTS-EEEEEEEEPTT-TTGGGHHHHHHHHHHHTT-SEEEES-S-SSS----SS--SSS--TT-HHHHHHHHHHHHHHTS-SS---TT--PPPEEEEHHHHHHHHHHHS----SGGGGT--GGGGGTS---EEEESS-PPPP--------S-EEPGGGSEEEE--TTS-EEEEE-SSEEEEEES-TT--EEEEETT-TTS-EEEEEEEE---TTS-EEEEEEESSSS-TTSSEEEEEEEE--EEEET-EESSTTS-BEEE--EEEEEE----EEEEEE--TT---EEEEEE-TTS-EEEEEPEEEETTEEEEEE-GGG--SEEEEEE-